Protein AF-0000000080278460 (afdb_homodimer)

Sequence (644 aa):
MAVMGGLIMVIAIANSGSHHVADAGYTSGAYPTTSSSDYSTTTTTSSDTSTTTATSSRDSTGTRETSTGSSRETSASRAPSGPQAQHKLADNPLWLDPDVGLPNQPCNLSRWASNPSASSAFFESARPCLDSVWQQVMSYTKLPFRIPTVKYPSGKNWSSPCGDASGGAVAAFYCSQNETLYMPYEGLQADQYGNKPGVYLAVFAHEYAHHVQALSGVMEAYWDARYDAGVDSSEGLEMSRRNELSAQCLSGTFLGSTVGRGGSVDQAMYRDAWGSQDRGDHNGGPRDHGTDAHAISWWQHGAQKNRMAQCNTWAANSSDVSMAVMGGLIMVIAIANSGSHHVADAGYTSGAYPTTSSSDYSTTTTTSSDTSTTTATSSRDSTGTRETSTGSSRETSASRAPSGPQAQHKLADNPLWLDPDVGLPNQPCNLSRWASNPSASSAFFESARPCLDSVWQQVMSYTKLPFRIPTVKYPSGKNWSSPCGDASGGAVAAFYCSQNETLYMPYEGLQADQYGNKPGVYLAVFAHEYAHHVQALSGVMEAYWDARYDAGVDSSEGLEMSRRNELSAQCLSGTFLGSTVGRGGSVDQAMYRDAWGSQDRGDHNGGPRDHGTDAHAISWWQHGAQKNRMAQCNTWAANSSDVS

Radius of gyration: 34.29 Å; Cα contacts (8 Å, |Δi|>4): 1072; chains: 2; bounding box: 61×145×101 Å

Foldseek 3Di:
DWPPVPPPPPPPPDDDDDPDPPPPDPDDDDPDDDDDDDPDDDDYDDDDDDDDDDPPPPPPPPPPPPPDPPPPPPPPPPDPPAQAADQDALPQLLQPDQPDFFAFDAFAAQADALDQVSLVRRLVSRQVVVQVRLVVSCVVSRFDDDRAAEEADEDQWDADPVTIGHRLCAQWAADLVRRYIYHYSSNVPCVPLPRQVLQVLLVSQLSVLVSVCSRNSNVVSLVVQLVVCPCQDPRNLLSLLLSQLLSLLRSLLSLLSHEPSPYPRYPSSVVSNLVNQQPACVPHDDRRHAGSVLSSVSSPQSSVSRGSNSSSSVPDDSVSRD/DWPPVPPPPPDPPDDDDDDDPPPPAPDDDDDDDDDDDDDDDDDDDDDDDDDDDDPDPPPPPPPPPPPDPPPPPPPPPPDPPAQAADQDALPQLLQPDQPDFFAFDAFAAQADALDQVSLVRRLVSRQVVVQVRLVVSCVVSRFDDDRAAEEADEDQWDADPVTIGHRLCAQWAADLVRRYIYHYSSNVPCVPLPRQVLQVLLVSQLSVLVSSCSRNSNVVSLVVQLVVCPCQDPRNLLSLLLSQLLSLLRSLLSLLSHEPSPHPRYPSSVVSNLPNQQPAQVPHDDRRHAGSVLSNVSSPQSSVSRGSNSSSSVPDDSVSRD

pLDDT: mean 75.98, std 32.34, range [14.28, 98.94]

Organism: Amycolatopsis orientalis (NCBI:txid31958)

InterPro domains:
  IPR007343 Uncharacterised protein family, zinc metallopeptidase putative [PF04228] (127-314)
  IPR007343 Uncharacterised protein family, zinc metallopeptidase putative [PTHR30168] (126-317)

Nearest PDB structures (foldseek):
  4u1d-assembly3_A  TM=1.895E-01  e=3.431E+00  Saccharomyces cerevisiae S288C

Secondary structure (DSSP, 8-state):
-----S--------------------------------------------------------------------------SS------STT-HHHH-TT--PPP-----PPP-SSHHHHHHHHHHHHHHHHHHHHHHHHHTT----PPEEE---SS-EEETTEEE-TT--S-EEETTTTEEE--GGGTTHHHH-S-HHHHHHHHHHHHHHHHHHHHTHHHHHHHHHHHH-TTSHHHHHHHHHHHHHHHHHHHHHHHHHTTSSSS--HHHHHHHHTT---SSTTS----S--HHHHHHHHHHHHHH--GGGG-GGGS-GGG--/-----S--------------------------------------------------------------------------SS------STT-HHHH-TT--PPP-----PPP-SSHHHHHHHHHHHHHHHHHHHHHHHHHTT----PPEEE---SS-EEETTEEE-TT--S-EEETTTTEEE--GGGTTHHHH-S-HHHHHHHHHHHHHHHHHHHHTHHHHHHHHHHHH-TTSHHHHHHHHHHHHHHHHHHHHHHHHHTTSSSS--HHHHHHHHTT---SSTTS----S--HHHHHHHHHHHHHH--GGGG-GGGS-GGG--

Structure (mmCIF, N/CA/C/O backbone):
data_AF-0000000080278460-model_v1
#
loop_
_entity.id
_entity.type
_entity.pdbx_description
1 polymer Metallopeptidase
#
loop_
_atom_site.group_PDB
_atom_site.id
_atom_site.type_symbol
_atom_site.label_atom_id
_atom_site.label_alt_id
_atom_site.label_comp_id
_atom_site.label_asym_id
_atom_site.label_entity_id
_atom_site.label_seq_id
_atom_site.pdbx_PDB_ins_code
_atom_site.Cartn_x
_atom_site.Cartn_y
_atom_site.Cartn_z
_atom_site.occupancy
_atom_site.B_iso_or_equiv
_atom_site.auth_seq_id
_atom_site.auth_comp_id
_atom_site.auth_asym_id
_atom_site.auth_atom_id
_atom_site.pdbx_PDB_model_num
ATOM 1 N N . MET A 1 1 ? 10.242 -6.652 12.469 1 16.12 1 MET A N 1
ATOM 2 C CA . MET A 1 1 ? 9.734 -5.57 13.312 1 16.12 1 MET A CA 1
ATOM 3 C C . MET A 1 1 ? 9.391 -4.344 12.469 1 16.12 1 MET A C 1
ATOM 5 O O . MET A 1 1 ? 10.234 -3.834 11.734 1 16.12 1 MET A O 1
ATOM 9 N N . ALA A 1 2 ? 8.164 -4.234 11.938 1 20.53 2 ALA A N 1
ATOM 10 C CA . ALA A 1 2 ? 7.426 -3.412 10.984 1 20.53 2 ALA A CA 1
ATOM 11 C C . ALA A 1 2 ? 7.477 -1.938 11.375 1 20.53 2 ALA A C 1
ATOM 13 O O . ALA A 1 2 ? 7.051 -1.566 12.469 1 20.53 2 ALA A O 1
ATOM 14 N N . VAL A 1 3 ? 8.492 -1.252 10.906 1 22.47 3 VAL A N 1
ATOM 15 C CA . VAL A 1 3 ? 8.633 0.1 11.445 1 22.47 3 VAL A CA 1
ATOM 16 C C . VAL A 1 3 ? 7.445 0.954 11 1 22.47 3 VAL A C 1
ATOM 18 O O . VAL A 1 3 ? 7.277 1.22 9.805 1 22.47 3 VAL A O 1
ATOM 21 N N . MET A 1 4 ? 6.242 0.722 11.359 1 26.11 4 MET A N 1
ATOM 22 C CA . MET A 1 4 ? 5.031 1.535 11.375 1 26.11 4 MET A CA 1
ATOM 23 C C . MET A 1 4 ? 5.336 2.961 11.82 1 26.11 4 MET A C 1
ATOM 25 O O . MET A 1 4 ? 5.84 3.178 12.922 1 26.11 4 MET A O 1
ATOM 29 N N . GLY A 1 5 ? 5.762 3.752 10.867 1 29.42 5 GLY A N 1
ATOM 30 C CA . GLY A 1 5 ? 6.07 5.102 11.305 1 29.42 5 GLY A CA 1
ATOM 31 C C . GLY A 1 5 ? 4.891 5.809 11.945 1 29.42 5 GLY A C 1
ATOM 32 O O . GLY A 1 5 ? 4.344 6.754 11.375 1 29.42 5 GLY A O 1
ATOM 33 N N . GLY A 1 6 ? 3.934 5.016 12.344 1 29.61 6 GLY A N 1
ATOM 34 C CA . GLY A 1 6 ? 2.926 5.793 13.047 1 29.61 6 GLY A CA 1
ATOM 35 C C . GLY A 1 6 ? 3.49 6.602 14.195 1 29.61 6 GLY A C 1
ATOM 36 O O . GLY A 1 6 ? 4.551 6.273 14.734 1 29.61 6 GLY A O 1
ATOM 37 N N . LEU A 1 7 ? 3.191 7.852 14.18 1 28.3 7 LEU A N 1
ATOM 38 C CA . LEU A 1 7 ? 3.562 8.656 15.344 1 28.3 7 LEU A CA 1
ATOM 39 C C . LEU A 1 7 ? 3.209 7.941 16.641 1 28.3 7 LEU A C 1
ATOM 41 O O . LEU A 1 7 ? 2.035 7.672 16.906 1 28.3 7 LEU A O 1
ATOM 45 N N . ILE A 1 8 ? 4.023 6.898 17.094 1 25.98 8 ILE A N 1
ATOM 46 C CA . ILE A 1 8 ? 3.814 6.246 18.391 1 25.98 8 ILE A CA 1
ATOM 47 C C . ILE A 1 8 ? 4.109 7.23 19.516 1 25.98 8 ILE A C 1
ATOM 49 O O . ILE A 1 8 ? 5.234 7.727 19.641 1 25.98 8 ILE A O 1
ATOM 53 N N . MET A 1 9 ? 3.232 7.973 19.984 1 24.39 9 MET A N 1
ATOM 54 C CA . MET A 1 9 ? 3.436 8.773 21.188 1 24.39 9 MET A CA 1
ATOM 55 C C . MET A 1 9 ? 3.574 7.875 22.422 1 24.39 9 MET A C 1
ATOM 57 O O . MET A 1 9 ? 2.629 7.18 22.797 1 24.39 9 MET A O 1
ATOM 61 N N . VAL A 1 10 ? 4.66 7.207 22.625 1 23.88 10 VAL A N 1
ATOM 62 C CA . VAL A 1 10 ? 4.852 6.418 23.844 1 23.88 10 VAL A CA 1
ATOM 63 C C . VAL A 1 10 ? 4.902 7.344 25.062 1 23.88 10 VAL A C 1
ATOM 65 O O . VAL A 1 10 ? 5.684 8.297 25.094 1 23.88 10 VAL A O 1
ATOM 68 N N . ILE A 1 11 ? 3.908 7.449 25.844 1 23.38 11 ILE A N 1
ATOM 69 C CA . ILE A 1 11 ? 3.797 8.156 27.125 1 23.38 11 ILE A CA 1
ATOM 70 C C . ILE A 1 11 ? 4.742 7.531 28.141 1 23.38 11 ILE A C 1
ATOM 72 O O . ILE A 1 11 ? 4.617 6.348 28.469 1 23.38 11 ILE A O 1
ATOM 76 N N . ALA A 1 12 ? 6.055 7.984 28.266 1 21.94 12 ALA A N 1
ATOM 77 C CA . ALA A 1 12 ? 7.008 7.598 29.297 1 21.94 12 ALA A CA 1
ATOM 78 C C . ALA A 1 12 ? 6.461 7.91 30.688 1 21.94 12 ALA A C 1
ATOM 80 O O . ALA A 1 12 ? 6.07 9.047 30.969 1 21.94 12 ALA A O 1
ATOM 81 N N . ILE A 1 13 ? 5.953 6.984 31.312 1 21.41 13 ILE A N 1
ATOM 82 C CA . ILE A 1 13 ? 5.609 7.117 32.719 1 21.41 13 ILE A CA 1
ATOM 83 C C . ILE A 1 13 ? 6.879 7.305 33.562 1 21.41 13 ILE A C 1
ATOM 85 O O . ILE A 1 13 ? 7.762 6.445 33.562 1 21.41 13 ILE A O 1
ATOM 89 N N . ALA A 1 14 ? 7.289 8.586 33.938 1 23.38 14 ALA A N 1
ATOM 90 C CA . ALA A 1 14 ? 8.375 9.125 34.75 1 23.38 14 ALA A CA 1
ATOM 91 C C . ALA A 1 14 ? 8.32 8.562 36.156 1 23.38 14 ALA A C 1
ATOM 93 O O . ALA A 1 14 ? 7.363 8.812 36.906 1 23.38 14 ALA A O 1
ATOM 94 N N . ASN A 1 15 ? 8.781 7.352 36.344 1 19.69 15 ASN A N 1
ATOM 95 C CA . ASN A 1 15 ? 8.992 6.988 37.75 1 19.69 15 ASN A CA 1
ATOM 96 C C . ASN A 1 15 ? 9.945 7.953 38.438 1 19.69 15 ASN A C 1
ATOM 98 O O . ASN A 1 15 ? 10.906 8.422 37.844 1 19.69 15 ASN A O 1
ATOM 102 N N . SER A 1 16 ? 9.719 8.43 39.719 1 19.89 16 SER A N 1
ATOM 103 C CA . SER A 1 16 ? 10.047 9.508 40.656 1 19.89 16 SER A CA 1
ATOM 104 C C . SER A 1 16 ? 11.445 9.336 41.219 1 19.89 16 SER A C 1
ATOM 106 O O . SER A 1 16 ? 11.891 10.133 42.062 1 19.89 16 SER A O 1
ATOM 108 N N . GLY A 1 17 ? 12.195 8.281 40.906 1 18.86 17 GLY A N 1
ATOM 109 C CA . GLY A 1 17 ? 13.094 8.164 42.062 1 18.86 17 GLY A CA 1
ATOM 110 C C . GLY A 1 17 ? 14.062 9.328 42.156 1 18.86 17 GLY A C 1
ATOM 111 O O . GLY A 1 17 ? 14.289 10.055 41.188 1 18.86 17 GLY A O 1
ATOM 112 N N . SER A 1 18 ? 14.672 9.672 43.375 1 18.67 18 SER A N 1
ATOM 113 C CA . SER A 1 18 ? 15.219 10.766 44.188 1 18.67 18 SER A CA 1
ATOM 114 C C . SER A 1 18 ? 16.641 11.102 43.781 1 18.67 18 SER A C 1
ATOM 116 O O . SER A 1 18 ? 17.281 11.961 44.375 1 18.67 18 SER A O 1
ATOM 118 N N . HIS A 1 19 ? 17.141 10.531 42.656 1 17.61 19 HIS A N 1
ATOM 119 C CA . HIS A 1 19 ? 18.562 10.586 42.969 1 17.61 19 HIS A CA 1
ATOM 120 C C . HIS A 1 19 ? 19.062 12.023 43 1 17.61 19 HIS A C 1
ATOM 122 O O . HIS A 1 19 ? 18.5 12.898 42.344 1 17.61 19 HIS A O 1
ATOM 128 N N . HIS A 1 20 ? 19.922 12.352 43.969 1 17.11 20 HIS A N 1
ATOM 129 C CA . HIS A 1 20 ? 20.609 13.508 44.531 1 17.11 20 HIS A CA 1
ATOM 130 C C . HIS A 1 20 ? 21.516 14.164 43.531 1 17.11 20 HIS A C 1
ATOM 132 O O . HIS A 1 20 ? 22.312 13.484 42.844 1 17.11 20 HIS A O 1
ATOM 138 N N . VAL A 1 21 ? 20.922 15.172 42.938 1 16.53 21 VAL A N 1
ATOM 139 C CA . VAL A 1 21 ? 21.375 16.047 41.875 1 16.53 21 VAL A CA 1
ATOM 140 C C . VAL A 1 21 ? 22.688 16.719 42.281 1 16.53 21 VAL A C 1
ATOM 142 O O . VAL A 1 21 ? 22.719 17.469 43.281 1 16.53 21 VAL A O 1
ATOM 145 N N . ALA A 1 22 ? 23.766 15.883 42.25 1 15.84 22 ALA A N 1
ATOM 146 C CA . ALA A 1 22 ? 25.031 16.484 42.688 1 15.84 22 ALA A CA 1
ATOM 147 C C . ALA A 1 22 ? 25.297 17.781 41.938 1 15.84 22 ALA A C 1
ATOM 149 O O . ALA A 1 22 ? 25.047 17.859 40.719 1 15.84 22 ALA A O 1
ATOM 150 N N . ASP A 1 23 ? 25.391 18.969 42.531 1 14.88 23 ASP A N 1
ATOM 151 C CA . ASP A 1 23 ? 25.391 20.422 42.406 1 14.88 23 ASP A CA 1
ATOM 152 C C . ASP A 1 23 ? 26.609 20.891 41.625 1 14.88 23 ASP A C 1
ATOM 154 O O . ASP A 1 23 ? 26.797 22.094 41.406 1 14.88 23 ASP A O 1
ATOM 158 N N . ALA A 1 24 ? 27.188 19.938 40.781 1 15.69 24 ALA A N 1
ATOM 159 C CA . ALA A 1 24 ? 28.547 20.438 40.625 1 15.69 24 ALA A CA 1
ATOM 160 C C . ALA A 1 24 ? 28.562 21.844 40.062 1 15.69 24 ALA A C 1
ATOM 162 O O . ALA A 1 24 ? 27.75 22.172 39.188 1 15.69 24 ALA A O 1
ATOM 163 N N . GLY A 1 25 ? 29.281 22.844 40.594 1 15.11 25 GLY A N 1
ATOM 164 C CA . GLY A 1 25 ? 29.562 24.25 40.812 1 15.11 25 GLY A CA 1
ATOM 165 C C . GLY A 1 25 ? 30.141 24.938 39.594 1 15.11 25 GLY A C 1
ATOM 166 O O . GLY A 1 25 ? 30.641 26.062 39.688 1 15.11 25 GLY A O 1
ATOM 167 N N . TYR A 1 26 ? 29.625 24.531 38.344 1 15.33 26 TYR A N 1
ATOM 168 C CA . TYR A 1 26 ? 30.5 25.109 37.312 1 15.33 26 TYR A CA 1
ATOM 169 C C . TYR A 1 26 ? 30.562 26.625 37.438 1 15.33 26 TYR A C 1
ATOM 171 O O . TYR A 1 26 ? 29.531 27.281 37.656 1 15.33 26 TYR A O 1
ATOM 179 N N . THR A 1 27 ? 31.766 27.156 37.562 1 15.54 27 THR A N 1
ATOM 180 C CA . THR A 1 27 ? 32.406 28.406 37.938 1 15.54 27 THR A CA 1
ATOM 181 C C . THR A 1 27 ? 32.062 29.516 36.969 1 15.54 27 THR A C 1
ATOM 183 O O . THR A 1 27 ? 31.672 29.234 35.812 1 15.54 27 THR A O 1
ATOM 186 N N . SER A 1 28 ? 32 30.781 37.406 1 15.62 28 SER A N 1
ATOM 187 C CA . SER A 1 28 ? 31.5 32.156 37.344 1 15.62 28 SER A CA 1
ATOM 188 C C . SER A 1 28 ? 32.188 32.938 36.281 1 15.62 28 SER A C 1
ATOM 190 O O . SER A 1 28 ? 31.969 34.156 36.125 1 15.62 28 SER A O 1
ATOM 192 N N . GLY A 1 29 ? 32.75 32.25 35.156 1 14.81 29 GLY A N 1
ATOM 193 C CA . GLY A 1 29 ? 33.781 33.219 34.75 1 14.81 29 GLY A CA 1
ATOM 194 C C . GLY A 1 29 ? 33.188 34.531 34.312 1 14.81 29 GLY A C 1
ATOM 195 O O . GLY A 1 29 ? 32 34.656 34.031 1 14.81 29 GLY A O 1
ATOM 196 N N . ALA A 1 30 ? 34.125 35.5 33.969 1 15.23 30 ALA A N 1
ATOM 197 C CA . ALA A 1 30 ? 34.531 36.875 34.031 1 15.23 30 ALA A CA 1
ATOM 198 C C . ALA A 1 30 ? 34.031 37.656 32.812 1 15.23 30 ALA A C 1
ATOM 200 O O . ALA A 1 30 ? 34.531 37.406 31.688 1 15.23 30 ALA A O 1
ATOM 201 N N . TYR A 1 31 ? 32.719 37.812 32.531 1 15.89 31 TYR A N 1
ATOM 202 C CA . TYR A 1 31 ? 32.312 38.469 31.297 1 15.89 31 TYR A CA 1
ATOM 203 C C . TYR A 1 31 ? 32.75 39.938 31.297 1 15.89 31 TYR A C 1
ATOM 205 O O . TYR A 1 31 ? 32.156 40.75 31.984 1 15.89 31 TYR A O 1
ATOM 213 N N . PRO A 1 32 ? 34.062 40.156 31.25 1 15.32 32 PRO A N 1
ATOM 214 C CA . PRO A 1 32 ? 34.281 41.562 31.547 1 15.32 32 PRO A CA 1
ATOM 215 C C . PRO A 1 32 ? 33.562 42.5 30.578 1 15.32 32 PRO A C 1
ATOM 217 O O . PRO A 1 32 ? 32.812 43.406 31 1 15.32 32 PRO A O 1
ATOM 220 N N . THR A 1 33 ? 34.25 42.812 29.453 1 15.13 33 THR A N 1
ATOM 221 C CA . THR A 1 33 ? 34.812 44.125 29.328 1 15.13 33 THR A CA 1
ATOM 222 C C . THR A 1 33 ? 33.844 45.094 28.625 1 15.13 33 THR A C 1
ATOM 224 O O . THR A 1 33 ? 33.594 46.188 29.109 1 15.13 33 THR A O 1
ATOM 227 N N . THR A 1 34 ? 33.75 45.031 27.188 1 15.6 34 THR A N 1
ATOM 228 C CA . THR A 1 34 ? 34.281 46.25 26.562 1 15.6 34 THR A CA 1
ATOM 229 C C . THR A 1 34 ? 33.188 47.344 26.5 1 15.6 34 THR A C 1
ATOM 231 O O . THR A 1 34 ? 32 47.031 26.422 1 15.6 34 THR A O 1
ATOM 234 N N . SER A 1 35 ? 33.625 48.562 26.312 1 15.18 35 SER A N 1
ATOM 235 C CA . SER A 1 35 ? 33.5 50 26.625 1 15.18 35 SER A CA 1
ATOM 236 C C . SER A 1 35 ? 32.5 50.688 25.688 1 15.18 35 SER A C 1
ATOM 238 O O . SER A 1 35 ? 31.688 51.469 26.125 1 15.18 35 SER A O 1
ATOM 240 N N . SER A 1 36 ? 32.688 50.625 24.281 1 14.98 36 SER A N 1
ATOM 241 C CA . SER A 1 36 ? 33 51.969 23.766 1 14.98 36 SER A CA 1
ATOM 242 C C . SER A 1 36 ? 31.719 52.781 23.594 1 14.98 36 SER A C 1
ATOM 244 O O . SER A 1 36 ? 30.609 52.219 23.594 1 14.98 36 SER A O 1
ATOM 246 N N . SER A 1 37 ? 31.781 53.812 22.609 1 15.28 37 SER A N 1
ATOM 247 C CA . SER A 1 37 ? 31.75 55.281 22.609 1 15.28 37 SER A CA 1
ATOM 248 C C . SER A 1 37 ? 30.359 55.781 22.234 1 15.28 37 SER A C 1
ATOM 250 O O . SER A 1 37 ? 29.547 55.062 21.688 1 15.28 37 SER A O 1
ATOM 252 N N . ASP A 1 38 ? 30.297 57 21.719 1 15.34 38 ASP A N 1
ATOM 253 C CA . ASP A 1 38 ? 29.781 58.344 22 1 15.34 38 ASP A CA 1
ATOM 254 C C . ASP A 1 38 ? 28.641 58.719 21.062 1 15.34 38 ASP A C 1
ATOM 256 O O . ASP A 1 38 ? 28.188 59.844 21.047 1 15.34 38 ASP A O 1
ATOM 260 N N . TYR A 1 39 ? 28.141 57.844 20.203 1 16.5 39 TYR A N 1
ATOM 261 C CA . TYR A 1 39 ? 27.688 58.594 19.047 1 16.5 39 TYR A CA 1
ATOM 262 C C . TYR A 1 39 ? 26.625 59.625 19.438 1 16.5 39 TYR A C 1
ATOM 264 O O . TYR A 1 39 ? 25.625 59.281 20.078 1 16.5 39 TYR A O 1
ATOM 272 N N . SER A 1 40 ? 26.953 60.812 19.203 1 15.76 40 SER A N 1
ATOM 273 C CA . SER A 1 40 ? 26.5 62.188 19.5 1 15.76 40 SER A CA 1
ATOM 274 C C . SER A 1 40 ? 25.109 62.438 18.938 1 15.76 40 SER A C 1
ATOM 276 O O . SER A 1 40 ? 24.734 61.875 17.906 1 15.76 40 SER A O 1
ATOM 278 N N . THR A 1 41 ? 24.375 63.375 19.547 1 16.36 41 THR A N 1
ATOM 279 C CA . THR A 1 41 ? 23.031 63.844 19.891 1 16.36 41 THR A CA 1
ATOM 280 C C . THR A 1 41 ? 22.469 64.688 18.766 1 16.36 41 THR A C 1
ATOM 282 O O . THR A 1 41 ? 21.312 65.188 18.844 1 16.36 41 THR A O 1
ATOM 285 N N . THR A 1 42 ? 23.234 65.062 17.641 1 16.22 42 THR A N 1
ATOM 286 C CA . THR A 1 42 ? 22.953 66.5 17.453 1 16.22 42 THR A CA 1
ATOM 287 C C . THR A 1 42 ? 21.484 66.688 17.109 1 16.22 42 THR A C 1
ATOM 289 O O . THR A 1 42 ? 20.828 65.812 16.562 1 16.22 42 THR A O 1
ATOM 292 N N . THR A 1 43 ? 21.141 68.062 16.891 1 16.19 43 THR A N 1
ATOM 293 C CA . THR A 1 43 ? 20.219 69.125 17.297 1 16.19 43 THR A CA 1
ATOM 294 C C . THR A 1 43 ? 19.031 69.188 16.344 1 16.19 43 THR A C 1
ATOM 296 O O . THR A 1 43 ? 17.875 69.188 16.766 1 16.19 43 THR A O 1
ATOM 299 N N . THR A 1 44 ? 19.109 70.062 15.141 1 15.97 44 THR A N 1
ATOM 300 C CA . THR A 1 44 ? 18.422 71.312 15.164 1 15.97 44 THR A CA 1
ATOM 301 C C . THR A 1 44 ? 17.031 71.188 14.555 1 15.97 44 THR A C 1
ATOM 303 O O . THR A 1 44 ? 16.734 70.25 13.875 1 15.97 44 THR A O 1
ATOM 306 N N . THR A 1 45 ? 16.75 72.062 13.352 1 16.27 45 THR A N 1
ATOM 307 C CA . THR A 1 45 ? 15.961 73.25 13.289 1 16.27 45 THR A CA 1
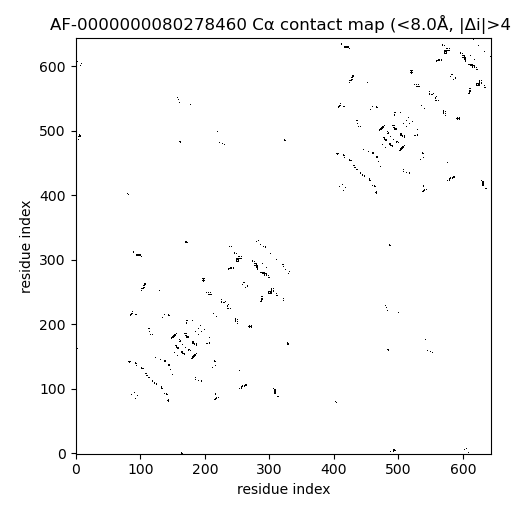ATOM 308 C C . THR A 1 45 ? 14.578 73 12.727 1 16.27 45 THR A C 1
ATOM 310 O O . THR A 1 45 ? 14.328 71.875 12.18 1 16.27 45 THR A O 1
ATOM 313 N N . SER A 1 46 ? 14.172 73.625 11.438 1 16.09 46 SER A N 1
ATOM 314 C CA . SER A 1 46 ? 13.25 74.75 11.289 1 16.09 46 SER A CA 1
ATOM 315 C C . SER A 1 46 ? 11.867 74.312 10.852 1 16.09 46 SER A C 1
ATOM 317 O O . SER A 1 46 ? 11.711 73.125 10.406 1 16.09 46 SER A O 1
ATOM 319 N N . SER A 1 47 ? 11.289 75 9.719 1 16.8 47 SER A N 1
ATOM 320 C CA . SER A 1 47 ? 10.172 75.938 9.633 1 16.8 47 SER A CA 1
ATOM 321 C C . SER A 1 47 ? 8.914 75.25 9.117 1 16.8 47 SER A C 1
ATOM 323 O O . SER A 1 47 ? 8.977 74.125 8.625 1 16.8 47 SER A O 1
ATOM 325 N N . ASP A 1 48 ? 8.156 76 8.133 1 16.28 48 ASP A N 1
ATOM 326 C CA . ASP A 1 48 ? 6.852 76.625 8.188 1 16.28 48 ASP A CA 1
ATOM 327 C C . ASP A 1 48 ? 5.785 75.812 7.484 1 16.28 48 ASP A C 1
ATOM 329 O O . ASP A 1 48 ? 4.699 75.562 8.031 1 16.28 48 ASP A O 1
ATOM 333 N N . THR A 1 49 ? 5.855 75.562 6.117 1 19.22 49 THR A N 1
ATOM 334 C CA . THR A 1 49 ? 4.824 76.25 5.32 1 19.22 49 THR A CA 1
ATOM 335 C C . THR A 1 49 ? 3.57 75.375 5.238 1 19.22 49 THR A C 1
ATOM 337 O O . THR A 1 49 ? 3.658 74.125 5.148 1 19.22 49 THR A O 1
ATOM 340 N N . SER A 1 50 ? 2.338 76 5.215 1 17.7 50 SER A N 1
ATOM 341 C CA . SER A 1 50 ? 0.921 75.875 5.535 1 17.7 50 SER A CA 1
ATOM 342 C C . SER A 1 50 ? 0.176 75.125 4.445 1 17.7 50 SER A C 1
ATOM 344 O O . SER A 1 50 ? -0.98 74.688 4.633 1 17.7 50 SER A O 1
ATOM 346 N N . THR A 1 51 ? 0.707 74.812 3.254 1 19.62 51 THR A N 1
ATOM 347 C CA . THR A 1 51 ? -0.32 75.125 2.266 1 19.62 51 THR A CA 1
ATOM 348 C C . THR A 1 51 ? -1.475 74.125 2.355 1 19.62 51 THR A C 1
ATOM 350 O O . THR A 1 51 ? -1.256 72.938 2.541 1 19.62 51 THR A O 1
ATOM 353 N N . THR A 1 52 ? -2.715 74.688 2.143 1 18.5 52 THR A N 1
ATOM 354 C CA . THR A 1 52 ? -4.137 74.438 2.412 1 18.5 52 THR A CA 1
ATOM 355 C C . THR A 1 52 ? -4.727 73.438 1.478 1 18.5 52 THR A C 1
ATOM 357 O O . THR A 1 52 ? -5.789 72.875 1.753 1 18.5 52 THR A O 1
ATOM 360 N N . THR A 1 53 ? -4.016 72.875 0.469 1 18.33 53 THR A N 1
ATOM 361 C CA . THR A 1 53 ? -4.941 72.812 -0.655 1 18.33 53 THR A CA 1
ATOM 362 C C . THR A 1 53 ? -6.039 71.812 -0.366 1 18.33 53 THR A C 1
ATOM 364 O O . THR A 1 53 ? -5.781 70.75 0.223 1 18.33 53 THR A O 1
ATOM 367 N N . ALA A 1 54 ? -7.273 72.125 -0.915 1 19.11 54 ALA A N 1
ATOM 368 C CA . ALA A 1 54 ? -8.711 71.875 -0.916 1 19.11 54 ALA A CA 1
ATOM 369 C C . ALA A 1 54 ? -9.016 70.5 -1.522 1 19.11 54 ALA A C 1
ATOM 371 O O . ALA A 1 54 ? -8.578 70.188 -2.637 1 19.11 54 ALA A O 1
ATOM 372 N N . THR A 1 55 ? -9.109 69.375 -0.796 1 19.12 55 THR A N 1
ATOM 373 C CA . THR A 1 55 ? -9.344 68 -1.177 1 19.12 55 THR A CA 1
ATOM 374 C C . THR A 1 55 ? -10.75 67.875 -1.76 1 19.12 55 THR A C 1
ATOM 376 O O . THR A 1 55 ? -11.742 68.125 -1.078 1 19.12 55 THR A O 1
ATOM 379 N N . SER A 1 56 ? -10.906 68.312 -3.027 1 19.95 56 SER A N 1
ATOM 380 C CA . SER A 1 56 ? -12.211 68.125 -3.666 1 19.95 56 SER A CA 1
ATOM 381 C C . SER A 1 56 ? -12.664 66.625 -3.609 1 19.95 56 SER A C 1
ATOM 383 O O . SER A 1 56 ? -11.883 65.75 -3.893 1 19.95 56 SER A O 1
ATOM 385 N N . SER A 1 57 ? -13.758 66.375 -2.904 1 19.89 57 SER A N 1
ATOM 386 C CA . SER A 1 57 ? -14.43 65.125 -2.469 1 19.89 57 SER A CA 1
ATOM 387 C C . SER A 1 57 ? -15.109 64.438 -3.641 1 19.89 57 SER A C 1
ATOM 389 O O . SER A 1 57 ? -15.992 63.594 -3.441 1 19.89 57 SER A O 1
ATOM 391 N N . ARG A 1 58 ? -14.594 64.5 -4.891 1 21 58 ARG A N 1
ATOM 392 C CA . ARG A 1 58 ? -15.57 64.062 -5.879 1 21 58 ARG A CA 1
ATOM 393 C C . ARG A 1 58 ? -16.016 62.625 -5.594 1 21 58 ARG A C 1
ATOM 395 O O . ARG A 1 58 ? -15.195 61.75 -5.398 1 21 58 ARG A O 1
ATOM 402 N N . ASP A 1 59 ? -17.266 62.438 -5.129 1 20.47 59 ASP A N 1
ATOM 403 C CA . ASP A 1 59 ? -18.047 61.281 -4.695 1 20.47 59 ASP A CA 1
ATOM 404 C C . ASP A 1 59 ? -18.359 60.344 -5.871 1 20.47 59 ASP A C 1
ATOM 406 O O . ASP A 1 59 ? -19.078 59.375 -5.715 1 20.47 59 ASP A O 1
ATOM 410 N N . SER A 1 60 ? -17.609 60.25 -6.996 1 20.53 60 SER A N 1
ATOM 411 C CA . SER A 1 60 ? -18.266 59.594 -8.109 1 20.53 60 SER A CA 1
ATOM 412 C C . SER A 1 60 ? -18.625 58.156 -7.746 1 20.53 60 SER A C 1
ATOM 414 O O . SER A 1 60 ? -17.781 57.375 -7.266 1 20.53 60 SER A O 1
ATOM 416 N N . THR A 1 61 ? -19.922 57.906 -7.457 1 21.81 61 THR A N 1
ATOM 417 C CA . THR A 1 61 ? -20.625 56.656 -7.105 1 21.81 61 THR A CA 1
ATOM 418 C C . THR A 1 61 ? -20.547 55.656 -8.242 1 21.81 61 THR A C 1
ATOM 420 O O . THR A 1 61 ? -21.141 55.875 -9.305 1 21.81 61 THR A O 1
ATOM 423 N N . GLY A 1 62 ? -19.422 55.281 -8.82 1 20.33 62 GLY A N 1
ATOM 424 C CA . GLY A 1 62 ? -19.453 54.375 -9.945 1 20.33 62 GLY A CA 1
ATOM 425 C C . GLY A 1 62 ? -20.172 53.062 -9.648 1 20.33 62 GLY A C 1
ATOM 426 O O . GLY A 1 62 ? -19.969 52.469 -8.586 1 20.33 62 GLY A O 1
ATOM 427 N N . THR A 1 63 ? -21.406 52.938 -10.172 1 22.92 63 THR A N 1
ATOM 428 C CA . THR A 1 63 ? -22.297 51.781 -10.172 1 22.92 63 THR A CA 1
ATOM 429 C C . THR A 1 63 ? -21.578 50.562 -10.695 1 22.92 63 THR A C 1
ATOM 431 O O . THR A 1 63 ? -21.141 50.531 -11.844 1 22.92 63 THR A O 1
ATOM 434 N N . ARG A 1 64 ? -20.875 49.875 -9.859 1 21.86 64 ARG A N 1
ATOM 435 C CA . ARG A 1 64 ? -20.234 48.656 -10.289 1 21.86 64 ARG A CA 1
ATOM 436 C C . ARG A 1 64 ? -21.25 47.625 -10.789 1 21.86 64 ARG A C 1
ATOM 438 O O . ARG A 1 64 ? -22.172 47.25 -10.062 1 21.86 64 ARG A O 1
ATOM 445 N N . GLU A 1 65 ? -21.5 47.719 -12.078 1 22.72 65 GLU A N 1
ATOM 446 C CA . GLU A 1 65 ? -22.219 46.656 -12.789 1 22.72 65 GLU A CA 1
ATOM 447 C C . GLU A 1 65 ? -21.75 45.281 -12.359 1 22.72 65 GLU A C 1
ATOM 449 O O . GLU A 1 65 ? -20.547 45 -12.359 1 22.72 65 GLU A O 1
ATOM 454 N N . THR A 1 66 ? -22.5 44.656 -11.469 1 20.81 66 THR A N 1
ATOM 455 C CA . THR A 1 66 ? -22.375 43.281 -11.016 1 20.81 66 THR A CA 1
ATOM 456 C C . THR A 1 66 ? -22.312 42.344 -12.203 1 20.81 66 THR A C 1
ATOM 458 O O . THR A 1 66 ? -23.25 42.281 -13.008 1 20.81 66 THR A O 1
ATOM 461 N N . SER A 1 67 ? -21.109 42.25 -12.836 1 22.5 67 SER A N 1
ATOM 462 C CA . SER A 1 67 ? -20.938 41.219 -13.875 1 22.5 67 SER A CA 1
ATOM 463 C C . SER A 1 67 ? -21.562 39.906 -13.453 1 22.5 67 SER A C 1
ATOM 465 O O . SER A 1 67 ? -21.438 39.469 -12.305 1 22.5 67 SER A O 1
ATOM 467 N N . THR A 1 68 ? -22.625 39.531 -14.133 1 24.52 68 THR A N 1
ATOM 468 C CA . THR A 1 68 ? -23.359 38.281 -14.156 1 24.52 68 THR A CA 1
ATOM 469 C C . THR A 1 68 ? -22.422 37.062 -14.156 1 24.52 68 THR A C 1
ATOM 471 O O . THR A 1 68 ? -21.469 37.031 -14.945 1 24.52 68 THR A O 1
ATOM 474 N N . GLY A 1 69 ? -22.266 36.438 -12.977 1 20.39 69 GLY A N 1
ATOM 475 C CA . GLY A 1 69 ? -21.484 35.25 -12.727 1 20.39 69 GLY A CA 1
ATOM 476 C C . GLY A 1 69 ? -21.703 34.156 -13.766 1 20.39 69 GLY A C 1
ATOM 477 O O . GLY A 1 69 ? -22.828 33.844 -14.117 1 20.39 69 GLY A O 1
ATOM 478 N N . SER A 1 70 ? -20.828 34.125 -14.836 1 25.47 70 SER A N 1
ATOM 479 C CA . SER A 1 70 ? -20.766 33.031 -15.789 1 25.47 70 SER A CA 1
ATOM 480 C C . SER A 1 70 ? -20.984 31.688 -15.094 1 25.47 70 SER A C 1
ATOM 482 O O . SER A 1 70 ? -20.453 31.453 -14.008 1 25.47 70 SER A O 1
ATOM 484 N N . SER A 1 71 ? -22.125 31.094 -15.406 1 26.56 71 SER A N 1
ATOM 485 C CA . SER A 1 71 ? -22.438 29.719 -15.047 1 26.56 71 SER A CA 1
ATOM 486 C C . SER A 1 71 ? -21.234 28.812 -15.242 1 26.56 71 SER A C 1
ATOM 488 O O . SER A 1 71 ? -20.797 28.578 -16.375 1 26.56 71 SER A O 1
ATOM 490 N N . ARG A 1 72 ? -20.281 28.969 -14.375 1 25.86 72 ARG A N 1
ATOM 491 C CA . ARG A 1 72 ? -19.156 28.031 -14.383 1 25.86 72 ARG A CA 1
ATOM 492 C C . ARG A 1 72 ? -19.641 26.609 -14.586 1 25.86 72 ARG A C 1
ATOM 494 O O . ARG A 1 72 ? -20.312 26.047 -13.727 1 25.86 72 ARG A O 1
ATOM 501 N N . GLU A 1 73 ? -19.953 26.25 -15.898 1 27.7 73 GLU A N 1
ATOM 502 C CA . GLU A 1 73 ? -20.125 24.844 -16.281 1 27.7 73 GLU A CA 1
ATOM 503 C C . GLU A 1 73 ? -19.172 23.938 -15.508 1 27.7 73 GLU A C 1
ATOM 505 O O . GLU A 1 73 ? -17.953 24.156 -15.539 1 27.7 73 GLU A O 1
ATOM 510 N N . THR A 1 74 ? -19.547 23.531 -14.391 1 26.95 74 THR A N 1
ATOM 511 C CA . THR A 1 74 ? -18.875 22.453 -13.695 1 26.95 74 THR A CA 1
ATOM 512 C C . THR A 1 74 ? -18.375 21.391 -14.68 1 26.95 74 THR A C 1
ATOM 514 O O . THR A 1 74 ? -19.172 20.766 -15.383 1 26.95 74 THR A O 1
ATOM 517 N N . SER A 1 75 ? -17.312 21.734 -15.43 1 26.77 75 SER A N 1
ATOM 518 C CA . SER A 1 75 ? -16.672 20.719 -16.266 1 26.77 75 SER A CA 1
ATOM 519 C C . SER A 1 75 ? -16.766 19.344 -15.609 1 26.77 75 SER A C 1
ATOM 521 O O . SER A 1 75 ? -16.312 19.156 -14.484 1 26.77 75 SER A O 1
ATOM 523 N N . ALA A 1 76 ? -17.812 18.594 -15.953 1 31.86 76 ALA A N 1
ATOM 524 C CA . ALA A 1 76 ? -17.922 17.156 -15.672 1 31.86 76 ALA A CA 1
ATOM 525 C C . ALA A 1 76 ? -16.547 16.484 -15.727 1 31.86 76 ALA A C 1
ATOM 527 O O . ALA A 1 76 ? -15.781 16.703 -16.672 1 31.86 76 ALA A O 1
ATOM 528 N N . SER A 1 77 ? -15.82 16.359 -14.719 1 32.75 77 SER A N 1
ATOM 529 C CA . SER A 1 77 ? -14.641 15.5 -14.641 1 32.75 77 SER A CA 1
ATOM 530 C C . SER A 1 77 ? -14.727 14.344 -15.625 1 32.75 77 SER A C 1
ATOM 532 O O . SER A 1 77 ? -15.594 13.477 -15.5 1 32.75 77 SER A O 1
ATOM 534 N N . ARG A 1 78 ? -14.555 14.539 -16.938 1 34.88 78 ARG A N 1
ATOM 535 C CA . ARG A 1 78 ? -14.555 13.461 -17.922 1 34.88 78 ARG A CA 1
ATOM 536 C C . ARG A 1 78 ? -13.883 12.211 -17.359 1 34.88 78 ARG A C 1
ATOM 538 O O . ARG A 1 78 ? -12.797 12.289 -16.797 1 34.88 78 ARG A O 1
ATOM 545 N N . ALA A 1 79 ? -14.625 11.102 -17.125 1 42.31 79 ALA A N 1
ATOM 546 C CA . ALA A 1 79 ? -14.188 9.773 -16.703 1 42.31 79 ALA A CA 1
ATOM 547 C C . ALA A 1 79 ? -12.93 9.344 -17.469 1 42.31 79 ALA A C 1
ATOM 549 O O . ALA A 1 79 ? -12.828 9.57 -18.672 1 42.31 79 ALA A O 1
ATOM 550 N N . PRO A 1 80 ? -11.75 9.055 -16.906 1 47 80 PRO A N 1
ATOM 551 C CA . PRO A 1 80 ? -10.547 8.602 -17.594 1 47 80 PRO A CA 1
ATOM 552 C C . PRO A 1 80 ? -10.852 7.609 -18.719 1 47 80 PRO A C 1
ATOM 554 O O . PRO A 1 80 ? -11.805 6.828 -18.609 1 47 80 PRO A O 1
ATOM 557 N N . SER A 1 81 ? -10.461 7.844 -20.031 1 59.44 81 SER A N 1
ATOM 558 C CA . SER A 1 81 ? -10.672 7.172 -21.312 1 59.44 81 SER A CA 1
ATOM 559 C C . SER A 1 81 ? -9.852 5.887 -21.406 1 59.44 81 SER A C 1
ATOM 561 O O . SER A 1 81 ? -8.625 5.934 -21.516 1 59.44 81 SER A O 1
ATOM 563 N N . GLY A 1 82 ? -9.969 4.785 -20.578 1 72.75 82 GLY A N 1
ATOM 564 C CA . GLY A 1 82 ? -9.438 3.436 -20.672 1 72.75 82 GLY A CA 1
ATOM 565 C C . GLY A 1 82 ? -10.062 2.473 -19.688 1 72.75 82 GLY A C 1
ATOM 566 O O . GLY A 1 82 ? -10.984 2.836 -18.953 1 72.75 82 GLY A O 1
ATOM 567 N N . PRO A 1 83 ? -9.781 1.223 -20.031 1 86.12 83 PRO A N 1
ATOM 568 C CA . PRO A 1 83 ? -10.297 0.238 -19.078 1 86.12 83 PRO A CA 1
ATOM 569 C C . PRO A 1 83 ? -10.016 0.619 -17.625 1 86.12 83 PRO A C 1
ATOM 571 O O . PRO A 1 83 ? -8.961 1.17 -17.328 1 86.12 83 PRO A O 1
ATOM 574 N N . GLN A 1 84 ? -11.055 0.429 -16.875 1 88.56 84 GLN A N 1
ATOM 575 C CA . GLN A 1 84 ? -10.953 0.792 -15.469 1 88.56 84 GLN A CA 1
ATOM 576 C C . GLN A 1 84 ? -11.102 -0.434 -14.57 1 88.56 84 GLN A C 1
ATOM 578 O O . GLN A 1 84 ? -11.828 -1.372 -14.914 1 88.56 84 GLN A O 1
ATOM 583 N N . ALA A 1 85 ? -10.328 -0.389 -13.453 1 93.06 85 ALA A N 1
ATOM 584 C CA . ALA A 1 85 ? -10.555 -1.399 -12.422 1 93.06 85 ALA A CA 1
ATOM 585 C C . ALA A 1 85 ? -12.016 -1.438 -12 1 93.06 85 ALA A C 1
ATOM 587 O O . ALA A 1 85 ? -12.688 -0.406 -11.977 1 93.06 85 ALA A O 1
ATOM 588 N N . GLN A 1 86 ? -12.477 -2.631 -11.742 1 96.44 86 GLN A N 1
ATOM 589 C CA . GLN A 1 86 ? -13.852 -2.797 -11.281 1 96.44 86 GLN A CA 1
ATOM 590 C C . GLN A 1 86 ? -13.898 -3.209 -9.812 1 96.44 86 GLN A C 1
ATOM 592 O O . GLN A 1 86 ? -13.438 -4.293 -9.453 1 96.44 86 GLN A O 1
ATOM 597 N N . HIS A 1 87 ? -14.406 -2.336 -8.969 1 95.62 87 HIS A N 1
ATOM 598 C CA . HIS A 1 87 ? -14.508 -2.564 -7.531 1 95.62 87 HIS A CA 1
ATOM 599 C C . HIS A 1 87 ? -15.57 -3.611 -7.215 1 95.62 87 HIS A C 1
ATOM 601 O O . HIS A 1 87 ? -16.625 -3.287 -6.664 1 95.62 87 HIS A O 1
ATOM 607 N N . LYS A 1 88 ? -15.289 -4.852 -7.629 1 98.06 88 LYS A N 1
ATOM 608 C CA . LYS A 1 88 ? -16.188 -5.992 -7.48 1 98.06 88 LYS A CA 1
ATOM 609 C C . LYS A 1 88 ? -15.422 -7.25 -7.082 1 98.06 88 LYS A C 1
ATOM 611 O O . LYS A 1 88 ? -14.242 -7.387 -7.391 1 98.06 88 LYS A O 1
ATOM 616 N N . LEU A 1 89 ? -16.156 -8.102 -6.348 1 98.31 89 LEU A N 1
ATOM 617 C CA . LEU A 1 89 ? -15.57 -9.383 -5.965 1 98.31 89 LEU A CA 1
ATOM 618 C C . LEU A 1 89 ? -16.047 -10.492 -6.895 1 98.31 89 LEU A C 1
ATOM 620 O O . LEU A 1 89 ? -15.672 -10.523 -8.07 1 98.31 89 LEU A O 1
ATOM 624 N N . ALA A 1 90 ? -17.062 -11.234 -6.582 1 98.75 90 ALA A N 1
ATOM 625 C CA . ALA A 1 90 ? -17.516 -12.375 -7.371 1 98.75 90 ALA A CA 1
ATOM 626 C C . ALA A 1 90 ? -17.953 -11.945 -8.766 1 98.75 90 ALA A C 1
ATOM 628 O O . ALA A 1 90 ? -17.844 -12.711 -9.727 1 98.75 90 ALA A O 1
ATOM 629 N N . ASP A 1 91 ? -18.406 -10.703 -8.898 1 98.56 91 ASP A N 1
ATOM 630 C CA . ASP A 1 91 ? -18.953 -10.234 -10.164 1 98.56 91 ASP A CA 1
ATOM 631 C C . ASP A 1 91 ? -17.922 -9.438 -10.953 1 98.56 91 ASP A C 1
ATOM 633 O O . ASP A 1 91 ? -18.281 -8.734 -11.906 1 98.56 91 ASP A O 1
ATOM 637 N N . ASN A 1 92 ? -16.703 -9.539 -10.516 1 98.75 92 ASN A N 1
ATOM 638 C CA . ASN A 1 92 ? -15.648 -8.883 -11.297 1 98.75 92 ASN A CA 1
ATOM 639 C C . ASN A 1 92 ? -15.539 -9.484 -12.695 1 98.75 92 ASN A C 1
ATOM 641 O O . ASN A 1 92 ? -15.602 -10.703 -12.859 1 98.75 92 ASN A O 1
ATOM 645 N N . PRO A 1 93 ? -15.305 -8.664 -13.727 1 98.56 93 PRO A N 1
ATOM 646 C CA . PRO A 1 93 ? -15.203 -9.156 -15.102 1 98.56 93 PRO A CA 1
ATOM 647 C C . PRO A 1 93 ? -14.102 -10.203 -15.273 1 98.56 93 PRO A C 1
ATOM 649 O O . PRO A 1 93 ? -14.148 -11.008 -16.203 1 98.56 93 PRO A O 1
ATOM 652 N N . LEU A 1 94 ? -13.195 -10.258 -14.398 1 98.44 94 LEU A N 1
ATOM 653 C CA . LEU A 1 94 ? -12.094 -11.211 -14.469 1 98.44 94 LEU A CA 1
ATOM 654 C C . LEU A 1 94 ? -12.617 -12.648 -14.461 1 98.44 94 LEU A C 1
ATOM 656 O O . LEU A 1 94 ? -12 -13.531 -15.055 1 98.44 94 LEU A O 1
ATOM 660 N N . TRP A 1 95 ? -13.789 -12.781 -13.828 1 98.12 95 TRP A N 1
ATOM 661 C CA . TRP A 1 95 ? -14.234 -14.148 -13.547 1 98.12 95 TRP A CA 1
ATOM 662 C C . TRP A 1 95 ? -15.398 -14.531 -14.453 1 98.12 95 TRP A C 1
ATOM 664 O O . TRP A 1 95 ? -15.781 -15.703 -14.508 1 98.12 95 TRP A O 1
ATOM 674 N N . LEU A 1 96 ? -16.016 -13.68 -15.18 1 97.75 96 LEU A N 1
ATOM 675 C CA . LEU A 1 96 ? -17.391 -13.844 -15.625 1 97.75 96 LEU A CA 1
ATOM 676 C C . LEU A 1 96 ? -17.469 -14.688 -16.891 1 97.75 96 LEU A C 1
ATOM 678 O O . LEU A 1 96 ? -18.453 -15.375 -17.141 1 97.75 96 LEU A O 1
ATOM 682 N N . ASP A 1 97 ? -16.484 -14.617 -17.734 1 97.56 97 ASP A N 1
ATOM 683 C CA . ASP A 1 97 ? -16.484 -15.445 -18.938 1 97.56 97 ASP A CA 1
ATOM 684 C C . ASP A 1 97 ? -15.891 -16.812 -18.656 1 97.56 97 ASP A C 1
ATOM 686 O O . ASP A 1 97 ? -14.68 -16.938 -18.422 1 97.56 97 ASP A O 1
ATOM 690 N N . PRO A 1 98 ? -16.688 -17.906 -18.703 1 96.81 98 PRO A N 1
ATOM 691 C CA . PRO A 1 98 ? -16.219 -19.234 -18.328 1 96.81 98 PRO A CA 1
ATOM 692 C C . PRO A 1 98 ? -15.203 -19.797 -19.328 1 96.81 98 PRO A C 1
ATOM 694 O O . PRO A 1 98 ? -14.555 -20.812 -19.047 1 96.81 98 PRO A O 1
ATOM 697 N N . ASP A 1 99 ? -15.023 -19.141 -20.422 1 96.75 99 ASP A N 1
ATOM 698 C CA . ASP A 1 99 ? -14.164 -19.688 -21.469 1 96.75 99 ASP A CA 1
ATOM 699 C C . ASP A 1 99 ? -12.781 -19.016 -21.438 1 96.75 99 ASP A C 1
ATOM 701 O O . ASP A 1 99 ? -11.867 -19.469 -22.141 1 96.75 99 ASP A O 1
ATOM 705 N N . VAL A 1 100 ? -12.695 -18 -20.594 1 97.62 100 VAL A N 1
ATOM 706 C CA . VAL A 1 100 ? -11.445 -17.25 -20.609 1 97.62 100 VAL A CA 1
ATOM 707 C C . VAL A 1 100 ? -10.406 -17.969 -19.734 1 97.62 100 VAL A C 1
ATOM 709 O O . VAL A 1 100 ? -10.672 -18.281 -18.578 1 97.62 100 VAL A O 1
ATOM 712 N N . GLY A 1 101 ? -9.273 -18.328 -20.328 1 98.06 101 GLY A N 1
ATOM 713 C CA . GLY A 1 101 ? -8.078 -18.828 -19.672 1 98.06 101 GLY A CA 1
ATOM 714 C C . GLY A 1 101 ? -6.805 -18.172 -20.172 1 98.06 101 GLY A C 1
ATOM 715 O O . GLY A 1 101 ? -6.852 -17.281 -21.016 1 98.06 101 GLY A O 1
ATOM 716 N N . LEU A 1 102 ? -5.695 -18.547 -19.547 1 98.5 102 LEU A N 1
ATOM 717 C CA . LEU A 1 102 ? -4.422 -18.062 -20.062 1 98.5 102 LEU A CA 1
ATOM 718 C C . LEU A 1 102 ? -4.039 -18.797 -21.344 1 98.5 102 LEU A C 1
ATOM 720 O O . LEU A 1 102 ? -4.23 -20 -21.453 1 98.5 102 LEU A O 1
ATOM 724 N N . PRO A 1 103 ? -3.611 -18.047 -22.359 1 97.38 103 PRO A N 1
ATOM 725 C CA . PRO A 1 103 ? -3.152 -18.719 -23.578 1 97.38 103 PRO A CA 1
ATOM 726 C C . PRO A 1 103 ? -1.95 -19.625 -23.344 1 97.38 103 PRO A C 1
ATOM 728 O O . PRO A 1 103 ? -1.095 -19.312 -22.5 1 97.38 103 PRO A O 1
ATOM 731 N N . ASN A 1 104 ? -1.964 -20.719 -24.094 1 95.44 104 ASN A N 1
ATOM 732 C CA . ASN A 1 104 ? -0.783 -21.578 -24.078 1 95.44 104 ASN A CA 1
ATOM 733 C C . ASN A 1 104 ? 0.393 -20.938 -24.797 1 95.44 104 ASN A C 1
ATOM 735 O O . ASN A 1 104 ? 0.26 -20.5 -25.938 1 95.44 104 ASN A O 1
ATOM 739 N N . GLN A 1 105 ? 1.449 -20.781 -24.062 1 94.38 105 GLN A N 1
ATOM 740 C CA . GLN A 1 105 ? 2.639 -20.234 -24.719 1 94.38 105 GLN A CA 1
ATOM 741 C C . GLN A 1 105 ? 3.912 -20.75 -24.047 1 94.38 105 GLN A C 1
ATOM 743 O O . GLN A 1 105 ? 3.92 -21.016 -22.844 1 94.38 105 GLN A O 1
ATOM 748 N N . PRO A 1 106 ? 4.891 -20.953 -24.891 1 96.62 106 PRO A N 1
ATOM 749 C CA . PRO A 1 106 ? 6.176 -21.328 -24.281 1 96.62 106 PRO A CA 1
ATOM 750 C C . PRO A 1 106 ? 6.816 -20.172 -23.516 1 96.62 106 PRO A C 1
ATOM 752 O O . PRO A 1 106 ? 6.707 -19.016 -23.922 1 96.62 106 PRO A O 1
ATOM 755 N N . CYS A 1 107 ? 7.426 -20.438 -22.406 1 97.62 107 CYS A N 1
ATOM 756 C CA . CYS A 1 107 ? 8.227 -19.484 -21.656 1 97.62 107 CYS A CA 1
ATOM 757 C C . CYS A 1 107 ? 9.688 -19.922 -21.609 1 97.62 107 CYS A C 1
ATOM 759 O O . CYS A 1 107 ? 9.992 -21.062 -21.25 1 97.62 107 CYS A O 1
ATOM 761 N N . ASN A 1 108 ? 10.547 -19.109 -22.031 1 97.56 108 ASN A N 1
ATOM 762 C CA . ASN A 1 108 ? 11.977 -19.359 -21.953 1 97.56 108 ASN A CA 1
ATOM 763 C C . ASN A 1 108 ? 12.602 -18.672 -20.75 1 97.56 108 ASN A C 1
ATOM 765 O O . ASN A 1 108 ? 12.711 -17.438 -20.719 1 97.56 108 ASN A O 1
ATOM 769 N N . LEU A 1 109 ? 13.039 -19.5 -19.828 1 98.25 109 LEU A N 1
ATOM 770 C CA . LEU A 1 109 ? 13.523 -18.969 -18.547 1 98.25 109 LEU A CA 1
ATOM 771 C C . LEU A 1 109 ? 15.023 -19.188 -18.406 1 98.25 109 LEU A C 1
ATOM 773 O O . LEU A 1 109 ? 15.562 -20.188 -18.875 1 98.25 109 LEU A O 1
ATOM 777 N N . SER A 1 110 ? 15.664 -18.219 -17.75 1 98.06 110 SER A N 1
ATOM 778 C CA . SER A 1 110 ? 17.047 -18.453 -17.328 1 98.06 110 SER A CA 1
ATOM 779 C C . SER A 1 110 ? 17.125 -19.625 -16.344 1 98.06 110 SER A C 1
ATOM 781 O O . SER A 1 110 ? 16.188 -19.875 -15.586 1 98.06 110 SER A O 1
ATOM 783 N N . ARG A 1 111 ? 18.25 -20.266 -16.422 1 96.5 111 ARG A N 1
ATOM 784 C CA . ARG A 1 111 ? 18.422 -21.422 -15.555 1 96.5 111 ARG A CA 1
ATOM 785 C C . ARG A 1 111 ? 18.469 -21.016 -14.086 1 96.5 111 ARG A C 1
ATOM 787 O O . ARG A 1 111 ? 19.078 -20 -13.742 1 96.5 111 ARG A O 1
ATOM 794 N N . TRP A 1 112 ? 17.828 -21.828 -13.273 1 96.44 112 TRP A N 1
ATOM 795 C CA . TRP A 1 112 ? 17.844 -21.594 -11.836 1 96.44 112 TRP A CA 1
ATOM 796 C C . TRP A 1 112 ? 19.141 -22.109 -11.219 1 96.44 112 TRP A C 1
ATOM 798 O O . TRP A 1 112 ? 19.641 -23.156 -11.602 1 96.44 112 TRP A O 1
ATOM 808 N N . ALA A 1 113 ? 19.688 -21.328 -10.336 1 94.94 113 ALA A N 1
ATOM 809 C CA . ALA A 1 113 ? 20.656 -21.75 -9.328 1 94.94 113 ALA A CA 1
ATOM 810 C C . ALA A 1 113 ? 20.359 -21.094 -7.98 1 94.94 113 ALA A C 1
ATOM 812 O O . ALA A 1 113 ? 19.797 -20 -7.93 1 94.94 113 ALA A O 1
ATOM 813 N N . SER A 1 114 ? 20.688 -21.828 -6.938 1 93.25 114 SER A N 1
ATOM 814 C CA . SER A 1 114 ? 20.312 -21.344 -5.609 1 93.25 114 SER A CA 1
ATOM 815 C C . SER A 1 114 ? 21.266 -20.266 -5.117 1 93.25 114 SER A C 1
ATOM 817 O O . SER A 1 114 ? 21.938 -20.438 -4.094 1 93.25 114 SER A O 1
ATOM 819 N N . ASN A 1 115 ? 21.297 -19.188 -5.785 1 94.88 115 ASN A N 1
ATOM 820 C CA . ASN A 1 115 ? 22 -17.969 -5.387 1 94.88 115 ASN A CA 1
ATOM 821 C C . ASN A 1 115 ? 21.281 -16.719 -5.867 1 94.88 115 ASN A C 1
ATOM 823 O O . ASN A 1 115 ? 20.438 -16.781 -6.766 1 94.88 115 ASN A O 1
ATOM 827 N N . PRO A 1 116 ? 21.594 -15.609 -5.277 1 94.75 116 PRO A N 1
ATOM 828 C CA . PRO A 1 116 ? 20.812 -14.391 -5.535 1 94.75 116 PRO A CA 1
ATOM 829 C C . PRO A 1 116 ? 20.828 -13.984 -7.008 1 94.75 116 PRO A C 1
ATOM 831 O O . PRO A 1 116 ? 19.797 -13.648 -7.57 1 94.75 116 PRO A O 1
ATOM 834 N N . SER A 1 117 ? 21.938 -14.031 -7.695 1 96.69 117 SER A N 1
ATOM 835 C CA . SER A 1 117 ? 22.062 -13.578 -9.078 1 96.69 117 SER A CA 1
ATOM 836 C C . SER A 1 117 ? 21.25 -14.461 -10.023 1 96.69 117 SER A C 1
ATOM 838 O O . SER A 1 117 ? 20.531 -13.953 -10.891 1 96.69 117 SER A O 1
ATOM 840 N N . ALA A 1 118 ? 21.359 -15.711 -9.867 1 97.25 118 ALA A N 1
ATOM 841 C CA . ALA A 1 118 ? 20.625 -16.641 -10.734 1 97.25 118 ALA A CA 1
ATOM 842 C C . ALA A 1 118 ? 19.125 -16.578 -10.477 1 97.25 118 ALA A C 1
ATOM 844 O O . ALA A 1 118 ? 18.328 -16.703 -11.406 1 97.25 118 ALA A O 1
ATOM 845 N N . SER A 1 119 ? 18.812 -16.438 -9.219 1 96.81 119 SER A N 1
ATOM 846 C CA . SER A 1 119 ? 17.391 -16.328 -8.875 1 96.81 119 SER A CA 1
ATOM 847 C C . SER A 1 119 ? 16.75 -15.109 -9.531 1 96.81 119 SER A C 1
ATOM 849 O O . SER A 1 119 ? 15.664 -15.211 -10.102 1 96.81 119 SER A O 1
ATOM 851 N N . SER A 1 120 ? 17.406 -13.992 -9.461 1 97.75 120 SER A N 1
ATOM 852 C CA . SER A 1 120 ? 16.859 -12.789 -10.078 1 97.75 120 SER A CA 1
ATOM 853 C C . SER A 1 120 ? 16.766 -12.945 -11.594 1 97.75 120 SER A C 1
ATOM 855 O O . SER A 1 120 ? 15.789 -12.5 -12.203 1 97.75 120 SER A O 1
ATOM 857 N N . ALA A 1 121 ? 17.75 -13.539 -12.227 1 98.31 121 ALA A N 1
ATOM 858 C CA . ALA A 1 121 ? 17.719 -13.773 -13.672 1 98.31 121 ALA A CA 1
ATOM 859 C C . ALA A 1 121 ? 16.562 -14.68 -14.055 1 98.31 121 ALA A C 1
ATOM 861 O O . ALA A 1 121 ? 15.922 -14.484 -15.094 1 98.31 121 ALA A O 1
ATOM 862 N N . PHE A 1 122 ? 16.359 -15.688 -13.234 1 98.44 122 PHE A N 1
ATOM 863 C CA . PHE A 1 122 ? 15.258 -16.625 -13.438 1 98.44 122 PHE A CA 1
ATOM 864 C C . PHE A 1 122 ? 13.922 -15.891 -13.445 1 98.44 122 PHE A C 1
ATOM 866 O O . PHE A 1 122 ? 13.133 -16.031 -14.383 1 98.44 122 PHE A O 1
ATOM 873 N N . PHE A 1 123 ? 13.695 -15.016 -12.484 1 98.56 123 PHE A N 1
ATOM 874 C CA . PHE A 1 123 ? 12.43 -14.297 -12.375 1 98.56 123 PHE A CA 1
ATOM 875 C C . PHE A 1 123 ? 12.32 -13.227 -13.461 1 98.56 123 PHE A C 1
ATOM 877 O O . PHE A 1 123 ? 11.242 -13.016 -14.031 1 98.56 123 PHE A O 1
ATOM 884 N N . GLU A 1 124 ? 13.398 -12.586 -13.781 1 98.38 124 GLU A N 1
ATOM 885 C CA . GLU A 1 124 ? 13.398 -11.57 -14.828 1 98.38 124 GLU A CA 1
ATOM 886 C C . GLU A 1 124 ? 13.031 -12.164 -16.188 1 98.38 124 GLU A C 1
ATOM 888 O O . GLU A 1 124 ? 12.383 -11.508 -17 1 98.38 124 GLU A O 1
ATOM 893 N N . SER A 1 125 ? 13.453 -13.352 -16.344 1 98.44 125 SER A N 1
ATOM 894 C CA . SER A 1 125 ? 13.141 -14.008 -17.609 1 98.44 125 SER A CA 1
ATOM 895 C C . SER A 1 125 ? 11.711 -14.539 -17.609 1 98.44 125 SER A C 1
ATOM 897 O O . SER A 1 125 ? 11.109 -14.703 -18.672 1 98.44 125 SER A O 1
ATOM 899 N N . ALA A 1 126 ? 11.18 -14.828 -16.438 1 98.62 126 ALA A N 1
ATOM 900 C CA . ALA A 1 126 ? 9.812 -15.352 -16.344 1 98.62 126 ALA A CA 1
ATOM 901 C C . ALA A 1 126 ? 8.789 -14.242 -16.5 1 98.62 126 ALA A C 1
ATOM 903 O O . ALA A 1 126 ? 7.691 -14.469 -17.031 1 98.62 126 ALA A O 1
ATOM 904 N N . ARG A 1 127 ? 9.086 -13.039 -16.094 1 98.62 127 ARG A N 1
ATOM 905 C CA . ARG A 1 127 ? 8.141 -11.93 -15.992 1 98.62 127 ARG A CA 1
ATOM 906 C C . ARG A 1 127 ? 7.531 -11.602 -17.344 1 98.62 127 ARG A C 1
ATOM 908 O O . ARG A 1 127 ? 6.312 -11.477 -17.469 1 98.62 127 ARG A O 1
ATOM 915 N N . PRO A 1 128 ? 8.305 -11.516 -18.453 1 98.19 128 PRO A N 1
ATOM 916 C CA . PRO A 1 128 ? 7.703 -11.188 -19.75 1 98.19 128 PRO A CA 1
ATOM 917 C C . PRO A 1 128 ? 6.676 -12.227 -20.203 1 98.19 128 PRO A C 1
ATOM 919 O O . PRO A 1 128 ? 5.703 -11.883 -20.875 1 98.19 128 PRO A O 1
ATOM 922 N N . CYS A 1 129 ? 6.898 -13.453 -19.828 1 98.12 129 CYS A N 1
ATOM 923 C CA . CYS A 1 129 ? 5.926 -14.492 -20.156 1 98.12 129 CYS A CA 1
ATOM 924 C C . CYS A 1 129 ? 4.605 -14.25 -19.422 1 98.12 129 CYS A C 1
ATOM 926 O O . CYS A 1 129 ? 3.535 -14.336 -20.031 1 98.12 129 CYS A O 1
ATOM 928 N N . LEU A 1 130 ? 4.699 -13.93 -18.125 1 98.75 130 LEU A N 1
ATOM 929 C CA . LEU A 1 130 ? 3.508 -13.594 -17.359 1 98.75 130 LEU A CA 1
ATOM 930 C C . LEU A 1 130 ? 2.854 -12.32 -17.875 1 98.75 130 LEU A C 1
ATOM 932 O O . LEU A 1 130 ? 1.629 -12.25 -18 1 98.75 130 LEU A O 1
ATOM 936 N N . ASP A 1 131 ? 3.684 -11.359 -18.25 1 98.62 131 ASP A N 1
ATOM 937 C CA . ASP A 1 131 ? 3.148 -10.141 -18.844 1 98.62 131 ASP A CA 1
ATOM 938 C C . ASP A 1 131 ? 2.295 -10.453 -20.062 1 98.62 131 ASP A C 1
ATOM 940 O O . ASP A 1 131 ? 1.188 -9.93 -20.203 1 98.62 131 ASP A O 1
ATOM 944 N N . SER A 1 132 ? 2.787 -11.219 -20.844 1 97.88 132 SER A N 1
ATOM 945 C CA . SER A 1 132 ? 2.164 -11.508 -22.141 1 97.88 132 SER A CA 1
ATOM 946 C C . SER A 1 132 ? 0.806 -12.18 -21.953 1 97.88 132 SER A C 1
ATOM 948 O O . SER A 1 132 ? -0.189 -11.742 -22.531 1 97.88 132 SER A O 1
ATOM 950 N N . VAL A 1 133 ? 0.746 -13.164 -21.156 1 98.19 133 VAL A N 1
ATOM 951 C CA . VAL A 1 133 ? -0.489 -13.93 -21.047 1 98.19 133 VAL A CA 1
ATOM 952 C C . VAL A 1 133 ? -1.538 -13.125 -20.281 1 98.19 133 VAL A C 1
ATOM 954 O O . VAL A 1 133 ? -2.719 -13.141 -20.641 1 98.19 133 VAL A O 1
ATOM 957 N N . TRP A 1 134 ? -1.15 -12.43 -19.266 1 98.62 134 TRP A N 1
ATOM 958 C CA . TRP A 1 134 ? -2.111 -11.664 -18.469 1 98.62 134 TRP A CA 1
ATOM 959 C C . TRP A 1 134 ? -2.578 -10.422 -19.219 1 98.62 134 TRP A C 1
ATOM 961 O O . TRP A 1 134 ? -3.73 -10.008 -19.094 1 98.62 134 TRP A O 1
ATOM 971 N N . GLN A 1 135 ? -1.654 -9.797 -20.016 1 97.81 135 GLN A N 1
ATOM 972 C CA . GLN A 1 135 ? -2.088 -8.672 -20.844 1 97.81 135 GLN A CA 1
ATOM 973 C C . GLN A 1 135 ? -3.238 -9.078 -21.766 1 97.81 135 GLN A C 1
ATOM 975 O O . GLN A 1 135 ? -4.188 -8.32 -21.953 1 97.81 135 GLN A O 1
ATOM 980 N N . GLN A 1 136 ? -3.178 -10.195 -22.297 1 97.31 136 GLN A N 1
ATOM 981 C CA . GLN A 1 136 ? -4.211 -10.672 -23.203 1 97.31 136 GLN A CA 1
ATOM 982 C C . GLN A 1 136 ? -5.531 -10.891 -22.469 1 97.31 136 GLN A C 1
ATOM 984 O O . GLN A 1 136 ? -6.59 -10.477 -22.953 1 97.31 136 GLN A O 1
ATOM 989 N N . VAL A 1 137 ? -5.453 -11.523 -21.344 1 98.31 137 VAL A N 1
ATOM 990 C CA . VAL A 1 137 ? -6.656 -11.812 -20.578 1 98.31 137 VAL A CA 1
ATOM 991 C C . VAL A 1 137 ? -7.289 -10.508 -20.094 1 98.31 137 VAL A C 1
ATOM 993 O O . VAL A 1 137 ? -8.508 -10.328 -20.188 1 98.31 137 VAL A O 1
ATOM 996 N N . MET A 1 138 ? -6.473 -9.602 -19.547 1 98.25 138 MET A N 1
ATOM 997 C CA . MET A 1 138 ? -6.98 -8.336 -19.031 1 98.25 138 MET A CA 1
ATOM 998 C C . MET A 1 138 ? -7.578 -7.488 -20.156 1 98.25 138 MET A C 1
ATOM 1000 O O . MET A 1 138 ? -8.625 -6.859 -19.969 1 98.25 138 MET A O 1
ATOM 1004 N N . SER A 1 139 ? -6.98 -7.516 -21.312 1 96.31 139 SER A N 1
ATOM 1005 C CA . SER A 1 139 ? -7.527 -6.812 -22.469 1 96.31 139 SER A CA 1
ATOM 1006 C C . SER A 1 139 ? -8.875 -7.398 -22.891 1 96.31 139 SER A C 1
ATOM 1008 O O . SER A 1 139 ? -9.836 -6.656 -23.109 1 96.31 139 SER A O 1
ATOM 1010 N N . TYR A 1 140 ? -8.898 -8.633 -22.922 1 96.38 140 TYR A N 1
ATOM 1011 C CA . TYR A 1 140 ? -10.117 -9.312 -23.344 1 96.38 140 TYR A CA 1
ATOM 1012 C C . TYR A 1 140 ? -11.266 -9 -22.406 1 96.38 140 TYR A C 1
ATOM 1014 O O . TYR A 1 140 ? -12.406 -8.836 -22.844 1 96.38 140 TYR A O 1
ATOM 1022 N N . THR A 1 141 ? -10.945 -8.945 -21.141 1 97.38 141 THR A N 1
ATOM 1023 C CA . THR A 1 141 ? -11.969 -8.719 -20.125 1 97.38 141 THR A CA 1
ATOM 1024 C C . THR A 1 141 ? -12.164 -7.223 -19.891 1 97.38 141 THR A C 1
ATOM 1026 O O . THR A 1 141 ? -12.875 -6.828 -18.953 1 97.38 141 THR A O 1
ATOM 1029 N N . LYS A 1 142 ? -11.492 -6.367 -20.625 1 96.25 142 LYS A N 1
ATOM 1030 C CA . LYS A 1 142 ? -11.602 -4.91 -20.594 1 96.25 142 LYS A CA 1
ATOM 1031 C C . LYS A 1 142 ? -11.188 -4.355 -19.234 1 96.25 142 LYS A C 1
ATOM 1033 O O . LYS A 1 142 ? -11.859 -3.48 -18.688 1 96.25 142 LYS A O 1
ATOM 1038 N N . LEU A 1 143 ? -10.18 -4.941 -18.734 1 97.12 143 LEU A N 1
ATOM 1039 C CA . LEU A 1 143 ? -9.547 -4.48 -17.5 1 97.12 143 LEU A CA 1
ATOM 1040 C C . LEU A 1 143 ? -8.18 -3.875 -17.781 1 97.12 143 LEU A C 1
ATOM 1042 O O . LEU A 1 143 ? -7.547 -4.199 -18.797 1 97.12 143 LEU A O 1
ATOM 1046 N N . PRO A 1 144 ? -7.777 -2.975 -16.969 1 95.19 144 PRO A N 1
ATOM 1047 C CA . PRO A 1 144 ? -6.48 -2.34 -17.219 1 95.19 144 PRO A CA 1
ATOM 1048 C C . PRO A 1 144 ? -5.305 -3.285 -17 1 95.19 144 PRO A C 1
ATOM 1050 O O . PRO A 1 144 ? -5.418 -4.242 -16.219 1 95.19 144 PRO A O 1
ATOM 1053 N N . PHE A 1 145 ? -4.262 -2.969 -17.688 1 95.56 145 PHE A N 1
ATOM 1054 C CA . PHE A 1 145 ? -3.049 -3.756 -17.5 1 95.56 145 PHE A CA 1
ATOM 1055 C C . PHE A 1 145 ? -1.812 -2.865 -17.547 1 95.56 145 PHE A C 1
ATOM 1057 O O . PHE A 1 145 ? -1.736 -1.939 -18.359 1 95.56 145 PHE A O 1
ATOM 1064 N N . ARG A 1 146 ? -0.953 -3.111 -16.594 1 94.75 146 ARG A N 1
ATOM 1065 C CA . ARG A 1 146 ? 0.385 -2.533 -16.531 1 94.75 146 ARG A CA 1
ATOM 1066 C C . ARG A 1 146 ? 1.407 -3.566 -16.062 1 94.75 146 ARG A C 1
ATOM 1068 O O . ARG A 1 146 ? 1.081 -4.469 -15.289 1 94.75 146 ARG A O 1
ATOM 1075 N N . ILE A 1 147 ? 2.623 -3.408 -16.594 1 97.12 147 ILE A N 1
ATOM 1076 C CA . ILE A 1 147 ? 3.701 -4.312 -16.203 1 97.12 147 ILE A CA 1
ATOM 1077 C C . ILE A 1 147 ? 4.18 -3.975 -14.797 1 97.12 147 ILE A C 1
ATOM 1079 O O . ILE A 1 147 ? 4.426 -2.809 -14.484 1 97.12 147 ILE A O 1
ATOM 1083 N N . PRO A 1 148 ? 4.199 -4.98 -13.898 1 97.5 148 PRO A N 1
ATOM 1084 C CA . PRO A 1 148 ? 4.727 -4.703 -12.555 1 97.5 148 PRO A CA 1
ATOM 1085 C C . PRO A 1 148 ? 6.242 -4.543 -12.539 1 97.5 148 PRO A C 1
ATOM 1087 O O . PRO A 1 148 ? 6.926 -5 -13.461 1 97.5 148 PRO A O 1
ATOM 1090 N N . THR A 1 149 ? 6.715 -3.875 -11.477 1 95.62 149 THR A N 1
ATOM 1091 C CA . THR A 1 149 ? 8.133 -3.914 -11.156 1 95.62 149 THR A CA 1
ATOM 1092 C C . THR A 1 149 ? 8.477 -5.176 -10.367 1 95.62 149 THR A C 1
ATOM 1094 O O . THR A 1 149 ? 7.625 -5.727 -9.664 1 95.62 149 THR A O 1
ATOM 1097 N N . VAL A 1 150 ? 9.68 -5.707 -10.57 1 97.56 150 VAL A N 1
ATOM 1098 C CA . VAL A 1 150 ? 10.18 -6.793 -9.727 1 97.56 150 VAL A CA 1
ATOM 1099 C C . VAL A 1 150 ? 11.445 -6.344 -9 1 97.56 150 VAL A C 1
ATOM 1101 O O . VAL A 1 150 ? 12.344 -5.766 -9.602 1 97.56 150 VAL A O 1
ATOM 1104 N N . LYS A 1 151 ? 11.43 -6.531 -7.695 1 95.62 151 LYS A N 1
ATOM 1105 C CA . LYS A 1 151 ? 12.602 -6.195 -6.887 1 95.62 151 LYS A CA 1
ATOM 1106 C C . LYS A 1 151 ? 13.117 -7.414 -6.125 1 95.62 151 LYS A C 1
ATOM 1108 O O . LYS A 1 151 ? 12.344 -8.328 -5.816 1 95.62 151 LYS A O 1
ATOM 1113 N N . TYR A 1 152 ? 14.391 -7.406 -5.828 1 94.88 152 TYR A N 1
ATOM 1114 C CA . TYR A 1 152 ? 15.094 -8.523 -5.203 1 94.88 152 TYR A CA 1
ATOM 1115 C C . TYR A 1 152 ? 15.844 -8.07 -3.961 1 94.88 152 TYR A C 1
ATOM 1117 O O . TYR A 1 152 ? 17.078 -8.07 -3.941 1 94.88 152 TYR A O 1
ATOM 1125 N N . PRO A 1 153 ? 15.039 -7.812 -2.936 1 90 153 PRO A N 1
ATOM 1126 C CA . PRO A 1 153 ? 15.727 -7.348 -1.724 1 90 153 PRO A CA 1
ATOM 1127 C C . PRO A 1 153 ? 16.766 -8.336 -1.222 1 90 153 PRO A C 1
ATOM 1129 O O . PRO A 1 153 ? 16.562 -9.555 -1.295 1 90 153 PRO A O 1
ATOM 1132 N N . SER A 1 154 ? 17.844 -7.766 -0.746 1 87 154 SER A N 1
ATOM 1133 C CA . SER A 1 154 ? 18.891 -8.594 -0.149 1 87 154 SER A CA 1
ATOM 1134 C C . SER A 1 154 ? 18.766 -8.633 1.37 1 87 154 SER A C 1
ATOM 1136 O O . SER A 1 154 ? 18.234 -7.703 1.979 1 87 154 SER A O 1
ATOM 1138 N N . GLY A 1 155 ? 19.188 -9.727 1.9 1 82.75 155 GLY A N 1
ATOM 1139 C CA . GLY A 1 155 ? 19.188 -9.852 3.35 1 82.75 155 GLY A CA 1
ATOM 1140 C C . GLY A 1 155 ? 17.875 -10.336 3.916 1 82.75 155 GLY A C 1
ATOM 1141 O O . GLY A 1 155 ? 16.953 -10.656 3.164 1 82.75 155 GLY A O 1
ATOM 1142 N N . LYS A 1 156 ? 17.828 -10.422 5.277 1 82.81 156 LYS A N 1
ATOM 1143 C CA . LYS A 1 156 ? 16.672 -10.977 5.965 1 82.81 156 LYS A CA 1
ATOM 1144 C C . LYS A 1 156 ? 15.695 -9.883 6.379 1 82.81 156 LYS A C 1
ATOM 1146 O O . LYS A 1 156 ? 14.547 -10.164 6.73 1 82.81 156 LYS A O 1
ATOM 1151 N N . ASN A 1 157 ? 16.188 -8.68 6.324 1 80 157 ASN A N 1
ATOM 1152 C CA . ASN A 1 157 ? 15.359 -7.527 6.68 1 80 157 ASN A CA 1
ATOM 1153 C C . ASN A 1 157 ? 15.273 -6.527 5.531 1 80 157 ASN A C 1
ATOM 1155 O O . ASN A 1 157 ? 16.297 -6.137 4.961 1 80 157 ASN A O 1
ATOM 1159 N N . TRP A 1 158 ? 14.086 -6.215 5.102 1 81.5 158 TRP A N 1
ATOM 1160 C CA . TRP A 1 158 ? 13.852 -5.238 4.039 1 81.5 158 TRP A CA 1
ATOM 1161 C C . TRP A 1 158 ? 12.477 -4.594 4.18 1 81.5 158 TRP A C 1
ATOM 1163 O O . TRP A 1 158 ? 11.656 -5.047 4.977 1 81.5 158 TRP A O 1
ATOM 1173 N N . SER A 1 159 ? 12.344 -3.504 3.49 1 82.06 159 SER A N 1
ATOM 1174 C CA . SER A 1 159 ? 11.109 -2.736 3.611 1 82.06 159 SER A CA 1
ATOM 1175 C C . SER A 1 159 ? 10.516 -2.424 2.242 1 82.06 159 SER A C 1
ATOM 1177 O O . SER A 1 159 ? 11.227 -2.436 1.234 1 82.06 159 SER A O 1
ATOM 1179 N N . SER A 1 160 ? 9.25 -2.283 2.252 1 84.44 160 SER A N 1
ATOM 1180 C CA . SER A 1 160 ? 8.453 -1.859 1.104 1 84.44 160 SER A CA 1
ATOM 1181 C C . SER A 1 160 ? 7.387 -0.85 1.513 1 84.44 160 SER A C 1
ATOM 1183 O O . SER A 1 160 ? 7.125 -0.662 2.703 1 84.44 160 SER A O 1
ATOM 1185 N N . PRO A 1 161 ? 6.781 -0.209 0.489 1 81.88 161 PRO A N 1
ATOM 1186 C CA . PRO A 1 161 ? 5.676 0.692 0.83 1 81.88 161 PRO A CA 1
ATOM 1187 C C . PRO A 1 161 ? 4.543 -0.016 1.57 1 81.88 161 PRO A C 1
ATOM 1189 O O . PRO A 1 161 ? 3.697 0.64 2.182 1 81.88 161 PRO A O 1
ATOM 1192 N N . CYS A 1 162 ? 4.5 -1.311 1.536 1 82.06 162 CYS A N 1
ATOM 1193 C CA . CYS A 1 162 ? 3.414 -2.064 2.154 1 82.06 162 CYS A CA 1
ATOM 1194 C C . CYS A 1 162 ? 3.844 -2.637 3.5 1 82.06 162 CYS A C 1
ATOM 1196 O O . CYS A 1 162 ? 3.084 -3.365 4.141 1 82.06 162 CYS A O 1
ATOM 1198 N N . GLY A 1 163 ? 5.055 -2.309 3.879 1 78.94 163 GLY A N 1
ATOM 1199 C CA . GLY A 1 163 ? 5.488 -2.764 5.188 1 78.94 163 GLY A CA 1
ATOM 1200 C C . GLY A 1 163 ? 6.871 -3.393 5.172 1 78.94 163 GLY A C 1
ATOM 1201 O O . GLY A 1 163 ? 7.512 -3.465 4.125 1 78.94 163 GLY A O 1
ATOM 1202 N N . ASP A 1 164 ? 7.191 -3.867 6.379 1 74.69 164 ASP A N 1
ATOM 1203 C CA . ASP A 1 164 ? 8.531 -4.41 6.574 1 74.69 164 ASP A CA 1
ATOM 1204 C C . ASP A 1 164 ? 8.508 -5.934 6.656 1 74.69 164 ASP A C 1
ATOM 1206 O O . ASP A 1 164 ? 7.527 -6.516 7.129 1 74.69 164 ASP A O 1
ATOM 1210 N N . ALA A 1 165 ? 9.562 -6.434 6.074 1 79.19 165 ALA A N 1
ATOM 1211 C CA . ALA A 1 165 ? 9.836 -7.859 6.238 1 79.19 165 ALA A CA 1
ATOM 1212 C C . ALA A 1 165 ? 11.039 -8.086 7.148 1 79.19 165 ALA A C 1
ATOM 1214 O O . ALA A 1 165 ? 12.07 -7.418 7 1 79.19 165 ALA A O 1
ATOM 1215 N N . SER A 1 166 ? 10.75 -8.984 8.156 1 76.81 166 SER A N 1
ATOM 1216 C CA . SER A 1 166 ? 11.836 -9.227 9.109 1 76.81 166 SER A CA 1
ATOM 1217 C C . SER A 1 166 ? 12.172 -10.711 9.188 1 76.81 166 SER A C 1
ATOM 1219 O O . SER A 1 166 ? 11.289 -11.562 9.047 1 76.81 166 SER A O 1
ATOM 1221 N N . GLY A 1 167 ? 13.484 -10.93 9.43 1 73.25 167 GLY A N 1
ATOM 1222 C CA . GLY A 1 167 ? 13.938 -12.266 9.773 1 73.25 167 GLY A CA 1
ATOM 1223 C C . GLY A 1 167 ? 13.93 -13.219 8.594 1 73.25 167 GLY A C 1
ATOM 1224 O O . GLY A 1 167 ? 14.031 -14.438 8.773 1 73.25 167 GLY A O 1
ATOM 1225 N N . GLY A 1 168 ? 13.695 -12.68 7.43 1 72.31 168 GLY A N 1
ATOM 1226 C CA . GLY A 1 168 ? 13.664 -13.531 6.254 1 72.31 168 GLY A CA 1
ATOM 1227 C C . GLY A 1 168 ? 12.422 -14.398 6.18 1 72.31 168 GLY A C 1
ATOM 1228 O O . GLY A 1 168 ? 12.43 -15.438 5.508 1 72.31 168 GLY A O 1
ATOM 1229 N N . ALA A 1 169 ? 11.438 -14.031 6.746 1 72.81 169 ALA A N 1
ATOM 1230 C CA . ALA A 1 169 ? 10.266 -14.883 6.902 1 72.81 169 ALA A CA 1
ATOM 1231 C C . ALA A 1 169 ? 9.289 -14.711 5.738 1 72.81 169 ALA A C 1
ATOM 1233 O O . ALA A 1 169 ? 8.383 -15.523 5.551 1 72.81 169 ALA A O 1
ATOM 1234 N N . VAL A 1 170 ? 9.562 -13.758 4.973 1 77.62 170 VAL A N 1
ATOM 1235 C CA . VAL A 1 170 ? 8.664 -13.492 3.852 1 77.62 170 VAL A CA 1
ATOM 1236 C C . VAL A 1 170 ? 9.242 -14.102 2.576 1 77.62 170 VAL A C 1
ATOM 1238 O O . VAL A 1 170 ? 10.305 -13.688 2.102 1 77.62 170 VAL A O 1
ATOM 1241 N N . ALA A 1 171 ? 8.578 -15.125 2.074 1 82.88 171 ALA A N 1
ATOM 1242 C CA . ALA A 1 171 ? 9.047 -15.781 0.856 1 82.88 171 ALA A CA 1
ATOM 1243 C C . ALA A 1 171 ? 9.008 -14.828 -0.334 1 82.88 171 ALA A C 1
ATOM 1245 O O . ALA A 1 171 ? 9.992 -14.703 -1.069 1 82.88 171 ALA A O 1
ATOM 1246 N N . ALA A 1 172 ? 7.945 -14.242 -0.528 1 92.44 172 ALA A N 1
ATOM 1247 C CA . ALA A 1 172 ? 7.68 -13.25 -1.565 1 92.44 172 ALA A CA 1
ATOM 1248 C C . ALA A 1 172 ? 6.461 -12.406 -1.214 1 92.44 172 ALA A C 1
ATOM 1250 O O . ALA A 1 172 ? 5.699 -12.742 -0.304 1 92.44 172 ALA A O 1
ATOM 1251 N N . PHE A 1 173 ? 6.445 -11.289 -1.962 1 90.69 173 PHE A N 1
ATOM 1252 C CA . PHE A 1 173 ? 5.418 -10.336 -1.558 1 90.69 173 PHE A CA 1
ATOM 1253 C C . PHE A 1 173 ? 5.066 -9.398 -2.709 1 90.69 173 PHE A C 1
ATOM 1255 O O . PHE A 1 173 ? 5.953 -8.891 -3.393 1 90.69 173 PHE A O 1
ATOM 1262 N N . TYR A 1 174 ? 3.762 -9.312 -2.965 1 94.94 174 TYR A N 1
ATOM 1263 C CA . TYR A 1 174 ? 3.318 -8.266 -3.875 1 94.94 174 TYR A CA 1
ATOM 1264 C C . TYR A 1 174 ? 2.844 -7.039 -3.104 1 94.94 174 TYR A C 1
ATOM 1266 O O . TYR A 1 174 ? 2.033 -7.152 -2.182 1 94.94 174 TYR A O 1
ATOM 1274 N N . CYS A 1 175 ? 3.416 -5.93 -3.471 1 91.56 175 CYS A N 1
ATOM 1275 C CA . CYS A 1 175 ? 2.965 -4.664 -2.904 1 91.56 175 CYS A CA 1
ATOM 1276 C C . CYS A 1 175 ? 2.213 -3.838 -3.941 1 91.56 175 CYS A C 1
ATOM 1278 O O . CYS A 1 175 ? 2.809 -3.344 -4.902 1 91.56 175 CYS A O 1
ATOM 1280 N N . SER A 1 176 ? 0.964 -3.559 -3.746 1 91.12 176 SER A N 1
ATOM 1281 C CA . SER A 1 176 ? 0.123 -2.867 -4.719 1 91.12 176 SER A CA 1
ATOM 1282 C C . SER A 1 176 ? 0.396 -1.366 -4.715 1 91.12 176 SER A C 1
ATOM 1284 O O . SER A 1 176 ? 0.045 -0.666 -5.668 1 91.12 176 SER A O 1
ATOM 1286 N N . GLN A 1 177 ? 1.027 -0.866 -3.596 1 84.5 177 GLN A N 1
ATOM 1287 C CA . GLN A 1 177 ? 1.271 0.569 -3.496 1 84.5 177 GLN A CA 1
ATOM 1288 C C . GLN A 1 177 ? 2.209 1.045 -4.602 1 84.5 177 GLN A C 1
ATOM 1290 O O . GLN A 1 177 ? 2.07 2.164 -5.102 1 84.5 177 GLN A O 1
ATOM 1295 N N . ASN A 1 178 ? 3.145 0.242 -4.91 1 86.69 178 ASN A N 1
ATOM 1296 C CA . ASN A 1 178 ? 4.066 0.587 -5.988 1 86.69 178 ASN A CA 1
ATOM 1297 C C . ASN A 1 178 ? 4.074 -0.477 -7.082 1 86.69 178 ASN A C 1
ATOM 1299 O O . ASN A 1 178 ? 5.02 -0.559 -7.867 1 86.69 178 ASN A O 1
ATOM 1303 N N . GLU A 1 179 ? 3.043 -1.354 -7.016 1 92.19 179 GLU A N 1
ATOM 1304 C CA . GLU A 1 179 ? 2.855 -2.406 -8.008 1 92.19 179 GLU A CA 1
ATOM 1305 C C . GLU A 1 179 ? 4.148 -3.184 -8.242 1 92.19 179 GLU A C 1
ATOM 1307 O O . GLU A 1 179 ? 4.598 -3.33 -9.383 1 92.19 179 GLU A O 1
ATOM 1312 N N . THR A 1 180 ? 4.641 -3.746 -7.172 1 95.31 180 THR A N 1
ATOM 1313 C CA . THR A 1 180 ? 5.953 -4.383 -7.215 1 95.31 180 THR A CA 1
ATOM 1314 C C . THR A 1 180 ? 5.895 -5.781 -6.609 1 95.31 180 THR A C 1
ATOM 1316 O O . THR A 1 180 ? 5.289 -5.984 -5.559 1 95.31 180 THR A O 1
ATOM 1319 N N . LEU A 1 181 ? 6.461 -6.734 -7.336 1 97.62 181 LEU A N 1
ATOM 1320 C CA . LEU A 1 181 ? 6.754 -8.047 -6.773 1 97.62 181 LEU A CA 1
ATOM 1321 C C . LEU A 1 181 ? 8.109 -8.055 -6.074 1 97.62 181 LEU A C 1
ATOM 1323 O O . LEU A 1 181 ? 9.133 -7.789 -6.699 1 97.62 181 LEU A O 1
ATOM 1327 N N . TYR A 1 182 ? 8.094 -8.32 -4.805 1 94.31 182 TYR A N 1
ATOM 1328 C CA . TYR A 1 182 ? 9.328 -8.469 -4.043 1 94.31 182 TYR A CA 1
ATOM 1329 C C . TYR A 1 182 ? 9.703 -9.938 -3.891 1 94.31 182 TYR A C 1
ATOM 1331 O O . TYR A 1 182 ? 8.945 -10.727 -3.32 1 94.31 182 TYR A O 1
ATOM 1339 N N . MET A 1 183 ? 10.867 -10.266 -4.406 1 96.25 183 MET A N 1
ATOM 1340 C CA . MET A 1 183 ? 11.375 -11.633 -4.402 1 96.25 183 MET A CA 1
ATOM 1341 C C . MET A 1 183 ? 12.711 -11.719 -3.672 1 96.25 183 MET A C 1
ATOM 1343 O O . MET A 1 183 ? 13.758 -11.898 -4.297 1 96.25 183 MET A O 1
ATOM 1347 N N . PRO A 1 184 ? 12.68 -11.727 -2.346 1 93.75 184 PRO A N 1
ATOM 1348 C CA . PRO A 1 184 ? 13.93 -11.836 -1.588 1 93.75 184 PRO A CA 1
ATOM 1349 C C . PRO A 1 184 ? 14.5 -13.25 -1.597 1 93.75 184 PRO A C 1
ATOM 1351 O O . PRO A 1 184 ? 13.844 -14.188 -1.132 1 93.75 184 PRO A O 1
ATOM 1354 N N . TYR A 1 185 ? 15.727 -13.383 -2.043 1 93.38 185 TYR A N 1
ATOM 1355 C CA . TYR A 1 185 ? 16.328 -14.703 -2.141 1 93.38 185 TYR A CA 1
ATOM 1356 C C . TYR A 1 185 ? 16.344 -15.398 -0.785 1 93.38 185 TYR A C 1
ATOM 1358 O O . TYR A 1 185 ? 16.047 -16.594 -0.689 1 93.38 185 TYR A O 1
ATOM 1366 N N . GLU A 1 186 ? 16.672 -14.656 0.263 1 90.62 186 GLU A N 1
ATOM 1367 C CA . GLU A 1 186 ? 16.781 -15.234 1.598 1 90.62 186 GLU A CA 1
ATOM 1368 C C . GLU A 1 186 ? 15.445 -15.773 2.09 1 90.62 186 GLU A C 1
ATOM 1370 O O . GLU A 1 186 ? 15.406 -16.625 2.975 1 90.62 186 GLU A O 1
ATOM 1375 N N . GLY A 1 187 ? 14.422 -15.289 1.501 1 90.44 187 GLY A N 1
ATOM 1376 C CA . GLY A 1 187 ? 13.094 -15.719 1.91 1 90.44 187 GLY A CA 1
ATOM 1377 C C . GLY A 1 187 ? 12.578 -16.906 1.114 1 90.44 187 GLY A C 1
ATOM 1378 O O . GLY A 1 187 ? 11.625 -17.562 1.526 1 90.44 187 GLY A O 1
ATOM 1379 N N . LEU A 1 188 ? 13.141 -17.219 0.01 1 92.06 188 LEU A N 1
ATOM 1380 C CA . LEU A 1 188 ? 12.625 -18.219 -0.921 1 92.06 188 LEU A CA 1
ATOM 1381 C C . LEU A 1 188 ? 12.891 -19.625 -0.406 1 92.06 188 LEU A C 1
ATOM 1383 O O . LEU A 1 188 ? 12.477 -20.609 -1.031 1 92.06 188 LEU A O 1
ATOM 1387 N N . GLN A 1 189 ? 13.484 -19.766 0.665 1 88.19 189 GLN A N 1
ATOM 1388 C CA . GLN A 1 189 ? 13.75 -21.062 1.283 1 88.19 189 GLN A CA 1
ATOM 1389 C C . GLN A 1 189 ? 14.516 -21.984 0.329 1 88.19 189 GLN A C 1
ATOM 1391 O O . GLN A 1 189 ? 14.156 -23.141 0.166 1 88.19 189 GLN A O 1
ATOM 1396 N N . ALA A 1 190 ? 15.445 -21.484 -0.281 1 90.62 190 ALA A N 1
ATOM 1397 C CA . ALA A 1 190 ? 16.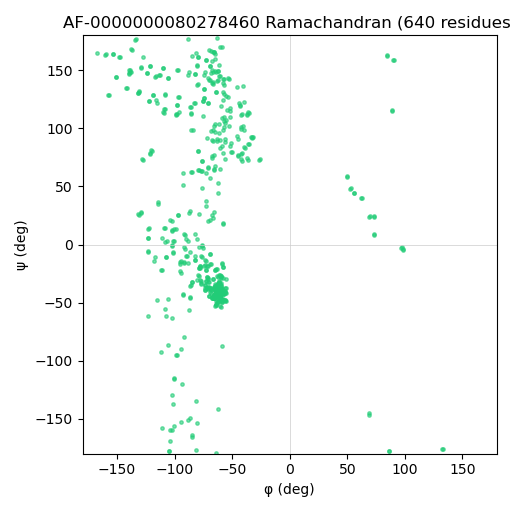25 -22.25 -1.224 1 90.62 190 ALA A CA 1
ATOM 1398 C C . ALA A 1 190 ? 17.031 -23.359 -0.509 1 90.62 190 ALA A C 1
ATOM 1400 O O . ALA A 1 190 ? 17.359 -24.375 -1.114 1 90.62 190 ALA A O 1
ATOM 1401 N N . ASP A 1 191 ? 17.203 -23.156 0.726 1 89 191 ASP A N 1
ATOM 1402 C CA . ASP A 1 191 ? 17.859 -24.203 1.508 1 89 191 ASP A CA 1
ATOM 1403 C C . ASP A 1 191 ? 16.938 -25.406 1.696 1 89 191 ASP A C 1
ATOM 1405 O O . ASP A 1 191 ? 17.406 -26.531 1.854 1 89 191 ASP A O 1
ATOM 1409 N N . GLN A 1 192 ? 15.727 -25.156 1.677 1 88.5 192 GLN A N 1
ATOM 1410 C CA . GLN A 1 192 ? 14.75 -26.219 1.875 1 88.5 192 GLN A CA 1
ATOM 1411 C C . GLN A 1 192 ? 14.414 -26.906 0.558 1 88.5 192 GLN A C 1
ATOM 1413 O O . GLN A 1 192 ? 14.359 -28.141 0.493 1 88.5 192 GLN A O 1
ATOM 1418 N N . TYR A 1 193 ? 14.188 -26.172 -0.455 1 92.06 193 TYR A N 1
ATOM 1419 C CA . TYR A 1 193 ? 13.672 -26.75 -1.696 1 92.06 193 TYR A CA 1
ATOM 1420 C C . TYR A 1 193 ? 14.812 -27.062 -2.658 1 92.06 193 TYR A C 1
ATOM 1422 O O . TYR A 1 193 ? 14.656 -27.891 -3.562 1 92.06 193 TYR A O 1
ATOM 1430 N N . GLY A 1 194 ? 15.898 -26.406 -2.492 1 91.81 194 GLY A N 1
ATOM 1431 C CA . GLY A 1 194 ? 17.031 -26.688 -3.355 1 91.81 194 GLY A CA 1
ATOM 1432 C C . GLY A 1 194 ? 16.812 -26.25 -4.793 1 91.81 194 GLY A C 1
ATOM 1433 O O . GLY A 1 194 ? 16.234 -25.188 -5.047 1 91.81 194 GLY A O 1
ATOM 1434 N N . ASN A 1 195 ? 17.375 -27 -5.75 1 93.19 195 ASN A N 1
ATOM 1435 C CA . ASN A 1 195 ? 17.344 -26.641 -7.16 1 93.19 195 ASN A CA 1
ATOM 1436 C C . ASN A 1 195 ? 16.047 -27.109 -7.824 1 93.19 195 ASN A C 1
ATOM 1438 O O . ASN A 1 195 ? 16.078 -27.891 -8.766 1 93.19 195 ASN A O 1
ATOM 1442 N N . LYS A 1 196 ? 14.961 -26.625 -7.391 1 96.75 196 LYS A N 1
ATOM 1443 C CA . LYS A 1 196 ? 13.633 -26.922 -7.91 1 96.75 196 LYS A CA 1
ATOM 1444 C C . LYS A 1 196 ? 12.945 -25.656 -8.414 1 96.75 196 LYS A C 1
ATOM 1446 O O . LYS A 1 196 ? 12.023 -25.141 -7.77 1 96.75 196 LYS A O 1
ATOM 1451 N N . PRO A 1 197 ? 13.289 -25.25 -9.641 1 97.62 197 PRO A N 1
ATOM 1452 C CA . PRO A 1 197 ? 12.812 -23.953 -10.156 1 97.62 197 PRO A CA 1
ATOM 1453 C C . PRO A 1 197 ? 11.289 -23.875 -10.211 1 97.62 197 PRO A C 1
ATOM 1455 O O . PRO A 1 197 ? 10.727 -22.781 -10.125 1 97.62 197 PRO A O 1
ATOM 1458 N N . GLY A 1 198 ? 10.625 -25.047 -10.352 1 98.19 198 GLY A N 1
ATOM 1459 C CA . GLY A 1 198 ? 9.172 -25.062 -10.398 1 98.19 198 GLY A CA 1
ATOM 1460 C C . GLY A 1 198 ? 8.531 -24.484 -9.148 1 98.19 198 GLY A C 1
ATOM 1461 O O . GLY A 1 198 ? 7.492 -23.828 -9.219 1 98.19 198 GLY A O 1
ATOM 1462 N N . VAL A 1 199 ? 9.164 -24.734 -7.98 1 97.88 199 VAL A N 1
ATOM 1463 C CA . VAL A 1 199 ? 8.672 -24.234 -6.699 1 97.88 199 VAL A CA 1
ATOM 1464 C C . VAL A 1 199 ? 8.688 -22.703 -6.695 1 97.88 199 VAL A C 1
ATOM 1466 O O . VAL A 1 199 ? 7.695 -22.078 -6.324 1 97.88 199 VAL A O 1
ATOM 1469 N N . TYR A 1 200 ? 9.758 -22.172 -7.184 1 97.88 200 TYR A N 1
ATOM 1470 C CA . TYR A 1 200 ? 9.961 -20.719 -7.137 1 97.88 200 TYR A CA 1
ATOM 1471 C C . TYR A 1 200 ? 9.133 -20.016 -8.211 1 97.88 200 TYR A C 1
ATOM 1473 O O . TYR A 1 200 ? 8.656 -18.906 -8 1 97.88 200 TYR A O 1
ATOM 1481 N N . LEU A 1 201 ? 8.961 -20.672 -9.336 1 98.5 201 LEU A N 1
ATOM 1482 C CA . LEU A 1 201 ? 8.109 -20.125 -10.391 1 98.5 201 LEU A CA 1
ATOM 1483 C C . LEU A 1 201 ? 6.664 -20.016 -9.922 1 98.5 201 LEU A C 1
ATOM 1485 O O . LEU A 1 201 ? 5.977 -19.047 -10.25 1 98.5 201 LEU A O 1
ATOM 1489 N N . ALA A 1 202 ? 6.242 -21.016 -9.188 1 98.62 202 ALA A N 1
ATOM 1490 C CA . ALA A 1 202 ? 4.879 -21 -8.664 1 98.62 202 ALA A CA 1
ATOM 1491 C C . ALA A 1 202 ? 4.672 -19.844 -7.691 1 98.62 202 ALA A C 1
ATOM 1493 O O . ALA A 1 202 ? 3.625 -19.188 -7.699 1 98.62 202 ALA A O 1
ATOM 1494 N N . VAL A 1 203 ? 5.652 -19.594 -6.855 1 98.06 203 VAL A N 1
ATOM 1495 C CA . VAL A 1 203 ? 5.594 -18.469 -5.93 1 98.06 203 VAL A CA 1
ATOM 1496 C C . VAL A 1 203 ? 5.535 -17.156 -6.711 1 98.06 203 VAL A C 1
ATOM 1498 O O . VAL A 1 203 ? 4.758 -16.25 -6.375 1 98.06 203 VAL A O 1
ATOM 1501 N N . PHE A 1 204 ? 6.367 -17.047 -7.73 1 98.56 204 PHE A N 1
ATOM 1502 C CA . PHE A 1 204 ? 6.41 -15.852 -8.57 1 98.56 204 PHE A CA 1
ATOM 1503 C C . PHE A 1 204 ? 5.062 -15.617 -9.242 1 98.56 204 PHE A C 1
ATOM 1505 O O . PHE A 1 204 ? 4.559 -14.492 -9.266 1 98.56 204 PHE A O 1
ATOM 1512 N N . ALA A 1 205 ? 4.477 -16.656 -9.75 1 98.88 205 ALA A N 1
ATOM 1513 C CA . ALA A 1 205 ? 3.174 -16.578 -10.406 1 98.88 205 ALA A CA 1
ATOM 1514 C C . ALA A 1 205 ? 2.082 -16.188 -9.414 1 98.88 205 ALA A C 1
ATOM 1516 O O . ALA A 1 205 ? 1.14 -15.477 -9.758 1 98.88 205 ALA A O 1
ATOM 1517 N N . HIS A 1 206 ? 2.176 -16.672 -8.203 1 98.75 206 HIS A N 1
ATOM 1518 C CA . HIS A 1 206 ? 1.253 -16.312 -7.133 1 98.75 206 HIS A CA 1
ATOM 1519 C C . HIS A 1 206 ? 1.295 -14.805 -6.852 1 98.75 206 HIS A C 1
ATOM 1521 O O . HIS A 1 206 ? 0.25 -14.156 -6.777 1 98.75 206 HIS A O 1
ATOM 1527 N N . GLU A 1 207 ? 2.529 -14.281 -6.719 1 98.25 207 GLU A N 1
ATOM 1528 C CA . GLU A 1 207 ? 2.664 -12.844 -6.484 1 98.25 207 GLU A CA 1
ATOM 1529 C C . GLU A 1 207 ? 2.162 -12.039 -7.68 1 98.25 207 GLU A C 1
ATOM 1531 O O . GLU A 1 207 ? 1.587 -10.961 -7.512 1 98.25 207 GLU A O 1
ATOM 1536 N N . TYR A 1 208 ? 2.365 -12.523 -8.875 1 98.81 208 TYR A N 1
ATOM 1537 C CA . TYR A 1 208 ? 1.847 -11.859 -10.07 1 98.81 208 TYR A CA 1
ATOM 1538 C C . TYR A 1 208 ? 0.323 -11.859 -10.07 1 98.81 208 TYR A C 1
ATOM 1540 O O . TYR A 1 208 ? -0.3 -10.891 -10.516 1 98.81 208 TYR A O 1
ATOM 1548 N N . ALA A 1 209 ? -0.248 -12.953 -9.602 1 98.81 209 ALA A N 1
ATOM 1549 C CA . ALA A 1 209 ? -1.704 -13.023 -9.5 1 98.81 209 ALA A CA 1
ATOM 1550 C C . ALA A 1 209 ? -2.248 -11.922 -8.594 1 98.81 209 ALA A C 1
ATOM 1552 O O . ALA A 1 209 ? -3.32 -11.375 -8.852 1 98.81 209 ALA A O 1
ATOM 1553 N N . HIS A 1 210 ? -1.553 -11.648 -7.523 1 98.38 210 HIS A N 1
ATOM 1554 C CA . HIS A 1 210 ? -1.948 -10.516 -6.691 1 98.38 210 HIS A CA 1
ATOM 1555 C C . HIS A 1 210 ? -1.929 -9.211 -7.48 1 98.38 210 HIS A C 1
ATOM 1557 O O . HIS A 1 210 ? -2.768 -8.336 -7.262 1 98.38 210 HIS A O 1
ATOM 1563 N N . HIS A 1 211 ? -0.972 -9.039 -8.367 1 98.38 211 HIS A N 1
ATOM 1564 C CA . HIS A 1 211 ? -0.933 -7.879 -9.258 1 98.38 211 HIS A CA 1
ATOM 1565 C C . HIS A 1 211 ? -2.178 -7.816 -10.133 1 98.38 211 HIS A C 1
ATOM 1567 O O . HIS A 1 211 ? -2.771 -6.746 -10.305 1 98.38 211 HIS A O 1
ATOM 1573 N N . VAL A 1 212 ? -2.57 -8.93 -10.617 1 98.69 212 VAL A N 1
ATOM 1574 C CA . VAL A 1 212 ? -3.775 -9.023 -11.43 1 98.69 212 VAL A CA 1
ATOM 1575 C C . VAL A 1 212 ? -5 -8.656 -10.594 1 98.69 212 VAL A C 1
ATOM 1577 O O . VAL A 1 212 ? -5.879 -7.922 -11.055 1 98.69 212 VAL A O 1
ATOM 1580 N N . GLN A 1 213 ? -5.008 -9.148 -9.359 1 98.38 213 GLN A N 1
ATOM 1581 C CA . GLN A 1 213 ? -6.102 -8.805 -8.453 1 98.38 213 GLN A CA 1
ATOM 1582 C C . GLN A 1 213 ? -6.152 -7.305 -8.195 1 98.38 213 GLN A C 1
ATOM 1584 O O . GLN A 1 213 ? -7.234 -6.727 -8.094 1 98.38 213 GLN A O 1
ATOM 1589 N N . ALA A 1 214 ? -5.004 -6.734 -8.109 1 96.38 214 ALA A N 1
ATOM 1590 C CA . ALA A 1 214 ? -4.941 -5.297 -7.867 1 96.38 214 ALA A CA 1
ATOM 1591 C C . ALA A 1 214 ? -5.469 -4.516 -9.07 1 96.38 214 ALA A C 1
ATOM 1593 O O . ALA A 1 214 ? -6.32 -3.641 -8.922 1 96.38 214 ALA A O 1
ATOM 1594 N N . LEU A 1 215 ? -5.062 -4.855 -10.266 1 96.56 215 LEU A N 1
ATOM 1595 C CA . LEU A 1 215 ? -5.406 -4.117 -11.477 1 96.56 215 LEU A CA 1
ATOM 1596 C C . LEU A 1 215 ? -6.879 -4.312 -11.836 1 96.56 215 LEU A C 1
ATOM 1598 O O . LEU A 1 215 ? -7.516 -3.406 -12.383 1 96.56 215 LEU A O 1
ATOM 1602 N N . SER A 1 216 ? -7.434 -5.418 -11.477 1 98.06 216 SER A N 1
ATOM 1603 C CA . SER A 1 216 ? -8.82 -5.719 -11.82 1 98.06 216 SER A CA 1
ATOM 1604 C C . SER A 1 216 ? -9.789 -5.004 -10.891 1 98.06 216 SER A C 1
ATOM 1606 O O . SER A 1 216 ? -10.977 -4.891 -11.188 1 98.06 216 SER A O 1
ATOM 1608 N N . GLY A 1 217 ? -9.281 -4.617 -9.75 1 96.75 217 GLY A N 1
ATOM 1609 C CA . GLY A 1 217 ? -10.133 -4 -8.75 1 96.75 217 GLY A CA 1
ATOM 1610 C C . GLY A 1 217 ? -10.602 -4.969 -7.676 1 96.75 217 GLY A C 1
ATOM 1611 O O . GLY A 1 217 ? -11.18 -4.562 -6.672 1 96.75 217 GLY A O 1
ATOM 1612 N N . VAL A 1 218 ? -10.273 -6.219 -7.812 1 98.25 218 VAL A N 1
ATOM 1613 C CA . VAL A 1 218 ? -10.648 -7.25 -6.848 1 98.25 218 VAL A CA 1
ATOM 1614 C C . VAL A 1 218 ? -9.969 -6.969 -5.504 1 98.25 218 VAL A C 1
ATOM 1616 O O . VAL A 1 218 ? -10.602 -7.086 -4.453 1 98.25 218 VAL A O 1
ATOM 1619 N N . MET A 1 219 ? -8.75 -6.625 -5.555 1 96.56 219 MET A N 1
ATOM 1620 C CA . MET A 1 219 ? -7.984 -6.406 -4.324 1 96.56 219 MET A CA 1
ATOM 1621 C C . MET A 1 219 ? -8.578 -5.266 -3.51 1 96.56 219 MET A C 1
ATOM 1623 O O . MET A 1 219 ? -8.727 -5.375 -2.293 1 96.56 219 MET A O 1
ATOM 1627 N N . GLU A 1 220 ? -8.922 -4.168 -4.172 1 93.56 220 GLU A N 1
ATOM 1628 C CA . GLU A 1 220 ? -9.523 -3.045 -3.461 1 93.56 220 GLU A CA 1
ATOM 1629 C C . GLU A 1 220 ? -10.867 -3.434 -2.852 1 93.56 220 GLU A C 1
ATOM 1631 O O . GLU A 1 220 ? -11.156 -3.098 -1.7 1 93.56 220 GLU A O 1
ATOM 1636 N N . ALA A 1 221 ? -11.656 -4.137 -3.619 1 96.38 221 ALA A N 1
ATOM 1637 C CA . ALA A 1 221 ? -12.953 -4.605 -3.129 1 96.38 221 ALA A CA 1
ATOM 1638 C C . ALA A 1 221 ? -12.781 -5.527 -1.926 1 96.38 221 ALA A C 1
ATOM 1640 O O . ALA A 1 221 ? -13.531 -5.438 -0.955 1 96.38 221 ALA A O 1
ATOM 1641 N N . TYR A 1 222 ? -11.805 -6.375 -1.982 1 96.94 222 TYR A N 1
ATOM 1642 C CA . TYR A 1 222 ? -11.469 -7.297 -0.906 1 96.94 222 TYR A CA 1
ATOM 1643 C C . TYR A 1 222 ? -11.109 -6.543 0.369 1 96.94 222 TYR A C 1
ATOM 1645 O O . TYR A 1 222 ? -11.633 -6.848 1.444 1 96.94 222 TYR A O 1
ATOM 1653 N N . TRP A 1 223 ? -10.242 -5.684 0.278 1 92.94 223 TRP A N 1
ATOM 1654 C CA . TRP A 1 223 ? -9.789 -4.957 1.46 1 92.94 223 TRP A CA 1
ATOM 1655 C C . TRP A 1 223 ? -10.938 -4.188 2.102 1 92.94 223 TRP A C 1
ATOM 1657 O O . TRP A 1 223 ? -11.031 -4.109 3.328 1 92.94 223 TRP A O 1
ATOM 1667 N N . ASP A 1 224 ? -11.828 -3.596 1.261 1 92.56 224 ASP A N 1
ATOM 1668 C CA . ASP A 1 224 ? -12.984 -2.896 1.798 1 92.56 224 ASP A CA 1
ATOM 1669 C C . ASP A 1 224 ? -13.914 -3.859 2.537 1 92.56 224 ASP A C 1
ATOM 1671 O O . ASP A 1 224 ? -14.367 -3.564 3.645 1 92.56 224 ASP A O 1
ATOM 1675 N N . ALA A 1 225 ? -14.109 -4.973 1.921 1 94.75 225 ALA A N 1
ATOM 1676 C CA . ALA A 1 225 ? -14.977 -5.973 2.539 1 94.75 225 ALA A CA 1
ATOM 1677 C C . ALA A 1 225 ? -14.383 -6.469 3.855 1 94.75 225 ALA A C 1
ATOM 1679 O O . ALA A 1 225 ? -15.109 -6.637 4.84 1 94.75 225 ALA A O 1
ATOM 1680 N N . ARG A 1 226 ? -13.133 -6.711 3.873 1 92.81 226 ARG A N 1
ATOM 1681 C CA . ARG A 1 226 ? -12.453 -7.191 5.07 1 92.81 226 ARG A CA 1
ATOM 1682 C C . ARG A 1 226 ? -12.516 -6.152 6.188 1 92.81 226 ARG A C 1
ATOM 1684 O O . ARG A 1 226 ? -12.758 -6.492 7.348 1 92.81 226 ARG A O 1
ATOM 1691 N N . TYR A 1 227 ? -12.305 -4.957 5.828 1 88 227 TYR A N 1
ATOM 1692 C CA . TYR A 1 227 ? -12.375 -3.865 6.793 1 88 227 TYR A CA 1
ATOM 1693 C C . TYR A 1 227 ? -13.766 -3.773 7.406 1 88 227 TYR A C 1
ATOM 1695 O O . TYR A 1 227 ? -13.906 -3.688 8.625 1 88 227 TYR A O 1
ATOM 1703 N N . ASP A 1 228 ? -14.789 -3.832 6.555 1 90.25 228 ASP A N 1
ATOM 1704 C CA . ASP A 1 228 ? -16.172 -3.723 7.004 1 90.25 228 ASP A CA 1
ATOM 1705 C C . ASP A 1 228 ? -16.547 -4.863 7.949 1 90.25 228 ASP A C 1
ATOM 1707 O O . ASP A 1 228 ? -17.297 -4.668 8.906 1 90.25 228 ASP A O 1
ATOM 1711 N N . ALA A 1 229 ? -15.984 -6.004 7.734 1 91.56 229 ALA A N 1
ATOM 1712 C CA . ALA A 1 229 ? -16.297 -7.191 8.523 1 91.56 229 ALA A CA 1
ATOM 1713 C C . ALA A 1 229 ? -15.516 -7.195 9.836 1 91.56 229 ALA A C 1
ATOM 1715 O O . ALA A 1 229 ? -15.844 -7.945 10.758 1 91.56 229 ALA A O 1
ATOM 1716 N N . GLY A 1 230 ? -14.578 -6.391 9.945 1 86 230 GLY A N 1
ATOM 1717 C CA . GLY A 1 230 ? -13.562 -6.539 10.977 1 86 230 GLY A CA 1
ATOM 1718 C C . GLY A 1 230 ? -12.391 -7.406 10.547 1 86 230 GLY A C 1
ATOM 1719 O O . GLY A 1 230 ? -12.539 -8.617 10.383 1 86 230 GLY A O 1
ATOM 1720 N N . VAL A 1 231 ? -11.273 -6.984 10.438 1 82.81 231 VAL A N 1
ATOM 1721 C CA . VAL A 1 231 ? -10.125 -7.59 9.773 1 82.81 231 VAL A CA 1
ATOM 1722 C C . VAL A 1 231 ? -9.805 -8.93 10.422 1 82.81 231 VAL A C 1
ATOM 1724 O O . VAL A 1 231 ? -9.438 -9.891 9.734 1 82.81 231 VAL A O 1
ATOM 1727 N N . ASP A 1 232 ? -10.016 -9.047 11.719 1 84.19 232 ASP A N 1
ATOM 1728 C CA . ASP A 1 232 ? -9.625 -10.281 12.398 1 84.19 232 ASP A CA 1
ATOM 1729 C C . ASP A 1 232 ? -10.844 -11.117 12.766 1 84.19 232 ASP A C 1
ATOM 1731 O O . ASP A 1 232 ? -10.719 -12.148 13.43 1 84.19 232 ASP A O 1
ATOM 1735 N N . SER A 1 233 ? -11.977 -10.602 12.359 1 90.31 233 SER A N 1
ATOM 1736 C CA . SER A 1 233 ? -13.164 -11.43 12.547 1 90.31 233 SER A CA 1
ATOM 1737 C C . SER A 1 233 ? -13.109 -12.672 11.672 1 90.31 233 SER A C 1
ATOM 1739 O O . SER A 1 233 ? -12.273 -12.773 10.773 1 90.31 233 SER A O 1
ATOM 1741 N N . SER A 1 234 ? -13.969 -13.625 11.961 1 93.69 234 SER A N 1
ATOM 1742 C CA . SER A 1 234 ? -14.062 -14.82 11.133 1 93.69 234 SER A CA 1
ATOM 1743 C C . SER A 1 234 ? -14.352 -14.469 9.68 1 93.69 234 SER A C 1
ATOM 1745 O O . SER A 1 234 ? -13.773 -15.047 8.758 1 93.69 234 SER A O 1
ATOM 1747 N N . GLU A 1 235 ? -15.242 -13.477 9.523 1 95.38 235 GLU A N 1
ATOM 1748 C CA . GLU A 1 235 ? -15.594 -13.047 8.18 1 95.38 235 GLU A CA 1
ATOM 1749 C C . GLU A 1 235 ? -14.43 -12.328 7.508 1 95.38 235 GLU A C 1
ATOM 1751 O O . GLU A 1 235 ? -14.18 -12.516 6.312 1 95.38 235 GLU A O 1
ATOM 1756 N N . GLY A 1 236 ? -13.75 -11.492 8.281 1 93.44 236 GLY A N 1
ATOM 1757 C CA . GLY A 1 236 ? -12.578 -10.812 7.746 1 93.44 236 GLY A CA 1
ATOM 1758 C C . GLY A 1 236 ? -11.477 -11.773 7.336 1 93.44 236 GLY A C 1
ATOM 1759 O O . GLY A 1 236 ? -10.859 -11.609 6.277 1 93.44 236 GLY A O 1
ATOM 1760 N N . LEU A 1 237 ? -11.273 -12.773 8.133 1 93.69 237 LEU A N 1
ATOM 1761 C CA . LEU A 1 237 ? -10.258 -13.773 7.828 1 93.69 237 LEU A CA 1
ATOM 1762 C C . LEU A 1 237 ? -10.672 -14.633 6.637 1 93.69 237 LEU A C 1
ATOM 1764 O O . LEU A 1 237 ? -9.828 -15.07 5.855 1 93.69 237 LEU A O 1
ATOM 1768 N N . GLU A 1 238 ? -11.938 -14.852 6.48 1 97.06 238 GLU A N 1
ATOM 1769 C CA . GLU A 1 238 ? -12.406 -15.578 5.305 1 97.06 238 GLU A CA 1
ATOM 1770 C C . GLU A 1 238 ? -12.125 -14.789 4.027 1 97.06 238 GLU A C 1
ATOM 1772 O O . GLU A 1 238 ? -11.766 -15.367 3 1 97.06 238 GLU A O 1
ATOM 1777 N N . MET A 1 239 ? -12.305 -13.469 4.105 1 96.75 239 MET A N 1
ATOM 1778 C CA . MET A 1 239 ? -11.984 -12.633 2.947 1 96.75 239 MET A CA 1
ATOM 1779 C C . MET A 1 239 ? -10.523 -12.789 2.551 1 96.75 239 MET A C 1
ATOM 1781 O O . MET A 1 239 ? -10.195 -12.875 1.364 1 96.75 239 MET A O 1
ATOM 1785 N N . SER A 1 240 ? -9.734 -12.867 3.545 1 95.38 240 SER A N 1
ATOM 1786 C CA . SER A 1 240 ? -8.312 -13.047 3.279 1 95.38 240 SER A CA 1
ATOM 1787 C C . SER A 1 240 ? -8.039 -14.406 2.629 1 95.38 240 SER A C 1
ATOM 1789 O O . SER A 1 240 ? -7.273 -14.492 1.667 1 95.38 240 SER A O 1
ATOM 1791 N N . ARG A 1 241 ? -8.641 -15.438 3.113 1 97.75 241 ARG A N 1
ATOM 1792 C CA . ARG A 1 241 ? -8.445 -16.766 2.541 1 97.75 241 ARG A CA 1
ATOM 1793 C C . ARG A 1 241 ? -8.922 -16.812 1.095 1 97.75 241 ARG A C 1
ATOM 1795 O O . ARG A 1 241 ? -8.273 -17.406 0.238 1 97.75 241 ARG A O 1
ATOM 1802 N N . ARG A 1 242 ? -10.039 -16.156 0.811 1 98.62 242 ARG A N 1
ATOM 1803 C CA . ARG A 1 242 ? -10.539 -16.141 -0.56 1 98.62 242 ARG A CA 1
ATOM 1804 C C . ARG A 1 242 ? -9.547 -15.445 -1.49 1 98.62 242 ARG A C 1
ATOM 1806 O O . ARG A 1 242 ? -9.305 -15.914 -2.605 1 98.62 242 ARG A O 1
ATOM 1813 N N . ASN A 1 243 ? -8.992 -14.352 -1.005 1 98.12 243 ASN A N 1
ATOM 1814 C CA . ASN A 1 243 ? -8 -13.633 -1.794 1 98.12 243 ASN A CA 1
ATOM 1815 C C . ASN A 1 243 ? -6.766 -14.492 -2.059 1 98.12 243 ASN A C 1
ATOM 1817 O O . ASN A 1 243 ? -6.293 -14.578 -3.193 1 98.12 243 ASN A O 1
ATOM 1821 N N . GLU A 1 244 ? -6.324 -15.148 -1.035 1 98.06 244 GLU A N 1
ATOM 1822 C CA . GLU A 1 244 ? -5.109 -15.953 -1.124 1 98.06 244 GLU A CA 1
ATOM 1823 C C . GLU A 1 244 ? -5.332 -17.188 -1.993 1 98.06 244 GLU A C 1
ATOM 1825 O O . GLU A 1 244 ? -4.484 -17.531 -2.82 1 98.06 244 GLU A O 1
ATOM 1830 N N . LEU A 1 245 ? -6.395 -17.828 -1.813 1 98.75 245 LEU A N 1
ATOM 1831 C CA . LEU A 1 245 ? -6.648 -19.078 -2.535 1 98.75 245 LEU A CA 1
ATOM 1832 C C . LEU A 1 245 ? -6.961 -18.797 -4 1 98.75 245 LEU A C 1
ATOM 1834 O O . LEU A 1 245 ? -6.625 -19.594 -4.875 1 98.75 245 LEU A O 1
ATOM 1838 N N . SER A 1 246 ? -7.578 -17.641 -4.242 1 98.81 246 SER A N 1
ATOM 1839 C CA . SER A 1 246 ? -7.734 -17.234 -5.637 1 98.81 246 SER A CA 1
ATOM 1840 C C . SER A 1 246 ? -6.379 -17.016 -6.301 1 98.81 246 SER A C 1
ATOM 1842 O O . SER A 1 246 ? -6.176 -17.422 -7.453 1 98.81 246 SER A O 1
ATOM 1844 N N . ALA A 1 247 ? -5.488 -16.406 -5.613 1 98.75 247 ALA A N 1
ATOM 1845 C CA . ALA A 1 247 ? -4.137 -16.219 -6.137 1 98.75 247 ALA A CA 1
ATOM 1846 C C . ALA A 1 247 ? -3.436 -17.562 -6.34 1 98.75 247 ALA A C 1
ATOM 1848 O O . ALA A 1 247 ? -2.699 -17.75 -7.316 1 98.75 247 ALA A O 1
ATOM 1849 N N . GLN A 1 248 ? -3.688 -18.453 -5.43 1 98.62 248 GLN A N 1
ATOM 1850 C CA . GLN A 1 248 ? -3.168 -19.812 -5.566 1 98.62 248 GLN A CA 1
ATOM 1851 C C . GLN A 1 248 ? -3.668 -20.469 -6.852 1 98.62 248 GLN A C 1
ATOM 1853 O O . GLN A 1 248 ? -2.887 -21.047 -7.598 1 98.62 248 GLN A O 1
ATOM 1858 N N . CYS A 1 249 ? -4.922 -20.391 -7.062 1 98.88 249 CYS A N 1
ATOM 1859 C CA . CYS A 1 249 ? -5.547 -20.953 -8.25 1 98.88 249 CYS A CA 1
ATOM 1860 C C . CYS A 1 249 ? -4.969 -20.344 -9.523 1 98.88 249 CYS A C 1
ATOM 1862 O O . CYS A 1 249 ? -4.645 -21.062 -10.469 1 98.88 249 CYS A O 1
ATOM 1864 N N . LEU A 1 250 ? -4.746 -19.062 -9.531 1 98.88 250 LEU A N 1
ATOM 1865 C CA . LEU A 1 250 ? -4.23 -18.344 -10.703 1 98.88 250 LEU A CA 1
ATOM 1866 C C . LEU A 1 250 ? -2.766 -18.703 -10.945 1 98.88 250 LEU A C 1
ATOM 1868 O O . LEU A 1 250 ? -2.318 -18.75 -12.094 1 98.88 250 LEU A O 1
ATOM 1872 N N . SER A 1 251 ? -2.035 -18.891 -9.891 1 98.81 251 SER A N 1
ATOM 1873 C CA . SER A 1 251 ? -0.677 -19.406 -10.023 1 98.81 251 SER A CA 1
ATOM 1874 C C . SER A 1 251 ? -0.665 -20.734 -10.766 1 98.81 251 SER A C 1
ATOM 1876 O O . SER A 1 251 ? 0.113 -20.922 -11.703 1 98.81 251 SER A O 1
ATOM 1878 N N . GLY A 1 252 ? -1.531 -21.641 -10.352 1 98.81 252 GLY A N 1
ATOM 1879 C CA . GLY A 1 252 ? -1.66 -22.922 -11.039 1 98.81 252 GLY A CA 1
ATOM 1880 C C . GLY A 1 252 ? -2.062 -22.781 -12.492 1 98.81 252 GLY A C 1
ATOM 1881 O O . GLY A 1 252 ? -1.538 -23.484 -13.359 1 98.81 252 GLY A O 1
ATOM 1882 N N . THR A 1 253 ? -2.982 -21.875 -12.742 1 98.81 253 THR A N 1
ATOM 1883 C CA . THR A 1 253 ? -3.434 -21.609 -14.102 1 98.81 253 THR A CA 1
ATOM 1884 C C . THR A 1 253 ? -2.258 -21.25 -15.008 1 98.81 253 THR A C 1
ATOM 1886 O O . THR A 1 253 ? -2.184 -21.719 -16.156 1 98.81 253 THR A O 1
ATOM 1889 N N . PHE A 1 254 ? -1.361 -20.469 -14.516 1 98.75 254 PHE A N 1
ATOM 1890 C CA . PHE A 1 254 ? -0.207 -20.062 -15.305 1 98.75 254 PHE A CA 1
ATOM 1891 C C . PHE A 1 254 ? 0.667 -21.266 -15.641 1 98.75 254 PHE A C 1
ATOM 1893 O O . PHE A 1 254 ? 0.994 -21.5 -16.812 1 98.75 254 PHE A O 1
ATOM 1900 N N . LEU A 1 255 ? 1.029 -22.016 -14.633 1 98.62 255 LEU A N 1
ATOM 1901 C CA . LEU A 1 255 ? 1.919 -23.156 -14.891 1 98.62 255 LEU A CA 1
ATOM 1902 C C . LEU A 1 255 ? 1.229 -24.203 -15.75 1 98.62 255 LEU A C 1
ATOM 1904 O O . LEU A 1 255 ? 1.859 -24.797 -16.625 1 98.62 255 LEU A O 1
ATOM 1908 N N . GLY A 1 256 ? -0.043 -24.391 -15.539 1 98.25 256 GLY A N 1
ATOM 1909 C CA . GLY A 1 256 ? -0.791 -25.312 -16.391 1 98.25 256 GLY A CA 1
ATOM 1910 C C . GLY A 1 256 ? -0.807 -24.891 -17.844 1 98.25 256 GLY A C 1
ATOM 1911 O O . GLY A 1 256 ? -0.772 -25.734 -18.75 1 98.25 256 GLY A O 1
ATOM 1912 N N . SER A 1 257 ? -0.83 -23.625 -18.062 1 97.88 257 SER A N 1
ATOM 1913 C CA . SER A 1 257 ? -0.916 -23.094 -19.422 1 97.88 257 SER A CA 1
ATOM 1914 C C . SER A 1 257 ? 0.436 -23.156 -20.125 1 97.88 257 SER A C 1
ATOM 1916 O O . SER A 1 257 ? 0.503 -23.125 -21.359 1 97.88 257 SER A O 1
ATOM 1918 N N . THR A 1 258 ? 1.472 -23.266 -19.375 1 97.69 258 THR A N 1
ATOM 1919 C CA . THR A 1 258 ? 2.787 -23.078 -19.984 1 97.69 258 THR A CA 1
ATOM 1920 C C . THR A 1 258 ? 3.557 -24.391 -20.016 1 97.69 258 THR A C 1
ATOM 1922 O O . THR A 1 258 ? 4.469 -24.562 -20.828 1 97.69 258 THR A O 1
ATOM 1925 N N . VAL A 1 259 ? 3.229 -25.328 -19.203 1 97.94 259 VAL A N 1
ATOM 1926 C CA . VAL A 1 259 ? 3.973 -26.578 -19.078 1 97.94 259 VAL A CA 1
ATOM 1927 C C . VAL A 1 259 ? 3.896 -27.359 -20.406 1 97.94 259 VAL A C 1
ATOM 1929 O O . VAL A 1 259 ? 2.82 -27.484 -20.984 1 97.94 259 VAL A O 1
ATOM 1932 N N . GLY A 1 260 ? 5.078 -27.812 -20.859 1 95.62 260 GLY A N 1
ATOM 1933 C CA . GLY A 1 260 ? 5.16 -28.688 -22.016 1 95.62 260 GLY A CA 1
ATOM 1934 C C . GLY A 1 260 ? 4.805 -28.016 -23.312 1 95.62 260 GLY A C 1
ATOM 1935 O O . GLY A 1 260 ? 4.414 -28.672 -24.281 1 95.62 260 GLY A O 1
ATOM 1936 N N . ARG A 1 261 ? 4.945 -26.688 -23.359 1 95.25 261 ARG A N 1
ATOM 1937 C CA . ARG A 1 261 ? 4.562 -25.938 -24.562 1 95.25 261 ARG A CA 1
ATOM 1938 C C . ARG A 1 261 ? 5.789 -25.547 -25.375 1 95.25 261 ARG A C 1
ATOM 1940 O O . ARG A 1 261 ? 5.723 -24.641 -26.219 1 95.25 261 ARG A O 1
ATOM 1947 N N . GLY A 1 262 ? 6.934 -26.234 -25.172 1 94.25 262 GLY A N 1
ATOM 1948 C CA . GLY A 1 262 ? 8.133 -26 -25.969 1 94.25 262 GLY A CA 1
ATOM 1949 C C . GLY A 1 262 ? 9.125 -25.062 -25.297 1 94.25 262 GLY A C 1
ATOM 1950 O O . GLY A 1 262 ? 10.211 -24.828 -25.828 1 94.25 262 GLY A O 1
ATOM 1951 N N . GLY A 1 263 ? 8.922 -24.5 -24.172 1 95.75 263 GLY A N 1
ATOM 1952 C CA . GLY A 1 263 ? 9.836 -23.641 -23.453 1 95.75 263 GLY A CA 1
ATOM 1953 C C . GLY A 1 263 ? 10.508 -24.328 -22.281 1 95.75 263 GLY A C 1
ATOM 1954 O O . GLY A 1 263 ? 10.68 -25.562 -22.297 1 95.75 263 GLY A O 1
ATOM 1955 N N . SER A 1 264 ? 11.023 -23.516 -21.328 1 97.56 264 SER A N 1
ATOM 1956 C CA . SER A 1 264 ? 11.812 -24 -20.203 1 97.56 264 SER A CA 1
ATOM 1957 C C . SER A 1 264 ? 10.938 -24.703 -19.172 1 97.56 264 SER A C 1
ATOM 1959 O O . SER A 1 264 ? 11.438 -25.453 -18.328 1 97.56 264 SER A O 1
ATOM 1961 N N . VAL A 1 265 ? 9.633 -24.469 -19.234 1 98.12 265 VAL A N 1
ATOM 1962 C CA . VAL A 1 265 ? 8.75 -25.062 -18.234 1 98.12 265 VAL A CA 1
ATOM 1963 C C . VAL A 1 265 ? 8.359 -26.469 -18.672 1 98.12 265 VAL A C 1
ATOM 1965 O O . VAL A 1 265 ? 7.375 -26.656 -19.391 1 98.12 265 VAL A O 1
ATOM 1968 N N . ASP A 1 266 ? 9.055 -27.438 -18.109 1 97.44 266 ASP A N 1
ATOM 1969 C CA . ASP A 1 266 ? 8.82 -28.828 -18.484 1 97.44 266 ASP A CA 1
ATOM 1970 C C . ASP A 1 266 ? 8.047 -29.562 -17.391 1 97.44 266 ASP A C 1
ATOM 1972 O O . ASP A 1 266 ? 7.605 -28.953 -16.422 1 97.44 266 ASP A O 1
ATOM 1976 N N . GLN A 1 267 ? 7.84 -30.812 -17.609 1 97.56 267 GLN A N 1
ATOM 1977 C CA . GLN A 1 267 ? 7.016 -31.594 -16.703 1 97.56 267 GLN A CA 1
ATOM 1978 C C . GLN A 1 267 ? 7.684 -31.734 -15.336 1 97.56 267 GLN A C 1
ATOM 1980 O O . GLN A 1 267 ? 7 -31.828 -14.312 1 97.56 267 GLN A O 1
ATOM 1985 N N . ALA A 1 268 ? 9.047 -31.719 -15.305 1 96.94 268 ALA A N 1
ATOM 1986 C CA . ALA A 1 268 ? 9.75 -31.812 -14.031 1 96.94 268 ALA A CA 1
ATOM 1987 C C . ALA A 1 268 ? 9.484 -30.578 -13.172 1 96.94 268 ALA A C 1
ATOM 1989 O O . ALA A 1 268 ? 9.18 -30.688 -11.984 1 96.94 268 ALA A O 1
ATOM 1990 N N . MET A 1 269 ? 9.57 -29.406 -13.797 1 97.44 269 MET A N 1
ATOM 1991 C CA . MET A 1 269 ? 9.266 -28.141 -13.109 1 97.44 269 MET A CA 1
ATOM 1992 C C . MET A 1 269 ? 7.824 -28.125 -12.625 1 97.44 269 MET A C 1
ATOM 1994 O O . MET A 1 269 ? 7.547 -27.688 -11.508 1 97.44 269 MET A O 1
ATOM 1998 N N . TYR A 1 270 ? 6.992 -28.594 -13.461 1 98.12 270 TYR A N 1
ATOM 1999 C CA . TYR A 1 270 ? 5.57 -28.625 -13.141 1 98.12 270 TYR A CA 1
ATOM 2000 C C . TYR A 1 270 ? 5.297 -29.547 -11.961 1 98.12 270 TYR A C 1
ATOM 2002 O O . TYR A 1 270 ? 4.527 -29.188 -11.055 1 98.12 270 TYR A O 1
ATOM 2010 N N . ARG A 1 271 ? 5.898 -30.688 -11.938 1 97.94 271 ARG A N 1
ATOM 2011 C CA . ARG A 1 271 ? 5.723 -31.641 -10.852 1 97.94 271 ARG A CA 1
ATOM 2012 C C . ARG A 1 271 ? 6.246 -31.078 -9.531 1 97.94 271 ARG A C 1
ATOM 2014 O O . ARG A 1 271 ? 5.637 -31.281 -8.484 1 97.94 271 ARG A O 1
ATOM 2021 N N . ASP A 1 272 ? 7.406 -30.438 -9.625 1 97.69 272 ASP A N 1
ATOM 2022 C CA . ASP A 1 272 ? 7.957 -29.812 -8.422 1 97.69 272 ASP A CA 1
ATOM 2023 C C . ASP A 1 272 ? 7.012 -28.75 -7.875 1 97.69 272 ASP A C 1
ATOM 2025 O O . ASP A 1 272 ? 6.809 -28.656 -6.66 1 97.69 272 ASP A O 1
ATOM 2029 N N . ALA A 1 273 ? 6.48 -27.938 -8.742 1 98.31 273 ALA A N 1
ATOM 2030 C CA . ALA A 1 273 ? 5.496 -26.938 -8.328 1 98.31 273 ALA A CA 1
ATOM 2031 C C . ALA A 1 273 ? 4.262 -27.609 -7.727 1 98.31 273 ALA A C 1
ATOM 2033 O O . ALA A 1 273 ? 3.816 -27.234 -6.641 1 98.31 273 ALA A O 1
ATOM 2034 N N . TRP A 1 274 ? 3.781 -28.578 -8.391 1 97.81 274 TRP A N 1
ATOM 2035 C CA . TRP A 1 274 ? 2.59 -29.312 -7.988 1 97.81 274 TRP A CA 1
ATOM 2036 C C . TRP A 1 274 ? 2.752 -29.875 -6.582 1 97.81 274 TRP A C 1
ATOM 2038 O O . TRP A 1 274 ? 1.812 -29.859 -5.781 1 97.81 274 TRP A O 1
ATOM 2048 N N . GLY A 1 275 ? 3.867 -30.297 -6.258 1 96.81 275 GLY A N 1
ATOM 2049 C CA . GLY A 1 275 ? 4.121 -31 -5.004 1 96.81 275 GLY A CA 1
ATOM 2050 C C . GLY A 1 275 ? 4.531 -30.062 -3.877 1 96.81 275 GLY A C 1
ATOM 2051 O O . GLY A 1 275 ? 4.82 -30.516 -2.768 1 96.81 275 GLY A O 1
ATOM 2052 N N . SER A 1 276 ? 4.457 -28.703 -4.074 1 96.25 276 SER A N 1
ATOM 2053 C CA . SER A 1 276 ? 5 -27.812 -3.066 1 96.25 276 SER A CA 1
ATOM 2054 C C . SER A 1 276 ? 3.984 -26.734 -2.678 1 96.25 276 SER A C 1
ATOM 2056 O O . SER A 1 276 ? 4.363 -25.641 -2.27 1 96.25 276 SER A O 1
ATOM 2058 N N . GLN A 1 277 ? 2.678 -26.984 -2.783 1 97 277 GLN A N 1
ATOM 2059 C CA . GLN A 1 277 ? 1.678 -25.922 -2.654 1 97 277 GLN A CA 1
ATOM 2060 C C . GLN A 1 277 ? 1.021 -25.953 -1.277 1 97 277 GLN A C 1
ATOM 2062 O O . GLN A 1 277 ? -0.001 -25.297 -1.058 1 97 277 GLN A O 1
ATOM 2067 N N . ASP A 1 278 ? 1.584 -26.719 -0.376 1 93.25 278 ASP A N 1
ATOM 2068 C CA . ASP A 1 278 ? 1.08 -26.75 0.993 1 93.25 278 ASP A CA 1
ATOM 2069 C C . ASP A 1 278 ? 1.506 -25.5 1.767 1 93.25 278 ASP A C 1
ATOM 2071 O O . ASP A 1 278 ? 2.164 -25.609 2.803 1 93.25 278 ASP A O 1
ATOM 2075 N N . ARG A 1 279 ? 1.071 -24.375 1.35 1 87 279 ARG A N 1
ATOM 2076 C CA . ARG A 1 279 ? 1.501 -23.094 1.885 1 87 279 ARG A CA 1
ATOM 2077 C C . ARG A 1 279 ? 0.35 -22.375 2.59 1 87 279 ARG A C 1
ATOM 2079 O O . ARG A 1 279 ? 0.182 -21.172 2.447 1 87 279 ARG A O 1
ATOM 2086 N N . GLY A 1 280 ? -0.447 -23.094 3.217 1 91.06 280 GLY A N 1
ATOM 2087 C CA . GLY A 1 280 ? -1.564 -22.547 3.971 1 91.06 280 GLY A CA 1
ATOM 2088 C C . GLY A 1 280 ? -1.2 -22.188 5.395 1 91.06 280 GLY A C 1
ATOM 2089 O O . GLY A 1 280 ? -0.089 -21.719 5.656 1 91.06 280 GLY A O 1
ATOM 2090 N N . ASP A 1 281 ? -2.125 -22.234 6.387 1 89.56 281 ASP A N 1
ATOM 2091 C CA . ASP A 1 281 ? -2.041 -21.719 7.75 1 89.56 281 ASP A CA 1
ATOM 2092 C C . ASP A 1 281 ? -1.396 -22.734 8.688 1 89.56 281 ASP A C 1
ATOM 2094 O O . ASP A 1 281 ? -1.597 -22.688 9.898 1 89.56 281 ASP A O 1
ATOM 2098 N N . HIS A 1 282 ? -0.539 -23.609 8.336 1 82.31 282 HIS A N 1
ATOM 2099 C CA . HIS A 1 282 ? -0.048 -24.703 9.172 1 82.31 282 HIS A CA 1
ATOM 2100 C C . HIS A 1 282 ? 0.904 -24.172 10.242 1 82.31 282 HIS A C 1
ATOM 2102 O O . HIS A 1 282 ? 1.22 -24.891 11.195 1 82.31 282 HIS A O 1
ATOM 2108 N N . ASN A 1 283 ? 1.39 -23.016 10.203 1 72 283 ASN A N 1
ATOM 2109 C CA . ASN A 1 283 ? 2.328 -22.5 11.203 1 72 283 ASN A CA 1
ATOM 2110 C C . ASN A 1 283 ? 1.619 -21.672 12.273 1 72 283 ASN A C 1
ATOM 2112 O O . ASN A 1 283 ? 2.254 -20.891 12.977 1 72 283 ASN A O 1
ATOM 2116 N N . GLY A 1 284 ? 0.484 -21.906 12.453 1 75.81 284 GLY A N 1
ATOM 2117 C CA . GLY A 1 284 ? -0.254 -21.109 13.414 1 75.81 284 GLY A CA 1
ATOM 2118 C C . GLY A 1 284 ? -0.895 -19.875 12.789 1 75.81 284 GLY A C 1
ATOM 2119 O O . GLY A 1 284 ? -0.591 -19.516 11.648 1 75.81 284 GLY A O 1
ATOM 2120 N N . GLY A 1 285 ? -1.901 -19.328 13.414 1 70.75 285 GLY A N 1
ATOM 2121 C CA . GLY A 1 285 ? -2.723 -18.234 12.891 1 70.75 285 GLY A CA 1
ATOM 2122 C C . GLY A 1 285 ? -1.93 -16.984 12.57 1 70.75 285 GLY A C 1
ATOM 2123 O O . GLY A 1 285 ? -0.699 -17 12.641 1 70.75 285 GLY A O 1
ATOM 2124 N N . PRO A 1 286 ? -2.531 -16.156 11.984 1 78.38 286 PRO A N 1
ATOM 2125 C CA . PRO A 1 286 ? -3.979 -16.094 11.758 1 78.38 286 PRO A CA 1
ATOM 2126 C C . PRO A 1 286 ? -4.434 -16.984 10.609 1 78.38 286 PRO A C 1
ATOM 2128 O O . PRO A 1 286 ? -3.629 -17.328 9.734 1 78.38 286 PRO A O 1
ATOM 2131 N N . ARG A 1 287 ? -5.66 -17.422 10.633 1 89.81 287 ARG A N 1
ATOM 2132 C CA . ARG A 1 287 ? -6.258 -18.25 9.586 1 89.81 287 ARG A CA 1
ATOM 2133 C C . ARG A 1 287 ? -6.609 -17.406 8.359 1 89.81 287 ARG A C 1
ATOM 2135 O O . ARG A 1 287 ? -7.785 -17.219 8.047 1 89.81 287 ARG A O 1
ATOM 2142 N N . ASP A 1 288 ? -5.578 -17 7.652 1 90.94 288 ASP A N 1
ATOM 2143 C CA . ASP A 1 288 ? -5.82 -16.031 6.594 1 90.94 288 ASP A CA 1
ATOM 2144 C C . ASP A 1 288 ? -5.34 -16.547 5.242 1 90.94 288 ASP A C 1
ATOM 2146 O O . ASP A 1 288 ? -5.477 -15.859 4.227 1 90.94 288 ASP A O 1
ATOM 2150 N N . HIS A 1 289 ? -4.871 -17.844 5.145 1 93.62 289 HIS A N 1
ATOM 2151 C CA . HIS A 1 289 ? -4.391 -18.375 3.873 1 93.62 289 HIS A CA 1
ATOM 2152 C C . HIS A 1 289 ? -5.152 -19.625 3.48 1 93.62 289 HIS A C 1
ATOM 2154 O O . HIS A 1 289 ? -4.922 -20.188 2.406 1 93.62 289 HIS A O 1
ATOM 2160 N N . GLY A 1 290 ? -5.996 -20.109 4.328 1 94.75 290 GLY A N 1
ATOM 2161 C CA . GLY A 1 290 ? -6.59 -21.406 4.113 1 94.75 290 GLY A CA 1
ATOM 2162 C C . GLY A 1 290 ? -5.715 -22.547 4.605 1 94.75 290 GLY A C 1
ATOM 2163 O O . GLY A 1 290 ? -4.527 -22.359 4.879 1 94.75 290 GLY A O 1
ATOM 2164 N N . THR A 1 291 ? -6.32 -23.688 4.77 1 95.25 291 THR A N 1
ATOM 2165 C CA . THR A 1 291 ? -5.543 -24.859 5.141 1 95.25 291 THR A CA 1
ATOM 2166 C C . THR A 1 291 ? -4.57 -25.25 4.027 1 95.25 291 THR A C 1
ATOM 2168 O O . THR A 1 291 ? -4.746 -24.844 2.875 1 95.25 291 THR A O 1
ATOM 2171 N N . ASP A 1 292 ? -3.611 -26.078 4.387 1 95.56 292 ASP A N 1
ATOM 2172 C CA . ASP A 1 292 ? -2.705 -26.609 3.371 1 95.56 292 ASP A CA 1
ATOM 2173 C C . ASP A 1 292 ? -3.477 -27.344 2.279 1 95.56 292 ASP A C 1
ATOM 2175 O O . ASP A 1 292 ? -3.166 -27.219 1.094 1 95.56 292 ASP A O 1
ATOM 2179 N N . ALA A 1 293 ? -4.43 -28.109 2.686 1 96.94 293 ALA A N 1
ATOM 2180 C CA . ALA A 1 293 ? -5.23 -28.891 1.739 1 96.94 293 ALA A CA 1
ATOM 2181 C C . ALA A 1 293 ? -5.934 -27.969 0.739 1 96.94 293 ALA A C 1
ATOM 2183 O O . ALA A 1 293 ? -5.988 -28.281 -0.455 1 96.94 293 ALA A O 1
ATOM 2184 N N . HIS A 1 294 ? -6.457 -26.859 1.226 1 98.12 294 HIS A N 1
ATOM 2185 C CA . HIS A 1 294 ? -7.137 -25.922 0.335 1 98.12 294 HIS A CA 1
ATOM 2186 C C . HIS A 1 294 ? -6.148 -25.203 -0.574 1 98.12 294 HIS A C 1
ATOM 2188 O O . HIS A 1 294 ? -6.438 -24.969 -1.747 1 98.12 294 HIS A O 1
ATOM 2194 N N . ALA A 1 295 ? -5.02 -24.875 -0.017 1 98 295 ALA A N 1
ATOM 2195 C CA . ALA A 1 295 ? -3.982 -24.25 -0.842 1 98 295 ALA A CA 1
ATOM 2196 C C . ALA A 1 295 ? -3.574 -25.172 -1.988 1 98 295 ALA A C 1
ATOM 2198 O O . ALA A 1 295 ? -3.498 -24.75 -3.141 1 98 295 ALA A O 1
ATOM 2199 N N . ILE A 1 296 ? -3.334 -26.453 -1.669 1 98.31 296 ILE A N 1
ATOM 2200 C CA . ILE A 1 296 ? -2.971 -27.453 -2.664 1 98.31 296 ILE A CA 1
ATOM 2201 C C . ILE A 1 296 ? -4.102 -27.609 -3.68 1 98.31 296 ILE A C 1
ATOM 2203 O O . ILE A 1 296 ? -3.867 -27.562 -4.891 1 98.31 296 ILE A O 1
ATOM 2207 N N . SER A 1 297 ? -5.289 -27.719 -3.205 1 98.38 297 SER A N 1
ATOM 2208 C CA . SER A 1 297 ? -6.426 -28.031 -4.062 1 98.38 297 SER A CA 1
ATOM 2209 C C . SER A 1 297 ? -6.703 -26.891 -5.047 1 98.38 297 SER A C 1
ATOM 2211 O O . SER A 1 297 ? -6.973 -27.141 -6.227 1 98.38 297 SER A O 1
ATOM 2213 N N . TRP A 1 298 ? -6.66 -25.656 -4.582 1 98.81 298 TRP A N 1
ATOM 2214 C CA . TRP A 1 298 ? -6.953 -24.531 -5.465 1 98.81 298 TRP A CA 1
ATOM 2215 C C . TRP A 1 298 ? -5.855 -24.359 -6.508 1 98.81 298 TRP A C 1
ATOM 2217 O O . TRP A 1 298 ? -6.133 -24.016 -7.66 1 98.81 298 TRP A O 1
ATOM 2227 N N . TRP A 1 299 ? -4.617 -24.578 -6.109 1 98.88 299 TRP A N 1
ATOM 2228 C CA . TRP A 1 299 ? -3.545 -24.5 -7.094 1 98.88 299 TRP A CA 1
ATOM 2229 C C . TRP A 1 299 ? -3.73 -25.562 -8.18 1 98.88 299 TRP A C 1
ATOM 2231 O O . TRP A 1 299 ? -3.66 -25.25 -9.375 1 98.88 299 TRP A O 1
ATOM 2241 N N . GLN A 1 300 ? -3.957 -26.797 -7.77 1 98.81 300 GLN A N 1
ATOM 2242 C CA . GLN A 1 300 ? -4.105 -27.891 -8.711 1 98.81 300 GLN A CA 1
ATOM 2243 C C . GLN A 1 300 ? -5.336 -27.703 -9.594 1 98.81 300 GLN A C 1
ATOM 2245 O O . GLN A 1 300 ? -5.309 -28.031 -10.781 1 98.81 300 GLN A O 1
ATOM 2250 N N . HIS A 1 301 ? -6.363 -27.172 -8.945 1 98.69 301 HIS A N 1
ATOM 2251 C CA . HIS A 1 301 ? -7.574 -26.875 -9.695 1 98.69 301 HIS A CA 1
ATOM 2252 C C . HIS A 1 301 ? -7.293 -25.891 -10.82 1 98.69 301 HIS A C 1
ATOM 2254 O O . HIS A 1 301 ? -7.684 -26.109 -11.961 1 98.69 301 HIS A O 1
ATOM 2260 N N . GLY A 1 302 ? -6.594 -24.828 -10.555 1 98.81 302 GLY A N 1
ATOM 2261 C CA . GLY A 1 302 ? -6.207 -23.875 -11.57 1 98.81 302 GLY A CA 1
ATOM 2262 C C . GLY A 1 302 ? -5.312 -24.453 -12.641 1 98.81 302 GLY A C 1
ATOM 2263 O O . GLY A 1 302 ? -5.52 -24.219 -13.836 1 98.81 302 GLY A O 1
ATOM 2264 N N . ALA A 1 303 ? -4.383 -25.266 -12.227 1 98.75 303 ALA A N 1
ATOM 2265 C CA . ALA A 1 303 ? -3.422 -25.875 -13.148 1 98.75 303 ALA A CA 1
ATOM 2266 C C . ALA A 1 303 ? -4.117 -26.797 -14.141 1 98.75 303 ALA A C 1
ATOM 2268 O O . ALA A 1 303 ? -3.703 -26.906 -15.297 1 98.75 303 ALA A O 1
ATOM 2269 N N . GLN A 1 304 ? -5.145 -27.438 -13.68 1 98.31 304 GLN A N 1
ATOM 2270 C CA . GLN A 1 304 ? -5.832 -28.422 -14.5 1 98.31 304 GLN A CA 1
ATOM 2271 C C . GLN A 1 304 ? -6.879 -27.766 -15.398 1 98.31 304 GLN A C 1
ATOM 2273 O O . GLN A 1 304 ? -7.043 -28.141 -16.562 1 98.31 304 GLN A O 1
ATOM 2278 N N . LYS A 1 305 ? -7.555 -26.688 -14.891 1 98.31 305 LYS A N 1
ATOM 2279 C CA . LYS A 1 305 ? -8.719 -26.156 -15.586 1 98.31 305 LYS A CA 1
ATOM 2280 C C . LYS A 1 305 ? -8.32 -25.031 -16.531 1 98.31 305 LYS A C 1
ATOM 2282 O O . LYS A 1 305 ? -8.867 -24.906 -17.641 1 98.31 305 LYS A O 1
ATOM 2287 N N . ASN A 1 306 ? -7.41 -24.094 -16.078 1 98.25 306 ASN A N 1
ATOM 2288 C CA . ASN A 1 306 ? -6.961 -22.922 -16.828 1 98.25 306 ASN A CA 1
ATOM 2289 C C . ASN A 1 306 ? -8.141 -22.094 -17.312 1 98.25 306 ASN A C 1
ATOM 2291 O O . ASN A 1 306 ? -8.242 -21.781 -18.5 1 98.25 306 ASN A O 1
ATOM 2295 N N . ARG A 1 307 ? -9.031 -21.828 -16.453 1 98.44 307 ARG A N 1
ATOM 2296 C CA . ARG A 1 307 ? -10.172 -20.953 -16.672 1 98.44 307 ARG A CA 1
ATOM 2297 C C . ARG A 1 307 ? -10.32 -19.953 -15.523 1 98.44 307 ARG A C 1
ATOM 2299 O O . ARG A 1 307 ? -10.344 -20.344 -14.359 1 98.44 307 ARG A O 1
ATOM 2306 N N . MET A 1 308 ? -10.469 -18.688 -15.891 1 98.75 308 MET A N 1
ATOM 2307 C CA . MET A 1 308 ? -10.555 -17.641 -14.883 1 98.75 308 MET A CA 1
ATOM 2308 C C . MET A 1 308 ? -11.75 -17.875 -13.961 1 98.75 308 MET A C 1
ATOM 2310 O O . MET A 1 308 ? -11.633 -17.719 -12.742 1 98.75 308 MET A O 1
ATOM 2314 N N . ALA A 1 309 ? -12.836 -18.266 -14.516 1 98.69 309 ALA A N 1
ATOM 2315 C CA . ALA A 1 309 ? -14.055 -18.484 -13.742 1 98.69 309 ALA A CA 1
ATOM 2316 C C . ALA A 1 309 ? -13.852 -19.562 -12.672 1 98.69 309 ALA A C 1
ATOM 2318 O O . ALA A 1 309 ? -14.469 -19.5 -11.609 1 98.69 309 ALA A O 1
ATOM 2319 N N . GLN A 1 310 ? -12.945 -20.438 -12.922 1 98.56 310 GLN A N 1
ATOM 2320 C CA . GLN A 1 310 ? -12.664 -21.547 -12.016 1 98.56 310 GLN A CA 1
ATOM 2321 C C . GLN A 1 310 ? -11.859 -21.078 -10.805 1 98.56 310 GLN A C 1
ATOM 2323 O O . GLN A 1 310 ? -11.734 -21.812 -9.82 1 98.56 310 GLN A O 1
ATOM 2328 N N . CYS A 1 311 ? -11.367 -19.891 -10.852 1 98.81 311 CYS A N 1
ATOM 2329 C CA . CYS A 1 311 ? -10.547 -19.359 -9.766 1 98.81 311 CYS A CA 1
ATOM 2330 C C . CYS A 1 311 ? -11.297 -18.297 -8.984 1 98.81 311 CYS A C 1
ATOM 2332 O O . CYS A 1 311 ? -10.688 -17.516 -8.234 1 98.81 311 CYS A O 1
ATOM 2334 N N . ASN A 1 312 ? -12.656 -18.203 -9.188 1 98.88 312 ASN A N 1
ATOM 2335 C CA . ASN A 1 312 ? -13.508 -17.25 -8.484 1 98.88 312 ASN A CA 1
ATOM 2336 C C . ASN A 1 312 ? -13.844 -17.75 -7.078 1 98.88 312 ASN A C 1
ATOM 2338 O O . ASN A 1 312 ? -14.977 -18.156 -6.812 1 98.88 312 ASN A O 1
ATOM 2342 N N . THR A 1 313 ? -12.945 -17.562 -6.195 1 98.88 313 THR A N 1
ATOM 2343 C CA . THR A 1 313 ? -13.125 -18.016 -4.82 1 98.88 313 THR A CA 1
ATOM 2344 C C . THR A 1 313 ? -14.211 -17.203 -4.121 1 98.88 313 THR A C 1
ATOM 2346 O O . THR A 1 313 ? -14.734 -17.609 -3.088 1 98.88 313 THR A O 1
ATOM 2349 N N . TRP A 1 314 ? -14.578 -16.094 -4.625 1 98.69 314 TRP A N 1
ATOM 2350 C CA . TRP A 1 314 ? -15.562 -15.188 -4.035 1 98.69 314 TRP A CA 1
ATOM 2351 C C . TRP A 1 314 ? -16.969 -15.75 -4.168 1 98.69 314 TRP A C 1
ATOM 2353 O O . TRP A 1 314 ? -17.875 -15.352 -3.436 1 98.69 314 TRP A O 1
ATOM 2363 N N . ALA A 1 315 ? -17.109 -16.641 -5.121 1 98.31 315 ALA A N 1
ATOM 2364 C CA . ALA A 1 315 ? -18.391 -17.281 -5.344 1 98.31 315 ALA A CA 1
ATOM 2365 C C . ALA A 1 315 ? -18.406 -18.688 -4.766 1 98.31 315 ALA A C 1
ATOM 2367 O O . ALA A 1 315 ? -19.422 -19.391 -4.84 1 98.31 315 ALA A O 1
ATOM 2368 N N . ALA A 1 316 ? -17.297 -19.141 -4.191 1 98.56 316 ALA A N 1
ATOM 2369 C CA . ALA A 1 316 ? -17.203 -20.5 -3.664 1 98.56 316 ALA A CA 1
ATOM 2370 C C . ALA A 1 316 ? -17.859 -20.609 -2.289 1 98.56 316 ALA A C 1
ATOM 2372 O O . ALA A 1 316 ? -18.047 -19.594 -1.605 1 98.56 316 ALA A O 1
ATOM 2373 N N . ASN A 1 317 ? -18.172 -21.828 -1.905 1 98 317 ASN A N 1
ATOM 2374 C CA . ASN A 1 317 ? -18.656 -22.062 -0.552 1 98 317 ASN A CA 1
ATOM 2375 C C . ASN A 1 317 ? -17.578 -21.797 0.493 1 98 317 ASN A C 1
ATOM 2377 O O . ASN A 1 317 ? -16.391 -22 0.236 1 98 317 ASN A O 1
ATOM 2381 N N . SER A 1 318 ? -18.016 -21.344 1.692 1 97.62 318 SER A N 1
ATOM 2382 C CA . SER A 1 318 ? -17.094 -21.062 2.777 1 97.62 318 SER A CA 1
ATOM 2383 C C . SER A 1 318 ? -16.234 -22.297 3.1 1 97.62 318 SER A C 1
ATOM 2385 O O . SER A 1 318 ? -15.078 -22.172 3.492 1 97.62 318 SER A O 1
ATOM 2387 N N . SER A 1 319 ? -16.75 -23.5 2.893 1 97.06 319 SER A N 1
ATOM 2388 C CA . SER A 1 319 ? -16.047 -24.734 3.203 1 97.06 319 SER A CA 1
ATOM 2389 C C . SER A 1 319 ? -14.898 -24.984 2.227 1 97.06 319 SER A C 1
ATOM 2391 O O . SER A 1 319 ? -13.984 -25.75 2.52 1 97.06 319 SER A O 1
ATOM 2393 N N . ASP A 1 320 ? -14.977 -24.312 1.109 1 97.88 320 ASP A N 1
ATOM 2394 C CA . ASP A 1 320 ? -13.953 -24.516 0.089 1 97.88 320 ASP A CA 1
ATOM 2395 C C . ASP A 1 320 ? -12.805 -23.531 0.255 1 97.88 320 ASP A C 1
ATOM 2397 O O . ASP A 1 320 ? -11.805 -23.594 -0.467 1 97.88 320 ASP A O 1
ATOM 2401 N N . VAL A 1 321 ? -12.953 -22.609 1.235 1 97.62 321 VAL A N 1
ATOM 2402 C CA . VAL A 1 321 ? -11.914 -21.609 1.418 1 97.62 321 VAL A CA 1
ATOM 2403 C C . VAL A 1 321 ? -11.516 -21.531 2.891 1 97.62 321 VAL A C 1
ATOM 2405 O O . VAL A 1 321 ? -10.992 -20.516 3.35 1 97.62 321 VAL A O 1
ATOM 2408 N N . SER A 1 322 ? -11.719 -22.625 3.605 1 93.5 322 SER A N 1
ATOM 2409 C CA . SER A 1 322 ? -11.445 -22.641 5.039 1 93.5 322 SER A CA 1
ATOM 2410 C C . SER A 1 322 ? -10 -23.031 5.324 1 93.5 322 SER A C 1
ATOM 2412 O O . SER A 1 322 ? -9.344 -23.656 4.488 1 93.5 322 SER A O 1
ATOM 2414 N N . MET B 1 1 ? 0.745 -6.434 16.094 1 15.95 1 MET B N 1
ATOM 2415 C CA . MET B 1 1 ? 1.391 -7.602 15.492 1 15.95 1 MET B CA 1
ATOM 2416 C C . MET B 1 1 ? 0.858 -7.863 14.094 1 15.95 1 MET B C 1
ATOM 2418 O O . MET B 1 1 ? -0.35 -8.008 13.898 1 15.95 1 MET B O 1
ATOM 2422 N N . ALA B 1 2 ? 1.478 -7.242 13.062 1 20.91 2 ALA B N 1
ATOM 2423 C CA . ALA B 1 2 ? 1.262 -7.016 11.641 1 20.91 2 ALA B CA 1
ATOM 2424 C C . ALA B 1 2 ? 1.092 -8.336 10.891 1 20.91 2 ALA B C 1
ATOM 2426 O O . ALA B 1 2 ? 1.972 -9.203 10.938 1 20.91 2 ALA B O 1
ATOM 2427 N N . VAL B 1 3 ? -0.12 -8.781 10.781 1 21.72 3 VAL B N 1
ATOM 2428 C CA . VAL B 1 3 ? -0.275 -10.125 10.227 1 21.72 3 VAL B CA 1
ATOM 2429 C C . VAL B 1 3 ? 0.183 -10.141 8.773 1 21.72 3 VAL B C 1
ATOM 2431 O O . VAL B 1 3 ? -0.421 -9.492 7.918 1 21.72 3 VAL B O 1
ATOM 2434 N N . MET B 1 4 ? 1.411 -9.922 8.43 1 26.25 4 MET B N 1
ATOM 2435 C CA . MET B 1 4 ? 2.184 -10.227 7.227 1 26.25 4 MET B CA 1
ATOM 2436 C C . MET B 1 4 ? 1.826 -11.602 6.676 1 26.25 4 MET B C 1
ATOM 2438 O O . MET B 1 4 ? 1.98 -12.609 7.367 1 26.25 4 MET B O 1
ATOM 2442 N N . GLY B 1 5 ? 0.75 -11.633 5.91 1 29.62 5 GLY B N 1
ATOM 2443 C CA . GLY B 1 5 ? 0.419 -12.953 5.406 1 29.62 5 GLY B CA 1
ATOM 2444 C C . GLY B 1 5 ? 1.54 -13.586 4.598 1 29.62 5 GLY B C 1
ATOM 2445 O O . GLY B 1 5 ? 1.403 -13.789 3.391 1 29.62 5 GLY B O 1
ATOM 2446 N N . GLY B 1 6 ? 2.725 -13.039 4.77 1 29.05 6 GLY B N 1
ATOM 2447 C CA . GLY B 1 6 ? 3.746 -13.789 4.059 1 29.05 6 GLY B CA 1
ATOM 2448 C C . GLY B 1 6 ? 3.758 -15.266 4.414 1 29.05 6 GLY B C 1
ATOM 2449 O O . GLY B 1 6 ? 3.289 -15.656 5.488 1 29.05 6 GLY B O 1
ATOM 2450 N N . LEU B 1 7 ? 3.686 -16.062 3.406 1 28.08 7 LEU B N 1
ATOM 2451 C CA . LEU B 1 7 ? 3.859 -17.484 3.67 1 28.08 7 LEU B CA 1
ATOM 2452 C C . LEU B 1 7 ? 5.035 -17.719 4.609 1 28.08 7 LEU B C 1
ATOM 2454 O O . LEU B 1 7 ? 6.18 -17.422 4.27 1 28.08 7 LEU B O 1
ATOM 2458 N N . ILE B 1 8 ? 4.871 -17.453 5.973 1 26.2 8 ILE B N 1
ATOM 2459 C CA . ILE B 1 8 ? 5.918 -17.766 6.938 1 26.2 8 ILE B CA 1
ATOM 2460 C C . ILE B 1 8 ? 6.082 -19.281 7.043 1 26.2 8 ILE B C 1
ATOM 2462 O O . ILE B 1 8 ? 5.145 -20 7.41 1 26.2 8 ILE B O 1
ATOM 2466 N N . MET B 1 9 ? 6.875 -19.906 6.301 1 24.44 9 MET B N 1
ATOM 2467 C CA . MET B 1 9 ? 7.207 -21.312 6.527 1 24.44 9 MET B CA 1
ATOM 2468 C C . MET B 1 9 ? 8 -21.484 7.816 1 24.44 9 MET B C 1
ATOM 2470 O O . MET B 1 9 ? 9.125 -20.984 7.93 1 24.44 9 MET B O 1
ATOM 2474 N N . VAL B 1 10 ? 7.434 -21.422 8.969 1 23.98 10 VAL B N 1
ATOM 2475 C CA . VAL B 1 10 ? 8.164 -21.688 10.211 1 23.98 10 VAL B CA 1
ATOM 2476 C C . VAL B 1 10 ? 8.594 -23.141 10.25 1 23.98 10 VAL B C 1
ATOM 2478 O O . VAL B 1 10 ? 7.766 -24.047 10.133 1 23.98 10 VAL B O 1
ATOM 2481 N N . ILE B 1 11 ? 9.797 -23.5 9.984 1 23.52 11 ILE B N 1
ATOM 2482 C CA . ILE B 1 11 ? 10.438 -24.812 10.109 1 23.52 11 ILE B CA 1
ATOM 2483 C C . ILE B 1 11 ? 10.461 -25.25 11.57 1 23.52 11 ILE B C 1
ATOM 2485 O O . ILE B 1 11 ? 11.047 -24.562 12.414 1 23.52 11 ILE B O 1
ATOM 2489 N N . ALA B 1 12 ? 9.422 -26 12.117 1 21.5 12 ALA B N 1
ATOM 2490 C CA . ALA B 1 12 ? 9.406 -26.641 13.438 1 21.5 12 ALA B CA 1
ATOM 2491 C C . ALA B 1 12 ? 10.578 -27.609 13.586 1 21.5 12 ALA B C 1
ATOM 2493 O O . ALA B 1 12 ? 10.758 -28.5 12.758 1 21.5 12 ALA B O 1
ATOM 2494 N N . ILE B 1 13 ? 11.562 -27.219 14.227 1 21 13 ILE B N 1
ATOM 2495 C CA . ILE B 1 13 ? 12.648 -28.109 14.609 1 21 13 ILE B CA 1
ATOM 2496 C C . ILE B 1 13 ? 12.133 -29.141 15.617 1 21 13 ILE B C 1
ATOM 2498 O O . ILE B 1 13 ? 11.664 -28.781 16.688 1 21 13 ILE B O 1
ATOM 2502 N N . ALA B 1 14 ? 11.781 -30.406 15.188 1 22.98 14 ALA B N 1
ATOM 2503 C CA . ALA B 1 14 ? 11.352 -31.625 15.859 1 22.98 14 ALA B CA 1
ATOM 2504 C C . ALA B 1 14 ? 12.414 -32.125 16.828 1 22.98 14 ALA B C 1
ATOM 2506 O O . ALA B 1 14 ? 13.523 -32.469 16.438 1 22.98 14 ALA B O 1
ATOM 2507 N N . ASN B 1 15 ? 12.438 -31.562 18.047 1 19.47 15 ASN B N 1
ATOM 2508 C CA . ASN B 1 15 ? 13.227 -32.25 19.047 1 19.47 15 ASN B CA 1
ATOM 2509 C C . ASN B 1 15 ? 12.766 -33.688 19.25 1 19.47 15 ASN B C 1
ATOM 2511 O O . ASN B 1 15 ? 11.57 -33.969 19.172 1 19.47 15 ASN B O 1
ATOM 2515 N N . SER B 1 16 ? 13.664 -34.75 19.422 1 19.66 16 SER B N 1
ATOM 2516 C CA . SER B 1 16 ? 13.781 -36.188 19.297 1 19.66 16 SER B CA 1
ATOM 2517 C C . SER B 1 16 ? 13.172 -36.906 20.516 1 19.66 16 SER B C 1
ATOM 2519 O O . SER B 1 16 ? 13.258 -38.125 20.641 1 19.66 16 SER B O 1
ATOM 2521 N N . GLY B 1 17 ? 12.547 -36.25 21.484 1 18.55 17 GLY B N 1
ATOM 2522 C CA . GLY B 1 17 ? 12.602 -37.156 22.609 1 18.55 17 GLY B CA 1
ATOM 2523 C C . GLY B 1 17 ? 11.828 -38.438 22.375 1 18.55 17 GLY B C 1
ATOM 2524 O O . GLY B 1 17 ? 10.969 -38.5 21.484 1 18.55 17 GLY B O 1
ATOM 2525 N N . SER B 1 18 ? 12.055 -39.656 23.109 1 17.97 18 SER B N 1
ATOM 2526 C CA . SER B 1 18 ? 12.023 -41.125 23.047 1 17.97 18 SER B CA 1
ATOM 2527 C C . SER B 1 18 ? 10.602 -41.656 23.234 1 17.97 18 SER B C 1
ATOM 2529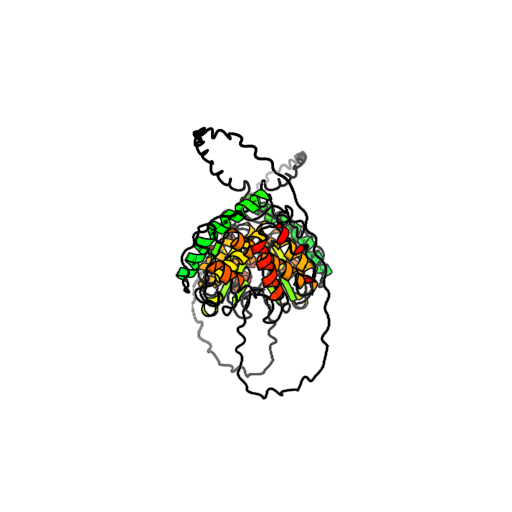 O O . SER B 1 18 ? 10.305 -42.781 22.844 1 17.97 18 SER B O 1
ATOM 2531 N N . HIS B 1 19 ? 9.734 -41.031 23.953 1 17.7 19 HIS B N 1
ATOM 2532 C CA . HIS B 1 19 ? 9.133 -42 24.844 1 17.7 19 HIS B CA 1
ATOM 2533 C C . HIS B 1 19 ? 8.273 -43 24.062 1 17.7 19 HIS B C 1
ATOM 2535 O O . HIS B 1 19 ? 7.836 -42.719 22.953 1 17.7 19 HIS B O 1
ATOM 2541 N N . HIS B 1 20 ? 7.855 -44.156 24.734 1 17.14 20 HIS B N 1
ATOM 2542 C CA . HIS B 1 20 ? 7.414 -45.562 24.625 1 17.14 20 HIS B CA 1
ATOM 2543 C C . HIS B 1 20 ? 5.973 -45.625 24.125 1 17.14 20 HIS B C 1
ATOM 2545 O O . HIS B 1 20 ? 5.121 -44.844 24.562 1 17.14 20 HIS B O 1
ATOM 2551 N N . VAL B 1 21 ? 5.914 -46.094 22.938 1 16.25 21 VAL B N 1
ATOM 2552 C CA . VAL B 1 21 ? 4.812 -46.281 22 1 16.25 21 VAL B CA 1
ATOM 2553 C C . VAL B 1 21 ? 3.773 -47.219 22.594 1 16.25 21 VAL B C 1
ATOM 2555 O O . VAL B 1 21 ? 4.066 -48.406 22.859 1 16.25 21 VAL B O 1
ATOM 2558 N N . ALA B 1 22 ? 3.119 -46.781 23.703 1 16.11 22 ALA B N 1
ATOM 2559 C CA . ALA B 1 22 ? 2.242 -47.781 24.312 1 16.11 22 ALA B CA 1
ATOM 2560 C C . ALA B 1 22 ? 1.301 -48.375 23.281 1 16.11 22 ALA B C 1
ATOM 2562 O O . ALA B 1 22 ? 0.722 -47.656 22.453 1 16.11 22 ALA B O 1
ATOM 2563 N N . ASP B 1 23 ? 1.354 -49.688 22.906 1 14.76 23 ASP B N 1
ATOM 2564 C CA . ASP B 1 23 ? 0.941 -50.688 21.938 1 14.76 23 ASP B CA 1
ATOM 2565 C C . ASP B 1 23 ? -0.574 -50.906 21.969 1 14.76 23 ASP B C 1
ATOM 2567 O O . ASP B 1 23 ? -1.108 -51.75 21.234 1 14.76 23 ASP B O 1
ATOM 2571 N N . ALA B 1 24 ? -1.298 -49.844 22.359 1 15.66 24 ALA B N 1
ATOM 2572 C CA . ALA B 1 24 ? -2.566 -50.406 22.812 1 15.66 24 ALA B CA 1
ATOM 2573 C C . ALA B 1 24 ? -3.229 -51.219 21.688 1 15.66 24 ALA B C 1
ATOM 2575 O O . ALA B 1 24 ? -3.191 -50.812 20.531 1 15.66 24 ALA B O 1
ATOM 2576 N N . GLY B 1 25 ? -3.658 -52.438 21.859 1 14.98 25 GLY B N 1
ATOM 2577 C CA . GLY B 1 25 ? -4.078 -53.719 21.312 1 14.98 25 GLY B CA 1
ATOM 2578 C C . GLY B 1 25 ? -5.406 -53.656 20.578 1 14.98 25 GLY B C 1
ATOM 2579 O O . GLY B 1 25 ? -6.457 -53.469 21.203 1 14.98 25 GLY B O 1
ATOM 2580 N N . TYR B 1 26 ? -5.508 -52.75 19.516 1 14.28 26 TYR B N 1
ATOM 2581 C CA . TYR B 1 26 ? -6.809 -52.75 18.844 1 14.28 26 TYR B CA 1
ATOM 2582 C C . TYR B 1 26 ? -7.164 -54.156 18.359 1 14.28 26 TYR B C 1
ATOM 2584 O O . TYR B 1 26 ? -6.41 -54.781 17.609 1 14.28 26 TYR B O 1
ATOM 2592 N N . THR B 1 27 ? -8.062 -54.844 18.938 1 14.98 27 THR B N 1
ATOM 2593 C CA . THR B 1 27 ? -8.562 -56.219 18.844 1 14.98 27 THR B CA 1
ATOM 2594 C C . THR B 1 27 ? -9.141 -56.469 17.453 1 14.98 27 THR B C 1
ATOM 2596 O O . THR B 1 27 ? -9.367 -55.562 16.688 1 14.98 27 THR B O 1
ATOM 2599 N N . SER B 1 28 ? -10.352 -57.281 17.234 1 14.74 28 SER B N 1
ATOM 2600 C CA . SER B 1 28 ? -10.68 -58.625 16.75 1 14.74 28 SER B CA 1
ATOM 2601 C C . SER B 1 28 ? -11.281 -58.594 15.352 1 14.74 28 SER B C 1
ATOM 2603 O O . SER B 1 28 ? -10.828 -59.281 14.445 1 14.74 28 SER B O 1
ATOM 2605 N N . GLY B 1 29 ? -12.695 -58.406 15.016 1 14.28 29 GLY B N 1
ATOM 2606 C CA . GLY B 1 29 ? -13.445 -59.562 14.57 1 14.28 29 GLY B CA 1
ATOM 2607 C C . GLY B 1 29 ? -13.484 -59.688 13.062 1 14.28 29 GLY B C 1
ATOM 2608 O O . GLY B 1 29 ? -13.094 -58.781 12.336 1 14.28 29 GLY B O 1
ATOM 2609 N N . ALA B 1 30 ? -14.68 -60.406 12.375 1 15.02 30 ALA B N 1
ATOM 2610 C CA . ALA B 1 30 ? -15.047 -61.625 11.695 1 15.02 30 ALA B CA 1
ATOM 2611 C C . ALA B 1 30 ? -15.484 -61.344 10.258 1 15.02 30 ALA B C 1
ATOM 2613 O O . ALA B 1 30 ? -15.531 -62.281 9.43 1 15.02 30 ALA B O 1
ATOM 2614 N N . TYR B 1 31 ? -15.828 -60.188 9.586 1 15.4 31 TYR B N 1
ATOM 2615 C CA . TYR B 1 31 ? -17 -60.438 8.773 1 15.4 31 TYR B CA 1
ATOM 2616 C C . TYR B 1 31 ? -16.641 -61.281 7.559 1 15.4 31 TYR B C 1
ATOM 2618 O O . TYR B 1 31 ? -15.586 -61.094 6.957 1 15.4 31 TYR B O 1
ATOM 2626 N N . PRO B 1 32 ? -17.578 -62.219 6.961 1 15.76 32 PRO B N 1
ATOM 2627 C CA . PRO B 1 32 ? -17.641 -63.5 6.23 1 15.76 32 PRO B CA 1
ATOM 2628 C C . PRO B 1 32 ? -17.453 -63.312 4.723 1 15.76 32 PRO B C 1
ATOM 2630 O O . PRO B 1 32 ? -17.484 -62.188 4.223 1 15.76 32 PRO B O 1
ATOM 2633 N N . THR B 1 33 ? -17.844 -64.438 3.867 1 15.89 33 THR B N 1
ATOM 2634 C CA . THR B 1 33 ? -17.453 -65.438 2.859 1 15.89 33 THR B CA 1
ATOM 2635 C C . THR B 1 33 ? -18.047 -65.062 1.5 1 15.89 33 THR B C 1
ATOM 2637 O O . THR B 1 33 ? -17.359 -65.125 0.479 1 15.89 33 THR B O 1
ATOM 2640 N N . THR B 1 34 ? -19.484 -64.938 1.184 1 15.24 34 THR B N 1
ATOM 2641 C CA . THR B 1 34 ? -20.078 -65.938 0.348 1 15.24 34 THR B CA 1
ATOM 2642 C C . THR B 1 34 ? -19.812 -65.688 -1.129 1 15.24 34 THR B C 1
ATOM 2644 O O . THR B 1 34 ? -19.516 -64.562 -1.506 1 15.24 34 THR B O 1
ATOM 2647 N N . SER B 1 35 ? -20.938 -65.812 -2.143 1 15.32 35 SER B N 1
ATOM 2648 C CA . SER B 1 35 ? -21.328 -66.875 -3.08 1 15.32 35 SER B CA 1
ATOM 2649 C C . SER B 1 35 ? -21.078 -66.438 -4.523 1 15.32 35 SER B C 1
ATOM 2651 O O . SER B 1 35 ? -20.891 -65.25 -4.801 1 15.32 35 SER B O 1
ATOM 2653 N N . SER B 1 36 ? -21.812 -67.062 -5.73 1 15.39 36 SER B N 1
ATOM 2654 C CA . SER B 1 36 ? -21.672 -68.062 -6.828 1 15.39 36 SER B CA 1
ATOM 2655 C C . SER B 1 36 ? -21.891 -67.375 -8.18 1 15.39 36 SER B C 1
ATOM 2657 O O . SER B 1 36 ? -21.109 -67.562 -9.109 1 15.39 36 SER B O 1
ATOM 2659 N N . SER B 1 37 ? -23.109 -66.688 -8.664 1 15.7 37 SER B N 1
ATOM 2660 C CA . SER B 1 37 ? -23.859 -67.375 -9.711 1 15.7 37 SER B CA 1
ATOM 2661 C C . SER B 1 37 ? -23.359 -67 -11.094 1 15.7 37 SER B C 1
ATOM 2663 O O . SER B 1 37 ? -22.719 -66 -11.273 1 15.7 37 SER B O 1
ATOM 2665 N N . ASP B 1 38 ? -23.922 -67.625 -12.414 1 16.08 38 ASP B N 1
ATOM 2666 C CA . ASP B 1 38 ? -23.75 -68.438 -13.617 1 16.08 38 ASP B CA 1
ATOM 2667 C C . ASP B 1 38 ? -23.953 -67.562 -14.883 1 16.08 38 ASP B C 1
ATOM 2669 O O . ASP B 1 38 ? -23.734 -68.062 -15.992 1 16.08 38 ASP B O 1
ATOM 2673 N N . TYR B 1 39 ? -24.406 -66.375 -15 1 16.52 39 TYR B N 1
ATOM 2674 C CA . TYR B 1 39 ? -25.375 -66.188 -16.078 1 16.52 39 TYR B CA 1
ATOM 2675 C C . TYR B 1 39 ? -24.719 -66.438 -17.438 1 16.52 39 TYR B C 1
ATOM 2677 O O . TYR B 1 39 ? -23.562 -66.062 -17.656 1 16.52 39 TYR B O 1
ATOM 2685 N N . SER B 1 40 ? -25.422 -66.938 -18.484 1 16.17 40 SER B N 1
ATOM 2686 C CA . SER B 1 40 ? -25.609 -67.75 -19.656 1 16.17 40 SER B CA 1
ATOM 2687 C C . SER B 1 40 ? -25.062 -67.125 -20.906 1 16.17 40 SER B C 1
ATOM 2689 O O . SER B 1 40 ? -24.922 -65.875 -20.969 1 16.17 40 SER B O 1
ATOM 2691 N N . THR B 1 41 ? -25.219 -67.75 -22.203 1 16.84 41 THR B N 1
ATOM 2692 C CA . THR B 1 41 ? -24.578 -68.438 -23.328 1 16.84 41 THR B CA 1
ATOM 2693 C C . THR B 1 41 ? -24.688 -67.562 -24.609 1 16.84 41 THR B C 1
ATOM 2695 O O . THR B 1 41 ? -23.719 -67.438 -25.359 1 16.84 41 THR B O 1
ATOM 2698 N N . THR B 1 42 ? -25.812 -66.938 -25.094 1 17.06 42 THR B N 1
ATOM 2699 C CA . THR B 1 42 ? -26.25 -67.438 -26.391 1 17.06 42 THR B CA 1
ATOM 2700 C C . THR B 1 42 ? -25.438 -66.812 -27.531 1 17.06 42 THR B C 1
ATOM 2702 O O . THR B 1 42 ? -25 -65.688 -27.422 1 17.06 42 THR B O 1
ATOM 2705 N N . THR B 1 43 ? -25.422 -67.375 -28.938 1 17.27 43 THR B N 1
ATOM 2706 C CA . THR B 1 43 ? -24.719 -67.875 -30.078 1 17.27 43 THR B CA 1
ATOM 2707 C C . THR B 1 43 ? -24.688 -66.875 -31.219 1 17.27 43 THR B C 1
ATOM 2709 O O . THR B 1 43 ? -23.641 -66.688 -31.859 1 17.27 43 THR B O 1
ATOM 2712 N N . THR B 1 44 ? -25.719 -66.125 -31.75 1 16.98 44 THR B N 1
ATOM 2713 C CA . THR B 1 44 ? -26.031 -66.5 -33.125 1 16.98 44 THR B CA 1
ATOM 2714 C C . THR B 1 44 ? -25.094 -65.75 -34.094 1 16.98 44 THR B C 1
ATOM 2716 O O . THR B 1 44 ? -24.516 -64.75 -33.781 1 16.98 44 THR B O 1
ATOM 2719 N N . THR B 1 45 ? -25.375 -65.688 -35.531 1 17.48 45 THR B N 1
ATOM 2720 C CA . THR B 1 45 ? -24.922 -66.188 -36.844 1 17.48 45 THR B CA 1
ATOM 2721 C C . THR B 1 45 ? -24.328 -65.062 -37.656 1 17.48 45 THR B C 1
ATOM 2723 O O . THR B 1 45 ? -23.203 -65.188 -38.188 1 17.48 45 THR B O 1
ATOM 2726 N N . SER B 1 46 ? -25.031 -64.188 -38.625 1 16.56 46 SER B N 1
ATOM 2727 C CA . SER B 1 46 ? -24.953 -64.438 -40.062 1 16.56 46 SER B CA 1
ATOM 2728 C C . SER B 1 46 ? -23.953 -63.531 -40.75 1 16.56 46 SER B C 1
ATOM 2730 O O . SER B 1 46 ? -23.359 -62.656 -40.094 1 16.56 46 SER B O 1
ATOM 2732 N N . SER B 1 47 ? -24.406 -62.531 -41.75 1 17.88 47 SER B N 1
ATOM 2733 C CA . SER B 1 47 ? -24.234 -62.594 -43.219 1 17.88 47 SER B CA 1
ATOM 2734 C C . SER B 1 47 ? -23.125 -61.656 -43.688 1 17.88 47 SER B C 1
ATOM 2736 O O . SER B 1 47 ? -22.766 -60.719 -42.969 1 17.88 47 SER B O 1
ATOM 2738 N N . ASP B 1 48 ? -22.906 -61.344 -45.156 1 17.34 48 ASP B N 1
ATOM 2739 C CA . ASP B 1 48 ? -21.922 -61.5 -46.219 1 17.34 48 ASP B CA 1
ATOM 2740 C C . ASP B 1 48 ? -21.297 -60.156 -46.562 1 17.34 48 ASP B C 1
ATOM 2742 O O . ASP B 1 48 ? -20.078 -60.062 -46.75 1 17.34 48 ASP B O 1
ATOM 2746 N N . THR B 1 49 ? -21.969 -58.969 -46.938 1 20.31 49 THR B N 1
ATOM 2747 C CA . THR B 1 49 ? -21.797 -58.531 -48.312 1 20.31 49 THR B CA 1
ATOM 2748 C C . THR B 1 49 ? -20.562 -57.656 -48.438 1 20.31 49 THR B C 1
ATOM 2750 O O . THR B 1 49 ? -20.266 -56.844 -47.562 1 20.31 49 THR B O 1
ATOM 2753 N N . SER B 1 50 ? -19.75 -57.594 -49.625 1 18.47 50 SER B N 1
ATOM 2754 C CA . SER B 1 50 ? -18.406 -57.469 -50.188 1 18.47 50 SER B CA 1
ATOM 2755 C C . SER B 1 50 ? -18.109 -56 -50.531 1 18.47 50 SER B C 1
ATOM 2757 O O . SER B 1 50 ? -16.938 -55.625 -50.688 1 18.47 50 SER B O 1
ATOM 2759 N N . THR B 1 51 ? -18.984 -55.031 -50.656 1 20.61 51 THR B N 1
ATOM 2760 C CA . THR B 1 51 ? -18.75 -54.281 -51.906 1 20.61 51 THR B CA 1
ATOM 2761 C C . THR B 1 51 ? -17.516 -53.375 -51.781 1 20.61 51 THR B C 1
ATOM 2763 O O . THR B 1 51 ? -17.297 -52.781 -50.719 1 20.61 51 THR B O 1
ATOM 2766 N N . THR B 1 52 ? -16.703 -53.156 -52.906 1 19.48 52 THR B N 1
ATOM 2767 C CA . THR B 1 52 ? -15.344 -52.906 -53.375 1 19.48 52 THR B CA 1
ATOM 2768 C C . THR B 1 52 ? -15.047 -51.406 -53.406 1 19.48 52 THR B C 1
ATOM 2770 O O . THR B 1 52 ? -13.891 -51 -53.312 1 19.48 52 THR B O 1
ATOM 2773 N N . THR B 1 53 ? -16 -50.438 -53.344 1 18.58 53 THR B N 1
ATOM 2774 C CA . THR B 1 53 ? -15.773 -49.438 -54.375 1 18.58 53 THR B CA 1
ATOM 2775 C C . THR B 1 53 ? -14.523 -48.594 -54.062 1 18.58 53 THR B C 1
ATOM 2777 O O . THR B 1 53 ? -14.156 -48.438 -52.906 1 18.58 53 THR B O 1
ATOM 2780 N N . ALA B 1 54 ? -14.031 -47.781 -55.125 1 19.53 54 ALA B N 1
ATOM 2781 C CA . ALA B 1 54 ? -12.883 -47.25 -55.875 1 19.53 54 ALA B CA 1
ATOM 2782 C C . ALA B 1 54 ? -12.453 -45.906 -55.312 1 19.53 54 ALA B C 1
ATOM 2784 O O . ALA B 1 54 ? -13.148 -44.906 -55.5 1 19.53 54 ALA B O 1
ATOM 2785 N N . THR B 1 55 ? -12.188 -45.594 -54.062 1 18.83 55 THR B N 1
ATOM 2786 C CA . THR B 1 55 ? -12.086 -44.219 -53.625 1 18.83 55 THR B CA 1
ATOM 2787 C C . THR B 1 55 ? -10.859 -43.531 -54.219 1 18.83 55 THR B C 1
ATOM 2789 O O . THR B 1 55 ? -9.734 -44 -54.062 1 18.83 55 THR B O 1
ATOM 2792 N N . SER B 1 56 ? -11.078 -42.75 -55.344 1 20.34 56 SER B N 1
ATOM 2793 C CA . SER B 1 56 ? -10.188 -41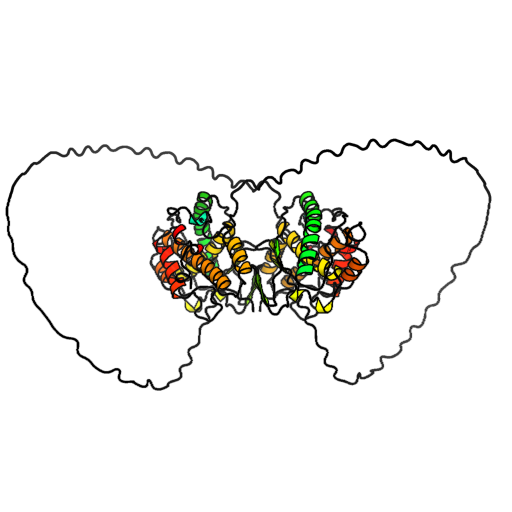.938 -56.188 1 20.34 56 SER B CA 1
ATOM 2794 C C . SER B 1 56 ? -9.469 -40.875 -55.344 1 20.34 56 SER B C 1
ATOM 2796 O O . SER B 1 56 ? -10.102 -40.125 -54.594 1 20.34 56 SER B O 1
ATOM 2798 N N . SER B 1 57 ? -8.18 -41 -55.125 1 19.69 57 SER B N 1
ATOM 2799 C CA . SER B 1 57 ? -7.254 -40.25 -54.281 1 19.69 57 SER B CA 1
ATOM 2800 C C . SER B 1 57 ? -6.879 -38.906 -54.906 1 19.69 57 SER B C 1
ATOM 2802 O O . SER B 1 57 ? -6.141 -38.844 -55.875 1 19.69 57 SER B O 1
ATOM 2804 N N . ARG B 1 58 ? -7.879 -38.125 -55.375 1 19.44 58 ARG B N 1
ATOM 2805 C CA . ARG B 1 58 ? -7.43 -36.906 -56.031 1 19.44 58 ARG B CA 1
ATOM 2806 C C . ARG B 1 58 ? -6.473 -36.125 -55.156 1 19.44 58 ARG B C 1
ATOM 2808 O O . ARG B 1 58 ? -6.762 -35.875 -53.969 1 19.44 58 ARG B O 1
ATOM 2815 N N . ASP B 1 59 ? -5.164 -36.031 -55.469 1 19.98 59 ASP B N 1
ATOM 2816 C CA . ASP B 1 59 ? -3.957 -35.469 -54.875 1 19.98 59 ASP B CA 1
ATOM 2817 C C . ASP B 1 59 ? -3.98 -33.938 -54.875 1 19.98 59 ASP B C 1
ATOM 2819 O O . ASP B 1 59 ? -3.016 -33.312 -54.469 1 19.98 59 ASP B O 1
ATOM 2823 N N . SER B 1 60 ? -5.121 -33.219 -54.969 1 20.19 60 SER B N 1
ATOM 2824 C CA . SER B 1 60 ? -4.941 -31.812 -55.344 1 20.19 60 SER B CA 1
ATOM 2825 C C . SER B 1 60 ? -4.027 -31.078 -54.375 1 20.19 60 SER B C 1
ATOM 2827 O O . SER B 1 60 ? -4.23 -31.156 -53.156 1 20.19 60 SER B O 1
ATOM 2829 N N . THR B 1 61 ? -2.787 -30.781 -54.781 1 21.83 61 THR B N 1
ATOM 2830 C CA . THR B 1 61 ? -1.644 -30.094 -54.188 1 21.83 61 THR B CA 1
ATOM 2831 C C . THR B 1 61 ? -1.981 -28.641 -53.875 1 21.83 61 THR B C 1
ATOM 2833 O O . THR B 1 61 ? -2.146 -27.828 -54.812 1 21.83 61 THR B O 1
ATOM 2836 N N . GLY B 1 62 ? -3.113 -28.281 -53.312 1 19.94 62 GLY B N 1
ATOM 2837 C CA . GLY B 1 62 ? -3.422 -26.859 -53.156 1 19.94 62 GLY B CA 1
ATOM 2838 C C . GLY B 1 62 ? -2.316 -26.078 -52.469 1 19.94 62 GLY B C 1
A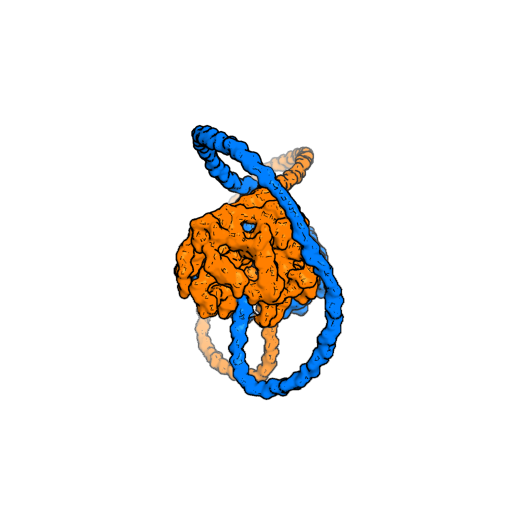TOM 2839 O O . GLY B 1 62 ? -1.782 -26.5 -51.469 1 19.94 62 GLY B O 1
ATOM 2840 N N . THR B 1 63 ? -1.532 -25.344 -53.312 1 21.92 63 THR B N 1
ATOM 2841 C CA . THR B 1 63 ? -0.496 -24.375 -52.969 1 21.92 63 THR B CA 1
ATOM 2842 C C . THR B 1 63 ? -1.013 -23.344 -51.969 1 21.92 63 THR B C 1
ATOM 2844 O O . THR B 1 63 ? -1.988 -22.641 -52.219 1 21.92 63 THR B O 1
ATOM 2847 N N . ARG B 1 64 ? -0.921 -23.656 -50.719 1 21.64 64 ARG B N 1
ATOM 2848 C CA . ARG B 1 64 ? -1.318 -22.703 -49.656 1 21.64 64 ARG B CA 1
ATOM 2849 C C . ARG B 1 64 ? -0.518 -21.422 -49.75 1 21.64 64 ARG B C 1
ATOM 2851 O O . ARG B 1 64 ? 0.71 -21.438 -49.656 1 21.64 64 ARG B O 1
ATOM 2858 N N . GLU B 1 65 ? -1.02 -20.516 -50.625 1 22.31 65 GLU B N 1
ATOM 2859 C CA . GLU B 1 65 ? -0.534 -19.141 -50.594 1 22.31 65 GLU B CA 1
ATOM 2860 C C . GLU B 1 65 ? -0.333 -18.641 -49.188 1 22.31 65 GLU B C 1
ATOM 2862 O O . GLU B 1 65 ? -1.233 -18.75 -48.344 1 22.31 65 GLU B O 1
ATOM 2867 N N . THR B 1 66 ? 0.912 -18.672 -48.719 1 21.75 66 THR B N 1
ATOM 2868 C CA . THR B 1 66 ? 1.398 -18.094 -47.469 1 21.75 66 THR B CA 1
ATOM 2869 C C . THR B 1 66 ? 0.958 -16.641 -47.344 1 21.75 66 THR B C 1
ATOM 2871 O O . THR B 1 66 ? 1.289 -15.805 -48.188 1 21.75 66 THR B O 1
ATOM 2874 N N . SER B 1 67 ? -0.328 -16.438 -46.938 1 22.77 67 SER B N 1
ATOM 2875 C CA . SER B 1 67 ? -0.786 -15.078 -46.625 1 22.77 67 SER B CA 1
ATOM 2876 C C . SER B 1 67 ? 0.276 -14.305 -45.844 1 22.77 67 SER B C 1
ATOM 2878 O O . SER B 1 67 ? 0.934 -14.852 -44.969 1 22.77 67 SER B O 1
ATOM 2880 N N . THR B 1 68 ? 0.833 -13.289 -46.5 1 25.06 68 THR B N 1
ATOM 2881 C CA . THR B 1 68 ? 1.705 -12.211 -46.062 1 25.06 68 THR B CA 1
ATOM 2882 C C . THR B 1 68 ? 1.249 -11.664 -44.688 1 25.06 68 THR B C 1
ATOM 2884 O O . THR B 1 68 ? 0.068 -11.367 -44.5 1 25.06 68 THR B O 1
ATOM 2887 N N . GLY B 1 69 ? 1.957 -12.078 -43.625 1 20.73 69 GLY B N 1
ATOM 2888 C CA . GLY B 1 69 ? 1.783 -11.656 -42.25 1 20.73 69 GLY B CA 1
ATOM 2889 C C . GLY B 1 69 ? 1.613 -10.156 -42.094 1 20.73 69 GLY B C 1
ATOM 2890 O O . GLY B 1 69 ? 2.383 -9.383 -42.688 1 20.73 69 GLY B O 1
ATOM 2891 N N . SER B 1 70 ? 0.332 -9.664 -42.125 1 25.52 70 SER B N 1
ATOM 2892 C CA . SER B 1 70 ? 0.016 -8.281 -41.781 1 25.52 70 SER B CA 1
ATOM 2893 C C . SER B 1 70 ? 0.906 -7.773 -40.656 1 25.52 70 SER B C 1
ATOM 2895 O O . SER B 1 70 ? 1.149 -8.484 -39.688 1 25.52 70 SER B O 1
ATOM 2897 N N . SER B 1 71 ? 1.768 -6.812 -41 1 26.62 71 SER B N 1
ATOM 2898 C CA . SER B 1 71 ? 2.545 -6.016 -40.062 1 26.62 71 SER B CA 1
ATOM 2899 C C . SER B 1 71 ? 1.696 -5.582 -38.875 1 26.62 71 SER B C 1
ATOM 2901 O O . SER B 1 71 ? 0.762 -4.793 -39.031 1 26.62 71 SER B O 1
ATOM 2903 N N . ARG B 1 72 ? 1.436 -6.527 -38.031 1 26.02 72 ARG B N 1
ATOM 2904 C CA . ARG B 1 72 ? 0.771 -6.168 -36.781 1 26.02 72 ARG B CA 1
ATOM 2905 C C . ARG B 1 72 ? 1.36 -4.891 -36.188 1 26.02 72 ARG B C 1
ATOM 2907 O O . ARG B 1 72 ? 2.516 -4.875 -35.75 1 26.02 72 ARG B O 1
ATOM 2914 N N . GLU B 1 73 ? 0.935 -3.695 -36.781 1 27.5 73 GLU B N 1
ATOM 2915 C CA . GLU B 1 73 ? 1.19 -2.416 -36.094 1 27.5 73 GLU B CA 1
ATOM 2916 C C . GLU B 1 73 ? 1.067 -2.541 -34.594 1 27.5 73 GLU B C 1
ATOM 2918 O O . GLU B 1 73 ? 0.033 -2.975 -34.094 1 27.5 73 GLU B O 1
ATOM 2923 N N . THR B 1 74 ? 2.084 -2.898 -33.969 1 27.11 74 THR B N 1
ATOM 2924 C CA . THR B 1 74 ? 2.188 -2.775 -32.5 1 27.11 74 THR B CA 1
ATOM 2925 C C . THR B 1 74 ? 1.501 -1.5 -32.031 1 27.11 74 THR B C 1
ATOM 2927 O O . THR B 1 74 ? 1.903 -0.395 -32.375 1 27.11 74 THR B O 1
ATOM 2930 N N . SER B 1 75 ? 0.179 -1.499 -32.031 1 26.88 75 SER B N 1
ATOM 2931 C CA . SER B 1 75 ? -0.543 -0.391 -31.406 1 26.88 75 SER B CA 1
ATOM 2932 C C . SER B 1 75 ? 0.228 0.177 -30.219 1 26.88 75 SER B C 1
ATOM 2934 O O . SER B 1 75 ? 0.546 -0.547 -29.281 1 26.88 75 SER B O 1
ATOM 2936 N N . ALA B 1 76 ? 1.051 1.2 -30.469 1 32.12 76 ALA B N 1
ATOM 2937 C CA . ALA B 1 76 ? 1.646 2.051 -29.438 1 32.12 76 ALA B CA 1
ATOM 2938 C C . ALA B 1 76 ? 0.694 2.236 -28.266 1 32.12 76 ALA B C 1
ATOM 2940 O O . ALA B 1 76 ? -0.487 2.533 -28.453 1 32.12 76 ALA B O 1
ATOM 2941 N N . SER B 1 77 ? 0.714 1.495 -27.25 1 32.84 77 SER B N 1
ATOM 2942 C CA . SER B 1 77 ? 0.041 1.77 -25.984 1 32.84 77 SER B CA 1
ATOM 2943 C C . SER B 1 77 ? -0.145 3.268 -25.766 1 32.84 77 SER B C 1
ATOM 2945 O O . SER B 1 77 ? 0.832 4.008 -25.625 1 32.84 77 SER B O 1
ATOM 2947 N N . ARG B 1 78 ? -1.032 3.951 -26.469 1 34.94 78 ARG B N 1
ATOM 2948 C CA . ARG B 1 78 ? -1.305 5.371 -26.266 1 34.94 78 ARG B CA 1
ATOM 2949 C C . ARG B 1 78 ? -1.22 5.734 -24.781 1 34.94 78 ARG B C 1
ATOM 2951 O O . ARG B 1 78 ? -1.804 5.055 -23.938 1 34.94 78 ARG B O 1
ATOM 2958 N N . ALA B 1 79 ? -0.249 6.559 -24.359 1 42.62 79 ALA B N 1
ATOM 2959 C CA . ALA B 1 79 ? -0.031 7.133 -23.031 1 42.62 79 ALA B CA 1
ATOM 2960 C C . ALA B 1 79 ? -1.336 7.652 -22.438 1 42.62 79 ALA B C 1
ATOM 2962 O O . ALA B 1 79 ? -2.143 8.266 -23.141 1 42.62 79 ALA B O 1
ATOM 2963 N N . PRO B 1 80 ? -1.865 7.262 -21.312 1 47.91 80 PRO B N 1
ATOM 2964 C CA . PRO B 1 80 ? -3.096 7.77 -20.703 1 47.91 80 PRO B CA 1
ATOM 2965 C C . PRO B 1 80 ? -3.201 9.289 -20.781 1 47.91 80 PRO B C 1
ATOM 2967 O O . PRO B 1 80 ? -2.189 9.992 -20.672 1 47.91 80 PRO B O 1
ATOM 2970 N N . SER B 1 81 ? -4.227 9.953 -21.422 1 58.84 81 SER B N 1
ATOM 2971 C CA . SER B 1 81 ? -4.473 11.336 -21.828 1 58.84 81 SER B CA 1
ATOM 2972 C C . SER B 1 81 ? -4.734 12.234 -20.625 1 58.84 81 SER B C 1
ATOM 2974 O O . SER B 1 81 ? -4.805 13.453 -20.75 1 58.84 81 SER B O 1
ATOM 2976 N N . GLY B 1 82 ? -4.41 12.008 -19.391 1 73.5 82 GLY B N 1
ATOM 2977 C CA . GLY B 1 82 ? -4.559 12.922 -18.281 1 73.5 82 GLY B CA 1
ATOM 2978 C C . GLY B 1 82 ? -3.275 13.117 -17.484 1 73.5 82 GLY B C 1
ATOM 2979 O O . GLY B 1 82 ? -2.223 12.602 -17.875 1 73.5 82 GLY B O 1
ATOM 2980 N N . PRO B 1 83 ? -3.334 14.266 -16.719 1 86.38 83 PRO B N 1
ATOM 2981 C CA . PRO B 1 83 ? -2.154 14.469 -15.875 1 86.38 83 PRO B CA 1
ATOM 2982 C C . PRO B 1 83 ? -1.656 13.172 -15.234 1 86.38 83 PRO B C 1
ATOM 2984 O O . PRO B 1 83 ? -2.461 12.32 -14.852 1 86.38 83 PRO B O 1
ATOM 2987 N N . GLN B 1 84 ? -0.367 13.094 -15.312 1 88.56 84 GLN B N 1
ATOM 2988 C CA . GLN B 1 84 ? 0.248 11.883 -14.781 1 88.56 84 GLN B CA 1
ATOM 2989 C C . GLN B 1 84 ? 1.165 12.203 -13.602 1 88.56 84 GLN B C 1
ATOM 2991 O O . GLN B 1 84 ? 1.784 13.266 -13.57 1 88.56 84 GLN B O 1
ATOM 2996 N N . ALA B 1 85 ? 1.159 11.266 -12.633 1 93.19 85 ALA B N 1
ATOM 2997 C CA . ALA B 1 85 ? 2.152 11.359 -11.57 1 93.19 85 ALA B CA 1
ATOM 2998 C C . ALA B 1 85 ? 3.562 11.461 -12.141 1 93.19 85 ALA B C 1
ATOM 3000 O O . ALA B 1 85 ? 3.861 10.875 -13.18 1 93.19 85 ALA B O 1
ATOM 3001 N N . GLN B 1 86 ? 4.363 12.258 -11.477 1 96.44 86 GLN B N 1
ATOM 3002 C CA . GLN B 1 86 ? 5.754 12.406 -11.906 1 96.44 86 GLN B CA 1
ATOM 3003 C C . GLN B 1 86 ? 6.703 11.75 -10.906 1 96.44 86 GLN B C 1
ATOM 3005 O O . GLN B 1 86 ? 6.797 12.18 -9.758 1 96.44 86 GLN B O 1
ATOM 3010 N N . HIS B 1 87 ? 7.375 10.695 -11.328 1 95.62 87 HIS B N 1
ATOM 3011 C CA . HIS B 1 87 ? 8.312 9.945 -10.508 1 95.62 87 HIS B CA 1
ATOM 3012 C C . HIS B 1 87 ? 9.586 10.742 -10.242 1 95.62 87 HIS B C 1
ATOM 3014 O O . HIS B 1 87 ? 10.648 10.406 -10.766 1 95.62 87 HIS B O 1
ATOM 3020 N N . LYS B 1 88 ? 9.422 11.844 -9.492 1 98.06 88 LYS B N 1
ATOM 3021 C CA . LYS B 1 88 ? 10.492 12.773 -9.172 1 98.06 88 LYS B CA 1
ATOM 3022 C C . LYS B 1 88 ? 10.414 13.227 -7.719 1 98.06 88 LYS B C 1
ATOM 3024 O O . LYS B 1 88 ? 9.336 13.234 -7.125 1 98.06 88 LYS B O 1
ATOM 3029 N N . LEU B 1 89 ? 11.609 13.523 -7.191 1 98.38 89 LEU B N 1
ATOM 3030 C CA . LEU B 1 89 ? 11.672 14.047 -5.828 1 98.38 89 LEU B CA 1
ATOM 3031 C C . LEU B 1 89 ? 11.797 15.562 -5.832 1 98.38 89 LEU B C 1
ATOM 3033 O O . LEU B 1 89 ? 10.859 16.266 -6.199 1 98.38 89 LEU B O 1
ATOM 3037 N N . ALA B 1 90 ? 12.969 16.141 -5.754 1 98.75 90 ALA B N 1
ATOM 3038 C CA . ALA B 1 90 ? 13.164 17.578 -5.648 1 98.75 90 ALA B CA 1
ATOM 3039 C C . ALA B 1 90 ? 12.633 18.297 -6.891 1 98.75 90 ALA B C 1
ATOM 3041 O O . ALA B 1 90 ? 12.195 19.453 -6.812 1 98.75 90 ALA B O 1
ATOM 3042 N N . ASP B 1 91 ? 12.609 17.609 -8.023 1 98.56 91 ASP B N 1
ATOM 3043 C CA . ASP B 1 91 ? 12.234 18.25 -9.281 1 98.56 91 ASP B CA 1
ATOM 3044 C C . ASP B 1 91 ? 10.781 17.938 -9.641 1 98.56 91 ASP B C 1
ATOM 3046 O O . ASP B 1 91 ? 10.367 18.141 -10.781 1 98.56 91 ASP B O 1
ATOM 3050 N N . ASN B 1 92 ? 10.07 17.406 -8.664 1 98.75 92 ASN B N 1
ATOM 3051 C CA . ASN B 1 92 ? 8.648 17.188 -8.914 1 98.75 92 ASN B CA 1
ATOM 3052 C C . ASN B 1 92 ? 7.922 18.516 -9.172 1 98.75 92 ASN B C 1
ATOM 3054 O O . ASN B 1 92 ? 8.172 19.5 -8.492 1 98.75 92 ASN B O 1
ATOM 3058 N N . PRO B 1 93 ? 6.969 18.547 -10.094 1 98.56 93 PRO B N 1
ATOM 3059 C CA . PRO B 1 93 ? 6.238 19.781 -10.414 1 98.56 93 PRO B CA 1
ATOM 3060 C C . PRO B 1 93 ? 5.523 20.375 -9.195 1 98.56 93 PRO B C 1
ATOM 3062 O O . PRO B 1 93 ? 5.238 21.578 -9.172 1 98.56 93 PRO B O 1
ATOM 3065 N N . LEU B 1 94 ? 5.309 19.609 -8.211 1 98.44 94 LEU B N 1
ATOM 3066 C CA . LEU B 1 94 ? 4.629 20.062 -7.004 1 98.44 94 LEU B CA 1
ATOM 3067 C C . LEU B 1 94 ? 5.391 21.219 -6.348 1 98.44 94 LEU B C 1
ATOM 3069 O O . LEU B 1 94 ? 4.785 22.094 -5.727 1 98.44 94 LEU B O 1
ATOM 3073 N N . TRP B 1 95 ? 6.707 21.188 -6.578 1 98.12 95 TRP B N 1
ATOM 3074 C CA . TRP B 1 95 ? 7.543 22.094 -5.789 1 98.12 95 TRP B CA 1
ATOM 3075 C C . TRP B 1 95 ? 8.062 23.25 -6.645 1 98.12 95 TRP B C 1
ATOM 3077 O O . TRP B 1 95 ? 8.609 24.219 -6.117 1 98.12 95 TRP B O 1
ATOM 3087 N N . LEU B 1 96 ? 7.945 23.266 -7.922 1 97.75 96 LEU B N 1
ATOM 3088 C CA . LEU B 1 96 ? 8.836 24 -8.805 1 97.75 96 LEU B CA 1
ATOM 3089 C C . LEU B 1 96 ? 8.391 25.453 -8.938 1 97.75 96 LEU B C 1
ATOM 3091 O O . LEU B 1 96 ? 9.211 26.344 -9.156 1 97.75 96 LEU B O 1
ATOM 3095 N N . ASP B 1 97 ? 7.129 25.719 -8.867 1 97.56 97 ASP B N 1
ATOM 3096 C CA . ASP B 1 97 ? 6.656 27.094 -8.93 1 97.56 97 ASP B CA 1
ATOM 3097 C C . ASP B 1 97 ? 6.672 27.75 -7.551 1 97.56 97 ASP B C 1
ATOM 3099 O O . ASP B 1 97 ? 5.871 27.391 -6.684 1 97.56 97 ASP B O 1
ATOM 3103 N N . PRO B 1 98 ? 7.539 28.766 -7.316 1 96.81 98 PRO B N 1
ATOM 3104 C CA . PRO B 1 98 ? 7.688 29.359 -5.984 1 96.81 98 PRO B CA 1
ATOM 3105 C C . PRO B 1 98 ? 6.461 30.156 -5.559 1 96.81 98 PRO B C 1
ATOM 3107 O O . PRO B 1 98 ? 6.34 30.547 -4.391 1 96.81 98 PRO B O 1
ATOM 3110 N N . ASP B 1 99 ? 5.539 30.359 -6.453 1 96.81 99 ASP B N 1
ATOM 3111 C CA . ASP B 1 99 ? 4.406 31.219 -6.148 1 96.81 99 ASP B CA 1
ATOM 3112 C C . ASP B 1 99 ? 3.164 30.406 -5.809 1 96.81 99 ASP B C 1
ATOM 3114 O O . ASP B 1 99 ? 2.156 30.953 -5.355 1 96.81 99 ASP B O 1
ATOM 3118 N N . VAL B 1 100 ? 3.314 29.094 -5.996 1 97.75 100 VAL B N 1
ATOM 3119 C CA . VAL B 1 100 ? 2.141 28.25 -5.793 1 97.75 100 VAL B CA 1
ATOM 3120 C C . VAL B 1 100 ? 1.969 27.953 -4.309 1 97.75 100 VAL B C 1
ATOM 3122 O O . VAL B 1 100 ? 2.9 27.484 -3.652 1 97.75 100 VAL B O 1
ATOM 3125 N N . GLY B 1 101 ? 0.84 28.312 -3.736 1 98.06 101 GLY B N 1
ATOM 3126 C CA . GLY B 1 101 ? 0.376 27.953 -2.406 1 98.06 101 GLY B CA 1
ATOM 3127 C C . GLY B 1 101 ? -1.073 27.516 -2.381 1 98.06 101 GLY B C 1
ATOM 3128 O O . GLY B 1 101 ? -1.723 27.438 -3.426 1 98.06 101 GLY B O 1
ATOM 3129 N N . LEU B 1 102 ? -1.523 27.094 -1.206 1 98.5 102 LEU B N 1
ATOM 3130 C CA . LEU B 1 102 ? -2.941 26.766 -1.078 1 98.5 102 LEU B CA 1
ATOM 3131 C C . LEU B 1 102 ? -3.783 28.047 -1.041 1 98.5 102 LEU B C 1
ATOM 3133 O O . LEU B 1 102 ? -3.398 29.031 -0.409 1 98.5 102 LEU B O 1
ATOM 3137 N N . PRO B 1 103 ? -4.855 28.078 -1.807 1 97.38 103 PRO B N 1
ATOM 3138 C CA . PRO B 1 103 ? -5.738 29.25 -1.729 1 97.38 103 PRO B CA 1
ATOM 3139 C C . PRO B 1 103 ? -6.336 29.453 -0.337 1 97.38 103 PRO B C 1
ATOM 3141 O O . PRO B 1 103 ? -6.633 28.469 0.355 1 97.38 103 PRO B O 1
ATOM 3144 N N . ASN B 1 104 ? -6.484 30.734 -0.007 1 95.56 104 ASN B N 1
ATOM 3145 C CA . ASN B 1 104 ? -7.199 31.047 1.225 1 95.56 104 ASN B CA 1
ATOM 3146 C C . ASN B 1 104 ? -8.695 30.766 1.089 1 95.56 104 ASN B C 1
ATOM 3148 O O . ASN B 1 104 ? -9.336 31.25 0.147 1 95.56 104 ASN B O 1
ATOM 3152 N N . GLN B 1 105 ? -9.164 29.922 1.952 1 94.5 105 GLN B N 1
ATOM 3153 C CA . GLN B 1 105 ? -10.602 29.672 1.932 1 94.5 105 GLN B CA 1
ATOM 3154 C C . GLN B 1 105 ? -11.109 29.281 3.316 1 94.5 105 GLN B C 1
ATOM 3156 O O . GLN B 1 105 ? -10.383 28.672 4.109 1 94.5 105 GLN B O 1
ATOM 3161 N N . PRO B 1 106 ? -12.32 29.75 3.572 1 96.56 106 PRO B N 1
ATOM 3162 C CA . PRO B 1 106 ? -12.914 29.297 4.836 1 96.56 106 PRO B CA 1
ATOM 3163 C C . PRO B 1 106 ? -13.266 27.812 4.824 1 96.56 106 PRO B C 1
ATOM 3165 O O . PRO B 1 106 ? -13.68 27.281 3.793 1 96.56 106 PRO B O 1
ATOM 3168 N N . CYS B 1 107 ? -13.07 27.125 5.898 1 97.62 107 CYS B N 1
ATOM 3169 C CA . CYS B 1 107 ? -13.516 25.75 6.105 1 97.62 107 CYS B CA 1
ATOM 3170 C C . CYS B 1 107 ? -14.547 25.672 7.227 1 97.62 107 CYS B C 1
ATOM 3172 O O . CYS B 1 107 ? -14.305 26.188 8.328 1 97.62 107 CYS B O 1
ATOM 3174 N N . ASN B 1 108 ? -15.664 25.188 6.941 1 97.56 108 ASN B N 1
ATOM 3175 C CA . ASN B 1 108 ? -16.688 24.969 7.945 1 97.56 108 ASN B CA 1
ATOM 3176 C C . ASN B 1 108 ? -16.672 23.531 8.453 1 97.56 108 ASN B C 1
ATOM 3178 O O . ASN B 1 108 ? -17.031 22.594 7.723 1 97.56 108 ASN B O 1
ATOM 3182 N N . LEU B 1 109 ? -16.328 23.406 9.719 1 98.25 109 LEU B N 1
ATOM 3183 C CA . LEU B 1 109 ? -16.125 22.078 10.289 1 98.25 109 LEU B CA 1
ATOM 3184 C C . LEU B 1 109 ? -17.188 21.766 11.336 1 98.25 109 LEU B C 1
ATOM 3186 O O . LEU B 1 109 ? -17.625 22.672 12.062 1 98.25 109 LEU B O 1
ATOM 3190 N N . SER B 1 110 ? -17.547 20.5 11.391 1 98.06 110 SER B N 1
ATOM 3191 C CA . SER B 1 110 ? -18.344 20.047 12.523 1 98.06 110 SER B CA 1
ATOM 3192 C C . SER B 1 110 ? -17.594 20.219 13.836 1 98.06 110 SER B C 1
ATOM 3194 O O . SER B 1 110 ? -16.359 20.125 13.867 1 98.06 110 SER B O 1
ATOM 3196 N N . ARG B 1 111 ? -18.359 20.453 14.867 1 96.5 111 ARG B N 1
ATOM 3197 C CA . ARG B 1 111 ? -17.75 20.672 16.172 1 96.5 111 ARG B CA 1
ATOM 3198 C C . ARG B 1 111 ? -17.062 19.391 16.672 1 96.5 111 ARG B C 1
ATOM 3200 O O . ARG B 1 111 ? -17.594 18.297 16.516 1 96.5 111 ARG B O 1
ATOM 3207 N N . TRP B 1 112 ? -15.906 19.594 17.234 1 96.44 112 TRP B N 1
ATOM 3208 C CA . TRP B 1 112 ? -15.18 18.469 17.828 1 96.44 112 TRP B CA 1
ATOM 3209 C C . TRP B 1 112 ? -15.742 18.125 19.203 1 96.44 112 TRP B C 1
ATOM 3211 O O . TRP B 1 112 ? -16.094 19.016 19.984 1 96.44 112 TRP B O 1
ATOM 3221 N N . ALA B 1 113 ? -15.859 16.875 19.453 1 95 113 ALA B N 1
ATOM 3222 C CA . ALA B 1 113 ? -15.961 16.266 20.781 1 95 113 ALA B CA 1
ATOM 3223 C C . ALA B 1 113 ? -15.141 14.992 20.859 1 95 113 ALA B C 1
ATOM 3225 O O . ALA B 1 113 ? -14.93 14.305 19.859 1 95 113 ALA B O 1
ATOM 3226 N N . SER B 1 114 ? -14.641 14.75 22.062 1 93.38 114 SER B N 1
ATOM 3227 C CA . SER B 1 114 ? -13.719 13.633 22.219 1 93.38 114 SER B CA 1
ATOM 3228 C C . SER B 1 114 ? -14.469 12.305 22.297 1 93.38 114 SER B C 1
ATOM 3230 O O . SER B 1 114 ? -14.383 11.594 23.297 1 93.38 114 SER B O 1
ATOM 3232 N N . ASN B 1 115 ? -15.125 11.961 21.25 1 94.94 115 ASN B N 1
ATOM 3233 C CA . ASN B 1 115 ? -15.758 10.664 21.047 1 94.94 115 ASN B CA 1
ATOM 3234 C C . ASN B 1 115 ? -15.758 10.258 19.578 1 94.94 115 ASN B C 1
ATOM 3236 O O . ASN B 1 115 ? -15.578 11.102 18.703 1 94.94 115 ASN B O 1
ATOM 3240 N N . PRO B 1 116 ? -15.953 8.992 19.312 1 94.81 116 PRO B N 1
ATOM 3241 C CA . PRO B 1 116 ? -15.773 8.484 17.953 1 94.81 116 PRO B CA 1
ATOM 3242 C C . PRO B 1 116 ? -16.703 9.148 16.953 1 94.81 116 PRO B C 1
ATOM 3244 O O . PRO B 1 116 ? -16.281 9.531 15.859 1 94.81 116 PRO B O 1
ATOM 3247 N N . SER B 1 117 ? -17.953 9.375 17.266 1 96.69 117 SER B N 1
ATOM 3248 C CA . SER B 1 117 ? -18.938 9.93 16.328 1 96.69 117 SER B CA 1
ATOM 3249 C C . SER B 1 117 ? -18.609 11.375 15.969 1 96.69 117 SER B C 1
ATOM 3251 O O . SER B 1 117 ? -18.641 11.75 14.797 1 96.69 117 SER B O 1
ATOM 3253 N N . ALA B 1 118 ? -18.297 12.141 16.922 1 97.31 118 ALA B N 1
ATOM 3254 C CA . ALA B 1 118 ? -17.969 13.547 16.688 1 97.31 118 ALA B CA 1
ATOM 3255 C C . ALA B 1 118 ? -16.656 13.695 15.93 1 97.31 118 ALA B C 1
ATOM 3257 O O . ALA B 1 118 ? -16.5 14.594 15.102 1 97.31 118 ALA B O 1
ATOM 3258 N N . SER B 1 119 ? -15.727 12.844 16.297 1 96.88 119 SER B N 1
ATOM 3259 C CA . SER B 1 119 ? -14.438 12.891 15.617 1 96.88 119 SER B CA 1
ATOM 3260 C C . SER B 1 119 ? -14.594 12.609 14.125 1 96.88 119 SER B C 1
ATOM 3262 O O . SER B 1 119 ? -14.023 13.312 13.297 1 96.88 119 SER B O 1
ATOM 3264 N N . SER B 1 120 ? -15.352 11.609 13.789 1 97.75 120 SER B N 1
ATOM 3265 C CA . SER B 1 120 ? -15.547 11.289 12.375 1 97.75 120 SER B CA 1
ATOM 3266 C C . SER B 1 120 ? -16.281 12.406 11.648 1 97.75 120 SER B C 1
ATOM 3268 O O . SER B 1 120 ? -15.961 12.734 10.508 1 97.75 120 SER B O 1
ATOM 3270 N N . ALA B 1 121 ? -17.281 13.023 12.273 1 98.19 121 ALA B N 1
ATOM 3271 C CA . ALA B 1 121 ? -18 14.141 11.672 1 98.19 121 ALA B CA 1
ATOM 3272 C C . ALA B 1 121 ? -17.078 15.32 11.422 1 98.19 121 ALA B C 1
ATOM 3274 O O . ALA B 1 121 ? -17.203 16.016 10.406 1 98.19 121 ALA B O 1
ATOM 3275 N N . PHE B 1 122 ? -16.219 15.562 12.383 1 98.5 122 PHE B N 1
ATOM 3276 C CA . PHE B 1 122 ? -15.242 16.625 12.273 1 98.5 122 PHE B CA 1
ATOM 3277 C C . PHE B 1 122 ? -14.359 16.438 11.047 1 98.5 122 PHE B C 1
ATOM 3279 O O . PHE B 1 122 ? -14.227 17.344 10.219 1 98.5 122 PHE B O 1
ATOM 3286 N N . PHE B 1 123 ? -13.828 15.234 10.844 1 98.56 123 PHE B N 1
ATOM 3287 C CA . PHE B 1 123 ? -12.938 14.953 9.727 1 98.56 123 PHE B CA 1
ATOM 3288 C C . PHE B 1 123 ? -13.711 14.93 8.414 1 98.56 123 PHE B C 1
ATOM 3290 O O . PHE B 1 123 ? -13.227 15.398 7.387 1 98.56 123 PHE B O 1
ATOM 3297 N N . GLU B 1 124 ? -14.914 14.422 8.43 1 98.38 124 GLU B N 1
ATOM 3298 C CA . GLU B 1 124 ? -15.742 14.375 7.23 1 98.38 124 GLU B CA 1
ATOM 3299 C C . GLU B 1 124 ? -16.062 15.781 6.73 1 98.38 124 GLU B C 1
ATOM 3301 O O . GLU B 1 124 ? -16.172 16 5.52 1 98.38 124 GLU B O 1
ATOM 3306 N N . SER B 1 125 ? -16.203 16.625 7.66 1 98.44 125 SER B N 1
ATOM 3307 C CA . SER B 1 125 ? -16.5 18 7.273 1 98.44 125 SER B CA 1
ATOM 3308 C C . SER B 1 125 ? -15.242 18.719 6.824 1 98.44 125 SER B C 1
ATOM 3310 O O . SER B 1 125 ? -15.312 19.688 6.055 1 98.44 125 SER B O 1
ATOM 3312 N N . ALA B 1 126 ? -14.094 18.297 7.32 1 98.62 126 ALA B N 1
ATOM 3313 C CA . ALA B 1 126 ? -12.828 18.938 6.961 1 98.62 126 ALA B CA 1
ATOM 3314 C C . ALA B 1 126 ? -12.367 18.5 5.57 1 98.62 126 ALA B C 1
ATOM 3316 O O . ALA B 1 126 ? -11.734 19.266 4.852 1 98.62 126 ALA B O 1
ATOM 3317 N N . ARG B 1 127 ? -12.664 17.297 5.156 1 98.62 127 ARG B N 1
ATOM 3318 C CA . ARG B 1 127 ? -12.125 16.672 3.955 1 98.62 127 ARG B CA 1
ATOM 3319 C C . ARG B 1 127 ? -12.477 17.469 2.711 1 98.62 127 ARG B C 1
ATOM 3321 O O . ARG B 1 127 ? -11.609 17.766 1.884 1 98.62 127 ARG B O 1
ATOM 3328 N N . PRO B 1 128 ? -13.727 17.953 2.52 1 98.19 128 PRO B N 1
ATOM 3329 C CA . PRO B 1 128 ? -14.047 18.719 1.312 1 98.19 128 PRO B CA 1
ATOM 3330 C C . PRO B 1 128 ? -13.234 20 1.194 1 98.19 128 PRO B C 1
ATOM 3332 O O . PRO B 1 128 ? -12.922 20.438 0.084 1 98.19 128 PRO B O 1
ATOM 3335 N N . CYS B 1 129 ? -12.914 20.578 2.312 1 98.19 129 CYS B N 1
ATOM 3336 C CA . CYS B 1 129 ? -12.07 21.766 2.283 1 98.19 129 CYS B CA 1
ATOM 3337 C C . CYS B 1 129 ? -10.68 21.438 1.76 1 98.19 129 CYS B C 1
ATOM 3339 O O . CYS B 1 129 ? -10.141 22.172 0.918 1 98.19 129 CYS B O 1
ATOM 3341 N N . LEU B 1 130 ? -10.102 20.344 2.266 1 98.75 130 LEU B N 1
ATOM 3342 C CA . LEU B 1 130 ? -8.805 19.891 1.778 1 98.75 130 LEU B CA 1
ATOM 3343 C C . LEU B 1 130 ? -8.883 19.484 0.31 1 98.75 130 LEU B C 1
ATOM 3345 O O . LEU B 1 130 ? -7.992 19.812 -0.479 1 98.75 130 LEU B O 1
ATOM 3349 N N . ASP B 1 131 ? -9.977 18.844 -0.055 1 98.62 131 ASP B N 1
ATOM 3350 C CA . ASP B 1 131 ? -10.18 18.484 -1.457 1 98.62 131 ASP B CA 1
ATOM 3351 C C . ASP B 1 131 ? -10.109 19.719 -2.35 1 98.62 131 ASP B C 1
ATOM 3353 O O . ASP B 1 131 ? -9.438 19.719 -3.383 1 98.62 131 ASP B O 1
ATOM 3357 N N . SER B 1 132 ? -10.758 20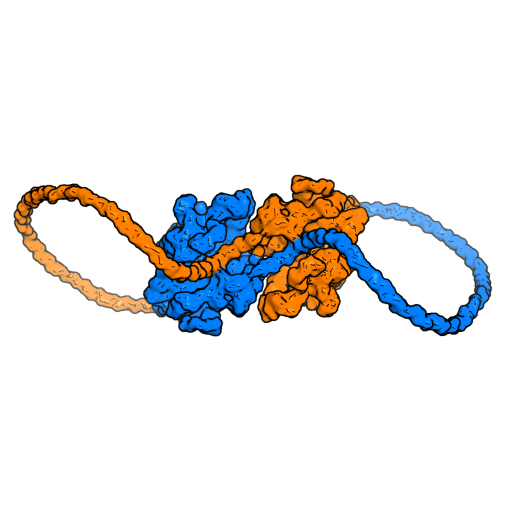.656 -1.967 1 97.88 132 SER B N 1
ATOM 3358 C CA . SER B 1 132 ? -10.914 21.859 -2.775 1 97.88 132 SER B CA 1
ATOM 3359 C C . SER B 1 132 ? -9.57 22.547 -3 1 97.88 132 SER B C 1
ATOM 3361 O O . SER B 1 132 ? -9.219 22.875 -4.133 1 97.88 132 SER B O 1
ATOM 3363 N N . VAL B 1 133 ? -8.836 22.75 -1.985 1 98.25 133 VAL B N 1
ATOM 3364 C CA . VAL B 1 133 ? -7.609 23.531 -2.113 1 98.25 133 VAL B CA 1
ATOM 3365 C C . VAL B 1 133 ? -6.547 22.703 -2.844 1 98.25 133 VAL B C 1
ATOM 3367 O O . VAL B 1 133 ? -5.805 23.234 -3.674 1 98.25 133 VAL B O 1
ATOM 3370 N N . TRP B 1 134 ? -6.461 21.438 -2.564 1 98.62 134 TRP B N 1
ATOM 3371 C CA . TRP B 1 134 ? -5.438 20.609 -3.195 1 98.62 134 TRP B CA 1
ATOM 3372 C C . TRP B 1 134 ? -5.785 20.328 -4.652 1 98.62 134 TRP B C 1
ATOM 3374 O O . TRP B 1 134 ? -4.898 20.219 -5.5 1 98.62 134 TRP B O 1
ATOM 3384 N N . GLN B 1 135 ? -7.105 20.188 -4.949 1 97.88 135 GLN B N 1
ATOM 3385 C CA . GLN B 1 135 ? -7.492 20.031 -6.348 1 97.88 135 GLN B CA 1
ATOM 3386 C C . GLN B 1 135 ? -6.992 21.203 -7.188 1 97.88 135 GLN B C 1
ATOM 3388 O O . GLN B 1 135 ? -6.523 21 -8.312 1 97.88 135 GLN B O 1
ATOM 3393 N N . GLN B 1 136 ? -7.074 22.328 -6.707 1 97.44 136 GLN B N 1
ATOM 3394 C CA . GLN B 1 136 ? -6.645 23.516 -7.434 1 97.44 136 GLN B CA 1
ATOM 3395 C C . GLN B 1 136 ? -5.133 23.516 -7.645 1 97.44 136 GLN B C 1
ATOM 3397 O O . GLN B 1 136 ? -4.656 23.797 -8.75 1 97.44 136 GLN B O 1
ATOM 3402 N N . VAL B 1 137 ? -4.406 23.203 -6.605 1 98.31 137 VAL B N 1
ATOM 3403 C CA . VAL B 1 137 ? -2.949 23.203 -6.691 1 98.31 137 VAL B CA 1
ATOM 3404 C C . VAL B 1 137 ? -2.496 22.109 -7.656 1 98.31 137 VAL B C 1
ATOM 3406 O O . VAL B 1 137 ? -1.629 22.344 -8.5 1 98.31 1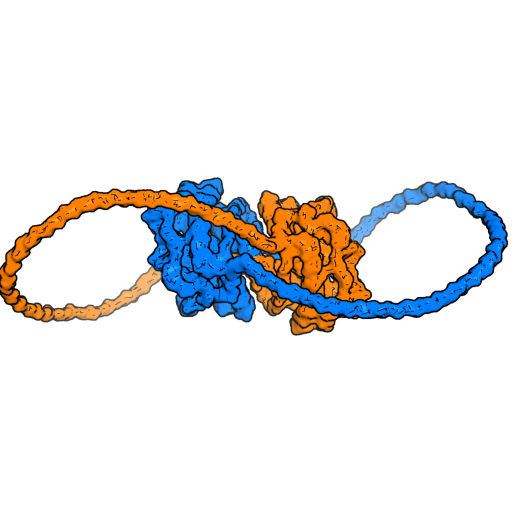37 VAL B O 1
ATOM 3409 N N . MET B 1 138 ? -3.072 20.906 -7.523 1 98.25 138 MET B N 1
ATOM 3410 C CA . MET B 1 138 ? -2.688 19.781 -8.375 1 98.25 138 MET B CA 1
ATOM 3411 C C . MET B 1 138 ? -3.037 20.062 -9.828 1 98.25 138 MET B C 1
ATOM 3413 O O . MET B 1 138 ? -2.258 19.734 -10.734 1 98.25 138 MET B O 1
ATOM 3417 N N . SER B 1 139 ? -4.145 20.688 -10.07 1 96.38 139 SER B N 1
ATOM 3418 C CA . SER B 1 139 ? -4.523 21.078 -11.422 1 96.38 139 SER B CA 1
ATOM 3419 C C . SER B 1 139 ? -3.545 22.109 -12 1 96.38 139 SER B C 1
ATOM 3421 O O . SER B 1 139 ? -3.094 21.969 -13.133 1 96.38 139 SER B O 1
ATOM 3423 N N . TYR B 1 140 ? -3.254 23.016 -11.227 1 96.5 140 TYR B N 1
ATOM 3424 C CA . TYR B 1 140 ? -2.354 24.078 -11.672 1 96.5 140 TYR B CA 1
ATOM 3425 C C . TYR B 1 140 ? -0.985 23.516 -12.031 1 96.5 140 TYR B C 1
ATOM 3427 O O . TYR B 1 140 ? -0.359 23.969 -13 1 96.5 140 TYR B O 1
ATOM 3435 N N . THR B 1 141 ? -0.55 22.562 -11.25 1 97.38 141 THR B N 1
ATOM 3436 C CA . THR B 1 141 ? 0.772 21.984 -11.453 1 97.38 141 THR B CA 1
ATOM 3437 C C . THR B 1 141 ? 0.702 20.797 -12.414 1 97.38 141 THR B C 1
ATOM 3439 O O . THR B 1 141 ? 1.686 20.078 -12.594 1 97.38 141 THR B O 1
ATOM 3442 N N . LYS B 1 142 ? -0.466 20.516 -12.984 1 96.31 142 LYS B N 1
ATOM 3443 C CA . LYS B 1 142 ? -0.715 19.484 -13.984 1 96.31 142 LYS B CA 1
ATOM 3444 C C . LYS B 1 142 ? -0.416 18.094 -13.43 1 96.31 142 LYS B C 1
ATOM 3446 O O . LYS B 1 142 ? 0.211 17.266 -14.102 1 96.31 142 LYS B O 1
ATOM 3451 N N . LEU B 1 143 ? -0.799 17.938 -12.234 1 97.19 143 LEU B N 1
ATOM 3452 C CA . LEU B 1 143 ? -0.723 16.641 -11.562 1 97.19 143 LEU B CA 1
ATOM 3453 C C . LEU B 1 143 ? -2.115 16.062 -11.336 1 97.19 143 LEU B C 1
ATOM 3455 O O . LEU B 1 143 ? -3.1 16.797 -11.289 1 97.19 143 LEU B O 1
ATOM 3459 N N . PRO B 1 144 ? -2.197 14.789 -11.297 1 95.19 144 PRO B N 1
ATOM 3460 C CA . PRO B 1 144 ? -3.521 14.188 -11.117 1 95.19 144 PRO B CA 1
ATOM 3461 C C . PRO B 1 144 ? -4.098 14.422 -9.727 1 95.19 144 PRO B C 1
ATOM 3463 O O . PRO B 1 144 ? -3.348 14.625 -8.766 1 95.19 144 PRO B O 1
ATOM 3466 N N . PHE B 1 145 ? -5.395 14.398 -9.711 1 95.62 145 PHE B N 1
ATOM 3467 C CA . PHE B 1 145 ? -6.062 14.547 -8.422 1 95.62 145 PHE B CA 1
ATOM 3468 C C . PHE B 1 145 ? -7.281 13.633 -8.336 1 95.62 145 PHE B C 1
ATOM 3470 O O . PHE B 1 145 ? -8.016 13.484 -9.312 1 95.62 145 PHE B O 1
ATOM 3477 N N . ARG B 1 146 ? -7.371 12.984 -7.211 1 94.81 146 ARG B N 1
ATOM 3478 C CA . ARG B 1 146 ? -8.531 12.195 -6.809 1 94.81 146 ARG B CA 1
ATOM 3479 C C . ARG B 1 146 ? -8.836 12.383 -5.328 1 94.81 146 ARG B C 1
ATOM 3481 O O . ARG B 1 146 ? -7.934 12.602 -4.523 1 94.81 146 ARG B O 1
ATOM 3488 N N . ILE B 1 147 ? -10.141 12.32 -5.023 1 97.19 147 ILE B N 1
ATOM 3489 C CA . ILE B 1 147 ? -10.562 12.461 -3.635 1 97.19 147 ILE B CA 1
ATOM 3490 C C . ILE B 1 147 ? -10.242 11.172 -2.871 1 97.19 147 ILE B C 1
ATOM 3492 O O . ILE B 1 147 ? -10.547 10.07 -3.338 1 97.19 147 ILE B O 1
ATOM 3496 N N . PRO B 1 148 ? -9.508 11.281 -1.744 1 97.56 148 PRO B N 1
ATOM 3497 C CA . PRO B 1 148 ? -9.25 10.078 -0.949 1 97.56 148 PRO B CA 1
ATOM 3498 C C . PRO B 1 148 ? -10.484 9.586 -0.202 1 97.56 148 PRO B C 1
ATOM 3500 O O . PRO B 1 148 ? -11.43 10.352 0.009 1 97.56 148 PRO B O 1
ATOM 3503 N N . THR B 1 149 ? -10.438 8.32 0.161 1 95.69 149 THR B N 1
ATOM 3504 C CA . THR B 1 149 ? -11.375 7.785 1.142 1 95.69 149 THR B CA 1
ATOM 3505 C C . THR B 1 149 ? -10.898 8.086 2.561 1 95.69 149 THR B C 1
ATOM 3507 O O . THR B 1 149 ? -9.703 8.219 2.805 1 95.69 149 THR B O 1
ATOM 3510 N N . VAL B 1 150 ? -11.844 8.297 3.482 1 97.56 150 VAL B N 1
ATOM 3511 C CA . VAL B 1 150 ? -11.508 8.398 4.898 1 97.56 150 VAL B CA 1
ATOM 3512 C C . VAL B 1 150 ? -12.203 7.289 5.68 1 97.56 150 VAL B C 1
ATOM 3514 O O . VAL B 1 150 ? -13.406 7.059 5.5 1 97.56 150 VAL B O 1
ATOM 3517 N N . LYS B 1 151 ? -11.43 6.578 6.453 1 95.69 151 LYS B N 1
ATOM 3518 C CA . LYS B 1 151 ? -11.984 5.52 7.293 1 95.69 151 LYS B CA 1
ATOM 3519 C C . LYS B 1 151 ? -11.68 5.766 8.766 1 95.69 151 LYS B C 1
ATOM 3521 O O . LYS B 1 151 ? -10.672 6.398 9.102 1 95.69 151 LYS B O 1
ATOM 3526 N N . TYR B 1 152 ? -12.523 5.25 9.625 1 94.94 152 TYR B N 1
ATOM 3527 C CA . TYR B 1 152 ? -12.461 5.469 11.062 1 94.94 152 TYR B CA 1
ATOM 3528 C C . TYR B 1 152 ? -12.484 4.145 11.82 1 94.94 152 TYR B C 1
ATOM 3530 O O . TYR B 1 152 ? -13.453 3.832 12.516 1 94.94 152 TYR B O 1
ATOM 3538 N N . PRO B 1 153 ? -11.328 3.479 11.727 1 90.06 153 PRO B N 1
ATOM 3539 C CA . PRO B 1 153 ? -11.305 2.188 12.414 1 90.06 153 PRO B CA 1
ATOM 3540 C C . PRO B 1 153 ? -11.625 2.309 13.906 1 90.06 153 PRO B C 1
ATOM 3542 O O . PRO B 1 153 ? -11.203 3.273 14.555 1 90.06 153 PRO B O 1
ATOM 3545 N N . SER B 1 154 ? -12.352 1.318 14.375 1 87 154 SER B N 1
ATOM 3546 C CA . SER B 1 154 ? -12.641 1.264 15.805 1 87 154 SER B CA 1
ATOM 3547 C C . SER B 1 154 ? -11.688 0.324 16.531 1 87 154 SER B C 1
ATOM 3549 O O . SER B 1 154 ? -11.148 -0.609 15.93 1 87 154 SER B O 1
ATOM 3551 N N . GLY B 1 155 ? -11.469 0.653 17.75 1 82.56 155 GLY B N 1
ATOM 3552 C CA . GLY B 1 155 ? -10.633 -0.216 18.562 1 82.56 155 GLY B CA 1
ATOM 3553 C C . GLY B 1 155 ? -9.148 0.081 18.438 1 82.56 155 GLY B C 1
ATOM 3554 O O . GLY B 1 155 ? -8.758 1.021 17.734 1 82.56 155 GLY B O 1
ATOM 3555 N N . LYS B 1 156 ? -8.336 -0.75 19.141 1 82.62 156 LYS B N 1
ATOM 3556 C CA . LYS B 1 156 ? -6.895 -0.521 19.219 1 82.62 156 LYS B CA 1
ATOM 3557 C C . LYS B 1 156 ? -6.16 -1.339 18.156 1 82.62 156 LYS B C 1
ATOM 3559 O O . LYS B 1 156 ? -4.984 -1.092 17.875 1 82.62 156 LYS B O 1
ATOM 3564 N N . ASN B 1 157 ? -6.883 -2.287 17.609 1 80.12 157 ASN B N 1
ATOM 3565 C CA . ASN B 1 157 ? -6.312 -3.143 16.578 1 80.12 157 ASN B CA 1
ATOM 3566 C C . ASN B 1 157 ? -7.129 -3.082 15.2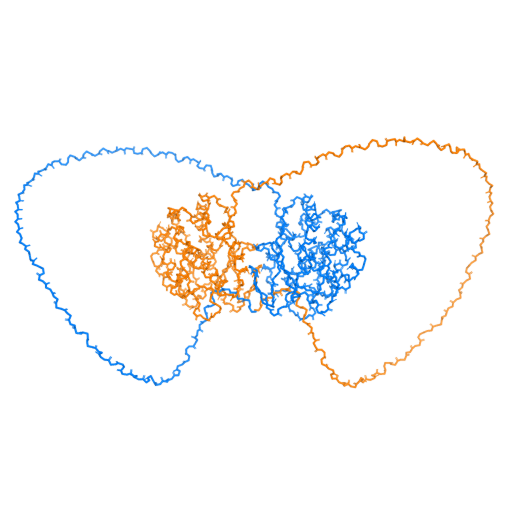89 1 80.12 157 ASN B C 1
ATOM 3568 O O . ASN B 1 157 ? -8.352 -3.225 15.312 1 80.12 157 ASN B O 1
ATOM 3572 N N . TRP B 1 158 ? -6.496 -2.732 14.203 1 81.62 158 TRP B N 1
ATOM 3573 C CA . TRP B 1 158 ? -7.145 -2.678 12.891 1 81.62 158 TRP B CA 1
ATOM 3574 C C . TRP B 1 158 ? -6.133 -2.898 11.773 1 81.62 158 TRP B C 1
ATOM 3576 O O . TRP B 1 158 ? -4.922 -2.904 12.016 1 81.62 158 TRP B O 1
ATOM 3586 N N . SER B 1 159 ? -6.664 -3.182 10.625 1 81.88 159 SER B N 1
ATOM 3587 C CA . SER B 1 159 ? -5.801 -3.506 9.492 1 81.88 159 SER B CA 1
ATOM 3588 C C . SER B 1 159 ? -6.164 -2.68 8.266 1 81.88 159 SER B C 1
ATOM 3590 O O . SER B 1 159 ? -7.281 -2.17 8.164 1 81.88 159 SER B O 1
ATOM 3592 N N . SER B 1 160 ? -5.195 -2.486 7.465 1 84.62 160 SER B N 1
ATOM 3593 C CA . SER B 1 160 ? -5.305 -1.834 6.164 1 84.62 160 SER B CA 1
ATOM 3594 C C . SER B 1 160 ? -4.477 -2.561 5.113 1 84.62 160 SER B C 1
ATOM 3596 O O . SER B 1 160 ? -3.65 -3.416 5.445 1 84.62 160 SER B O 1
ATOM 3598 N N . PRO B 1 161 ? -4.707 -2.193 3.848 1 81.75 161 PRO B N 1
ATOM 3599 C CA . PRO B 1 161 ? -3.861 -2.789 2.811 1 81.75 161 PRO B CA 1
ATOM 3600 C C . PRO B 1 161 ? -2.377 -2.496 3.018 1 81.75 161 PRO B C 1
ATOM 3602 O O . PRO B 1 161 ? -1.523 -3.164 2.43 1 81.75 161 PRO B O 1
ATOM 3605 N N . CYS B 1 162 ? -2.053 -1.539 3.824 1 82.06 162 CYS B N 1
ATOM 3606 C CA . CYS B 1 162 ? -0.663 -1.146 4.031 1 82.06 162 CYS B CA 1
ATOM 3607 C C . CYS B 1 162 ? -0.117 -1.734 5.324 1 82.06 162 CYS B C 1
ATOM 3609 O O . CYS B 1 162 ? 1.017 -1.446 5.715 1 82.06 162 CYS B O 1
ATOM 3611 N N . GLY B 1 163 ? -0.947 -2.514 5.973 1 78.69 163 GLY B N 1
ATOM 3612 C CA . GLY B 1 163 ? -0.457 -3.164 7.176 1 78.69 163 GLY B CA 1
ATOM 3613 C C . GLY B 1 163 ? -1.407 -3.037 8.352 1 78.69 163 GLY B C 1
ATOM 3614 O O . GLY B 1 163 ? -2.475 -2.434 8.234 1 78.69 163 GLY B O 1
ATOM 3615 N N . ASP B 1 164 ? -0.893 -3.572 9.461 1 74.44 164 ASP B N 1
ATOM 3616 C CA . ASP B 1 164 ? -1.718 -3.639 10.656 1 74.44 164 ASP B CA 1
ATOM 3617 C C . ASP B 1 164 ? -1.275 -2.598 11.688 1 74.44 164 ASP B C 1
ATOM 3619 O O . ASP B 1 164 ? -0.093 -2.26 11.766 1 74.44 164 ASP B O 1
ATOM 3623 N N . ALA B 1 165 ? -2.309 -2.121 12.305 1 78.69 165 ALA B N 1
ATOM 3624 C CA . ALA B 1 165 ? -2.084 -1.28 13.477 1 78.69 165 ALA B CA 1
ATOM 3625 C C . ALA B 1 165 ? -2.477 -2.012 14.758 1 78.69 165 ALA B C 1
ATOM 3627 O O . ALA B 1 165 ? -3.531 -2.648 14.82 1 78.69 165 ALA B O 1
ATOM 3628 N N . SER B 1 166 ? -1.47 -1.967 15.711 1 76.31 166 SER B N 1
ATOM 3629 C CA . SER B 1 166 ? -1.74 -2.676 16.953 1 76.31 166 SER B CA 1
ATOM 3630 C C . SER B 1 166 ? -1.596 -1.753 18.156 1 76.31 166 SER B C 1
ATOM 3632 O O . SER B 1 166 ? -0.771 -0.838 18.156 1 76.31 166 SER B O 1
ATOM 3634 N N . GLY B 1 167 ? -2.445 -2.07 19.156 1 72.69 167 GLY B N 1
ATOM 3635 C CA . GLY B 1 167 ? -2.285 -1.451 20.453 1 72.69 167 GLY B CA 1
ATOM 3636 C C . GLY B 1 167 ? -2.701 0.007 20.484 1 72.69 167 GLY B C 1
ATOM 3637 O O . GLY B 1 167 ? -2.387 0.732 21.438 1 72.69 167 GLY B O 1
ATOM 3638 N N . GLY B 1 168 ? -3.299 0.447 19.422 1 71.5 168 GLY B N 1
ATOM 3639 C CA . GLY B 1 168 ? -3.723 1.837 19.375 1 71.5 168 GLY B CA 1
ATOM 3640 C C . GLY B 1 168 ? -2.568 2.809 19.203 1 71.5 168 GLY B C 1
ATOM 3641 O O . GLY B 1 168 ? -2.691 3.988 19.547 1 71.5 168 GLY B O 1
ATOM 3642 N N . ALA B 1 169 ? -1.557 2.412 18.703 1 72.81 169 ALA B N 1
ATOM 3643 C CA . ALA B 1 169 ? -0.33 3.203 18.688 1 72.81 169 ALA B CA 1
ATOM 3644 C C . ALA B 1 169 ? -0.257 4.082 17.453 1 72.81 169 ALA B C 1
ATOM 3646 O O . ALA B 1 169 ? 0.554 5.012 17.375 1 72.81 169 ALA B O 1
ATOM 3647 N N . VAL B 1 170 ? -1.138 3.842 16.594 1 77.31 170 VAL B N 1
ATOM 3648 C CA . VAL B 1 170 ? -1.12 4.609 15.344 1 77.31 170 VAL B CA 1
ATOM 3649 C C . VAL B 1 170 ? -2.137 5.746 15.43 1 77.31 170 VAL B C 1
ATOM 3651 O O . VAL B 1 170 ? -3.342 5.504 15.523 1 77.31 170 VAL B O 1
ATOM 3654 N N . ALA B 1 171 ? -1.651 6.961 15.469 1 82.94 171 ALA B N 1
ATOM 3655 C CA . ALA B 1 171 ? -2.537 8.125 15.539 1 82.94 171 ALA B CA 1
ATOM 3656 C C . ALA B 1 171 ? -3.4 8.234 14.289 1 82.94 171 ALA B C 1
ATOM 3658 O O . ALA B 1 171 ? -4.621 8.391 14.383 1 82.94 171 ALA B O 1
ATOM 3659 N N . ALA B 1 172 ? -2.801 8.203 13.211 1 92.38 172 ALA B N 1
ATOM 3660 C CA . ALA B 1 172 ? -3.408 8.242 11.883 1 92.38 172 ALA B CA 1
ATOM 3661 C C . ALA B 1 172 ? -2.451 7.695 10.828 1 92.38 172 ALA B C 1
ATOM 3663 O O . ALA B 1 172 ? -1.26 7.516 11.094 1 92.38 172 ALA B O 1
ATOM 3664 N N . PHE B 1 173 ? -3.115 7.414 9.711 1 90.5 173 PHE B N 1
ATOM 3665 C CA . PHE B 1 173 ? -2.311 6.711 8.719 1 90.5 173 PHE B CA 1
ATOM 3666 C C . PHE B 1 173 ? -2.895 6.887 7.324 1 90.5 173 PHE B C 1
ATOM 3668 O O . PHE B 1 173 ? -4.105 6.758 7.133 1 90.5 173 PHE B O 1
ATOM 3675 N N . TYR B 1 174 ? -2.031 7.301 6.406 1 94.81 174 TYR B N 1
ATOM 3676 C CA . TYR B 1 174 ? -2.441 7.258 5.008 1 94.81 174 TYR B CA 1
ATOM 3677 C C . TYR B 1 174 ? -1.934 5.992 4.328 1 94.81 174 TYR B C 1
ATOM 3679 O O . TYR B 1 174 ? -0.75 5.66 4.422 1 94.81 174 TYR B O 1
ATOM 3687 N N . CYS B 1 175 ? -2.857 5.305 3.723 1 91.56 175 CYS B N 1
ATOM 3688 C CA . CYS B 1 175 ? -2.494 4.141 2.926 1 91.56 175 CYS B CA 1
ATOM 3689 C C . CYS B 1 175 ? -2.672 4.418 1.438 1 91.56 175 CYS B C 1
ATOM 3691 O O . CYS B 1 175 ? -3.799 4.551 0.958 1 91.56 175 CYS B O 1
ATOM 3693 N N . SER B 1 176 ? -1.643 4.395 0.66 1 91.12 176 SER B N 1
ATOM 3694 C CA . SER B 1 176 ? -1.683 4.75 -0.755 1 91.12 176 SER B CA 1
ATOM 3695 C C . SER B 1 176 ? -2.262 3.613 -1.593 1 91.12 176 SER B C 1
ATOM 3697 O O . SER B 1 176 ? -2.674 3.824 -2.734 1 91.12 176 SER B O 1
ATOM 3699 N N . GLN B 1 177 ? -2.277 2.355 -1 1 84.5 177 GLN B N 1
ATOM 3700 C CA . GLN B 1 177 ? -2.766 1.21 -1.761 1 84.5 177 GLN B CA 1
ATOM 3701 C C . GLN B 1 177 ? -4.242 1.373 -2.113 1 84.5 177 GLN B C 1
ATOM 3703 O O . GLN B 1 177 ? -4.68 0.943 -3.182 1 84.5 177 GLN B O 1
ATOM 3708 N N . ASN B 1 178 ? -4.949 1.929 -1.219 1 86.81 178 ASN B N 1
ATOM 3709 C CA . ASN B 1 178 ? -6.363 2.164 -1.476 1 86.81 178 ASN B CA 1
ATOM 3710 C C . ASN B 1 178 ? -6.723 3.641 -1.328 1 86.81 178 ASN B C 1
ATOM 3712 O O . ASN B 1 178 ? -7.891 3.986 -1.143 1 86.81 178 ASN B O 1
ATOM 3716 N N . GLU B 1 179 ? -5.652 4.469 -1.28 1 92.19 179 GLU B N 1
ATOM 3717 C CA . GLU B 1 179 ? -5.801 5.918 -1.197 1 92.19 179 GLU B CA 1
ATOM 3718 C C . GLU B 1 179 ? -6.77 6.309 -0.083 1 92.19 179 GLU B C 1
ATOM 3720 O O . GLU B 1 179 ? -7.723 7.051 -0.317 1 92.19 179 GLU B O 1
ATOM 3725 N N . THR B 1 180 ? -6.426 5.895 1.103 1 95.31 180 THR B N 1
ATOM 3726 C CA . THR B 1 180 ? -7.336 6.055 2.229 1 95.31 180 THR B CA 1
ATOM 3727 C C . THR B 1 180 ? -6.617 6.668 3.426 1 95.31 180 THR B C 1
ATOM 3729 O O . THR B 1 180 ? -5.496 6.266 3.756 1 95.31 180 THR B O 1
ATOM 3732 N N . LEU B 1 181 ? -7.242 7.68 3.992 1 97.62 181 LEU B N 1
ATOM 3733 C CA . LEU B 1 181 ? -6.836 8.18 5.301 1 97.62 181 LEU B CA 1
ATOM 3734 C C . LEU B 1 181 ? -7.523 7.398 6.418 1 97.62 181 LEU B C 1
ATOM 3736 O O . LEU B 1 181 ? -8.75 7.375 6.5 1 97.62 181 LEU B O 1
ATOM 3740 N N . TYR B 1 182 ? -6.738 6.754 7.234 1 94.38 182 TYR B N 1
ATOM 3741 C CA . TYR B 1 182 ? -7.258 6.062 8.406 1 94.38 182 TYR B CA 1
ATOM 3742 C C . TYR B 1 182 ? -7.113 6.922 9.656 1 94.38 182 TYR B C 1
ATOM 3744 O O . TYR B 1 182 ? -6 7.289 10.039 1 94.38 182 TYR B O 1
ATOM 3752 N N . MET B 1 183 ? -8.25 7.211 10.266 1 96.25 183 MET B N 1
ATOM 3753 C CA . MET B 1 183 ? -8.312 8.062 11.453 1 96.25 183 MET B CA 1
ATOM 3754 C C . MET B 1 183 ? -8.945 7.32 12.625 1 96.25 183 MET B C 1
ATOM 3756 O O . MET B 1 183 ? -10.078 7.609 13.008 1 96.25 183 MET B O 1
ATOM 3760 N N . PRO B 1 184 ? -8.18 6.457 13.273 1 93.69 184 PRO B N 1
ATOM 3761 C CA . PRO B 1 184 ? -8.727 5.738 14.43 1 93.69 184 PRO B CA 1
ATOM 3762 C C . PRO B 1 184 ? -8.836 6.621 15.672 1 93.69 184 PRO B C 1
ATOM 3764 O O . PRO B 1 184 ? -7.836 7.148 16.156 1 93.69 184 PRO B O 1
ATOM 3767 N N . TYR B 1 185 ? -10.023 6.703 16.203 1 93.44 185 TYR B N 1
ATOM 3768 C CA . TYR B 1 185 ? -10.242 7.562 17.359 1 93.44 185 TYR B CA 1
ATOM 3769 C C . TYR B 1 185 ? -9.328 7.168 18.516 1 93.44 185 TYR B C 1
ATOM 3771 O O . TYR B 1 185 ? -8.75 8.031 19.188 1 93.44 185 TYR B O 1
ATOM 3779 N N . GLU B 1 186 ? -9.18 5.875 18.75 1 90.75 186 GLU B N 1
ATOM 3780 C CA . GLU B 1 186 ? -8.391 5.379 19.875 1 90.75 186 GLU B CA 1
ATOM 3781 C C . GLU B 1 186 ? -6.922 5.762 19.734 1 90.75 186 GLU B C 1
ATOM 3783 O O . GLU B 1 186 ? -6.188 5.805 20.719 1 90.75 186 GLU B O 1
ATOM 3788 N N . GLY B 1 187 ? -6.555 6.043 18.547 1 90.44 187 GLY B N 1
ATOM 3789 C CA . GLY B 1 187 ? -5.168 6.402 18.297 1 90.44 187 GLY B CA 1
ATOM 3790 C C . GLY B 1 187 ? -4.914 7.895 18.375 1 90.44 187 GLY B C 1
ATOM 3791 O O . GLY B 1 187 ? -3.768 8.328 18.5 1 90.44 187 GLY B O 1
ATOM 3792 N N . LEU B 1 188 ? -5.891 8.727 18.344 1 92.19 188 LEU B N 1
ATOM 3793 C CA . LEU B 1 188 ? -5.758 10.172 18.234 1 92.19 188 LEU B CA 1
ATOM 3794 C C . LEU B 1 188 ? -5.34 10.781 19.562 1 92.19 188 LEU B C 1
ATOM 3796 O O . LEU B 1 188 ? -5.125 11.992 19.672 1 92.19 188 LEU B O 1
ATOM 3800 N N . GLN B 1 189 ? -5.188 10.023 20.531 1 88.38 189 GLN B N 1
ATOM 3801 C CA . GLN B 1 189 ? -4.746 10.477 21.844 1 88.38 189 GLN B CA 1
ATOM 3802 C C . GLN B 1 189 ? -5.664 11.578 22.391 1 88.38 189 GLN B C 1
ATOM 3804 O O . GLN B 1 189 ? -5.191 12.609 22.875 1 88.38 189 GLN B O 1
ATOM 3809 N N . ALA B 1 190 ? -6.871 11.406 22.266 1 90.75 190 ALA B N 1
ATOM 3810 C CA . ALA B 1 190 ? -7.855 12.375 22.734 1 90.75 190 ALA B CA 1
ATOM 3811 C C . ALA B 1 190 ? -7.809 12.508 24.266 1 90.75 190 ALA B C 1
ATOM 3813 O O . ALA B 1 190 ? -8.172 13.555 24.812 1 90.75 190 ALA B O 1
ATOM 3814 N N . ASP B 1 191 ? -7.297 11.516 24.859 1 89.19 191 ASP B N 1
ATOM 3815 C CA . ASP B 1 191 ? -7.133 11.594 26.297 1 89.19 191 ASP B CA 1
ATOM 3816 C C . ASP B 1 191 ? -6.012 12.555 26.688 1 89.19 191 ASP B C 1
ATOM 3818 O O . ASP B 1 191 ? -6.039 13.156 27.766 1 89.19 191 ASP B O 1
ATOM 3822 N N . GLN B 1 192 ? -5.129 12.672 25.844 1 88.62 192 GLN B N 1
ATOM 3823 C CA . GLN B 1 192 ? -3.98 13.531 26.094 1 88.62 192 GLN B CA 1
ATOM 3824 C C . GLN B 1 192 ? -4.281 14.977 25.688 1 88.62 192 GLN B C 1
ATOM 3826 O O . GLN B 1 192 ? -3.969 15.914 26.422 1 88.62 192 GLN B O 1
ATOM 3831 N N . TYR B 1 193 ? -4.836 15.164 24.562 1 92.19 193 TYR B N 1
ATOM 3832 C CA . TYR B 1 193 ? -4.988 16.516 24.016 1 92.19 193 TYR B CA 1
ATOM 3833 C C . TYR B 1 193 ? -6.352 17.094 24.375 1 92.19 193 TYR B C 1
ATOM 3835 O O . TYR B 1 193 ? -6.531 18.312 24.375 1 92.19 193 TYR B O 1
ATOM 3843 N N . GLY B 1 194 ? -7.277 16.25 24.625 1 91.88 194 GLY B N 1
ATOM 3844 C CA . GLY B 1 194 ? -8.602 16.734 25 1 91.88 194 GLY B CA 1
ATOM 3845 C C . GLY B 1 194 ? -9.328 17.422 23.859 1 91.88 194 GLY B C 1
ATOM 3846 O O . GLY B 1 194 ? -9.266 16.984 22.719 1 91.88 194 GLY B O 1
ATOM 3847 N N . ASN B 1 195 ? -10.109 18.469 24.203 1 93.25 195 ASN B N 1
ATOM 3848 C CA . ASN B 1 195 ? -10.953 19.141 23.219 1 93.25 195 ASN B CA 1
ATOM 3849 C C . ASN B 1 195 ? -10.18 20.219 22.469 1 93.25 195 ASN B C 1
ATOM 3851 O O . ASN B 1 195 ? -10.539 21.406 22.516 1 93.25 195 ASN B O 1
ATOM 3855 N N . LYS B 1 196 ? -9.195 19.859 21.781 1 96.75 196 LYS B N 1
ATOM 3856 C CA . LYS B 1 196 ? -8.352 20.734 20.969 1 96.75 196 LYS B CA 1
ATOM 3857 C C . LYS B 1 196 ? -8.391 20.328 19.5 1 96.75 196 LYS B C 1
ATOM 3859 O O . LYS B 1 196 ? -7.426 19.766 18.984 1 96.75 196 LYS B O 1
ATOM 3864 N N . PRO B 1 197 ? -9.445 20.75 18.797 1 97.62 197 PRO B N 1
ATOM 3865 C CA . PRO B 1 197 ? -9.664 20.281 17.438 1 97.62 197 PRO B CA 1
ATOM 3866 C C . PRO B 1 197 ? -8.508 20.625 16.5 1 97.62 197 PRO B C 1
ATOM 3868 O O . PRO B 1 197 ? -8.273 19.922 15.508 1 97.62 197 PRO B O 1
ATOM 3871 N N . GLY B 1 198 ? -7.777 21.734 16.828 1 98.25 198 GLY B N 1
ATOM 3872 C CA . GLY B 1 198 ? -6.648 22.109 15.992 1 98.25 198 GLY B CA 1
ATOM 3873 C C . GLY B 1 198 ? -5.586 21.031 15.898 1 98.25 198 GLY B C 1
ATOM 3874 O O . GLY B 1 198 ? -4.961 20.859 14.852 1 98.25 198 GLY B O 1
ATOM 3875 N N . VAL B 1 199 ? -5.383 20.297 17 1 97.88 199 VAL B N 1
ATOM 3876 C CA . VAL B 1 199 ? -4.395 19.219 17.062 1 97.88 199 VAL B CA 1
ATOM 3877 C C . VAL B 1 199 ? -4.77 18.125 16.062 1 97.88 199 VAL B C 1
ATOM 3879 O O . VAL B 1 199 ? -3.928 17.672 15.281 1 97.88 199 VAL B O 1
ATOM 3882 N N . TYR B 1 200 ? -6.02 17.781 16.047 1 97.88 200 TYR B N 1
ATOM 3883 C CA . TYR B 1 200 ? -6.504 16.672 15.242 1 97.88 200 TYR B CA 1
ATOM 3884 C C . TYR B 1 200 ? -6.613 17.078 13.773 1 97.88 200 TYR B C 1
ATOM 3886 O O . TYR B 1 200 ? -6.395 16.266 12.875 1 97.88 200 TYR B O 1
ATOM 3894 N N . LEU B 1 201 ? -6.949 18.344 13.539 1 98.5 201 LEU B N 1
ATOM 3895 C CA . LEU B 1 201 ? -6.996 18.844 12.172 1 98.5 201 LEU B CA 1
ATOM 3896 C C . LEU B 1 201 ? -5.613 18.812 11.531 1 98.5 201 LEU B C 1
ATOM 3898 O O . LEU B 1 201 ? -5.48 18.5 10.344 1 98.5 201 LEU B O 1
ATOM 3902 N N . ALA B 1 202 ? -4.625 19.156 12.32 1 98.62 202 ALA B N 1
ATOM 3903 C CA . ALA B 1 202 ? -3.254 19.125 11.82 1 98.62 202 ALA B CA 1
ATOM 3904 C C . ALA B 1 202 ? -2.832 17.703 11.438 1 98.62 202 ALA B C 1
ATOM 3906 O O . ALA B 1 202 ? -2.162 17.5 10.422 1 98.62 202 ALA B O 1
ATOM 3907 N N . VAL B 1 203 ? -3.207 16.75 12.227 1 98.12 203 VAL B N 1
ATOM 3908 C CA . VAL B 1 203 ? -2.918 15.352 11.93 1 98.12 203 VAL B CA 1
ATOM 3909 C C . VAL B 1 203 ? -3.625 14.938 10.641 1 98.12 203 VAL B C 1
ATOM 3911 O O . VAL B 1 203 ? -3.037 14.266 9.789 1 98.12 203 VAL B O 1
ATOM 3914 N N . PHE B 1 204 ? -4.883 15.328 10.516 1 98.56 204 PHE B N 1
ATOM 3915 C CA . PHE B 1 204 ? -5.672 15.023 9.328 1 98.56 204 PHE B CA 1
ATOM 3916 C C . PHE B 1 204 ? -5.031 15.625 8.086 1 98.56 204 PHE B C 1
ATOM 3918 O O . PHE B 1 204 ? -4.918 14.953 7.059 1 98.56 204 PHE B O 1
ATOM 3925 N N . ALA B 1 205 ? -4.602 16.828 8.18 1 98.88 205 ALA B N 1
ATOM 3926 C CA . ALA B 1 205 ? -3.947 17.531 7.074 1 98.88 205 ALA B CA 1
ATOM 3927 C C . ALA B 1 205 ? -2.619 16.859 6.719 1 98.88 205 ALA B C 1
ATOM 3929 O O . ALA B 1 205 ? -2.236 16.812 5.551 1 98.88 205 ALA B O 1
ATOM 3930 N N . HIS B 1 206 ? -1.904 16.375 7.703 1 98.75 206 HIS B N 1
ATOM 3931 C CA . HIS B 1 206 ? -0.664 15.641 7.496 1 98.75 206 HIS B CA 1
ATOM 3932 C C . HIS B 1 206 ? -0.906 14.383 6.676 1 98.75 206 HIS B C 1
ATOM 3934 O O . HIS B 1 206 ? -0.192 14.117 5.703 1 98.75 206 HIS B O 1
ATOM 3940 N N . GLU B 1 207 ? -1.94 13.617 7.074 1 98.25 207 GLU B N 1
ATOM 3941 C CA . GLU B 1 207 ? -2.266 12.406 6.328 1 98.25 207 GLU B CA 1
ATOM 3942 C C . GLU B 1 207 ? -2.727 12.742 4.914 1 98.25 207 GLU B C 1
ATOM 3944 O O . GLU B 1 207 ? -2.441 12 3.971 1 98.25 207 GLU B O 1
ATOM 3949 N N . TYR B 1 208 ? -3.439 13.82 4.742 1 98.81 208 TYR B N 1
ATOM 3950 C CA . TYR B 1 208 ? -3.848 14.258 3.41 1 98.81 208 TYR B CA 1
ATOM 3951 C C . TYR B 1 208 ? -2.637 14.617 2.561 1 98.81 208 TYR B C 1
ATOM 3953 O O . TYR B 1 208 ? -2.623 14.375 1.352 1 98.81 208 TYR B O 1
ATOM 3961 N N . ALA B 1 209 ? -1.663 15.25 3.203 1 98.81 209 ALA B N 1
ATOM 3962 C CA . ALA B 1 209 ? -0.436 15.586 2.488 1 98.81 209 ALA B CA 1
ATOM 3963 C C . ALA B 1 209 ? 0.237 14.336 1.927 1 98.81 209 ALA B C 1
ATOM 3965 O O . ALA B 1 209 ? 0.813 14.375 0.837 1 98.81 209 ALA B O 1
ATOM 3966 N N . HIS B 1 210 ? 0.206 13.266 2.67 1 98.44 210 HIS B N 1
ATOM 3967 C CA . HIS B 1 210 ? 0.714 12.008 2.133 1 98.44 210 HIS B CA 1
ATOM 3968 C C . HIS B 1 210 ? -0.057 11.594 0.886 1 98.44 210 HIS B C 1
ATOM 3970 O O . HIS B 1 210 ? 0.521 11.023 -0.045 1 98.44 210 HIS B O 1
ATOM 3976 N N . HIS B 1 211 ? -1.347 11.812 0.848 1 98.38 211 HIS B N 1
ATOM 3977 C CA . HIS B 1 211 ? -2.15 11.562 -0.343 1 98.38 211 HIS B CA 1
ATOM 3978 C C . HIS B 1 211 ? -1.664 12.398 -1.523 1 98.38 211 HIS B C 1
ATOM 3980 O O . HIS B 1 211 ? -1.547 11.891 -2.641 1 98.38 211 HIS B O 1
ATOM 3986 N N . VAL B 1 212 ? -1.355 13.602 -1.259 1 98.75 212 VAL B N 1
ATOM 3987 C CA . VAL B 1 212 ? -0.831 14.5 -2.285 1 98.75 212 VAL B CA 1
ATOM 3988 C C . VAL B 1 212 ? 0.518 13.977 -2.781 1 98.75 212 VAL B C 1
ATOM 3990 O O . VAL B 1 212 ? 0.783 13.977 -3.986 1 98.75 212 VAL B O 1
ATOM 3993 N N . GLN B 1 213 ? 1.341 13.523 -1.835 1 98.38 213 GLN B N 1
ATOM 3994 C CA . GLN B 1 213 ? 2.631 12.953 -2.203 1 98.38 213 GLN B CA 1
ATOM 3995 C C . GLN B 1 213 ? 2.451 11.719 -3.09 1 98.38 213 GLN B C 1
ATOM 3997 O O . GLN B 1 213 ? 3.225 11.508 -4.023 1 98.38 213 GLN B O 1
ATOM 4002 N N . ALA B 1 214 ? 1.448 10.977 -2.777 1 96.38 214 ALA B N 1
ATOM 4003 C CA . ALA B 1 214 ? 1.181 9.773 -3.564 1 96.38 214 ALA B CA 1
ATOM 4004 C C . ALA B 1 214 ? 0.739 10.133 -4.98 1 96.38 214 ALA B C 1
ATOM 4006 O O . ALA B 1 214 ? 1.284 9.617 -5.957 1 96.38 214 ALA B O 1
ATOM 4007 N N . LEU B 1 215 ? -0.168 11.062 -5.141 1 96.56 215 LEU B N 1
ATOM 4008 C CA . LEU B 1 215 ? -0.747 11.422 -6.434 1 96.56 215 LEU B CA 1
ATOM 4009 C C . LEU B 1 215 ? 0.271 12.148 -7.305 1 96.56 215 LEU B C 1
ATOM 4011 O O . LEU B 1 215 ? 0.254 12.008 -8.531 1 96.56 215 LEU B O 1
ATOM 4015 N N . SER B 1 216 ? 1.179 12.852 -6.699 1 98.06 216 SER B N 1
ATOM 4016 C CA . SER B 1 216 ? 2.156 13.625 -7.453 1 98.06 216 SER B CA 1
ATOM 4017 C C . SER B 1 216 ? 3.273 12.742 -7.992 1 98.06 216 SER B C 1
ATOM 4019 O O . SER B 1 216 ? 4.023 13.148 -8.883 1 98.06 216 SER B O 1
ATOM 4021 N N . GLY B 1 217 ? 3.416 11.586 -7.379 1 96.81 217 GLY B N 1
ATOM 4022 C CA . GLY B 1 217 ? 4.504 10.695 -7.754 1 96.81 217 GLY B CA 1
ATOM 4023 C C . GLY B 1 217 ? 5.703 10.797 -6.828 1 96.81 217 GLY B C 1
ATOM 4024 O O . GLY B 1 217 ? 6.629 9.984 -6.914 1 96.81 217 GLY B O 1
ATOM 4025 N N . VAL B 1 218 ? 5.668 11.703 -5.898 1 98.25 218 VAL B N 1
ATOM 4026 C CA . VAL B 1 218 ? 6.75 11.898 -4.938 1 98.25 218 VAL B CA 1
ATOM 4027 C C . VAL B 1 218 ? 6.895 10.648 -4.062 1 98.25 218 VAL B C 1
ATOM 4029 O O . VAL B 1 218 ? 8.008 10.195 -3.801 1 98.25 218 VAL B O 1
ATOM 4032 N N . MET B 1 219 ? 5.812 10.125 -3.639 1 96.5 219 MET B N 1
ATOM 4033 C CA . MET B 1 219 ? 5.84 8.984 -2.732 1 96.5 219 MET B CA 1
ATOM 4034 C C . MET B 1 219 ? 6.492 7.773 -3.398 1 96.5 219 MET B C 1
ATOM 4036 O O . MET B 1 219 ? 7.312 7.09 -2.787 1 96.5 219 MET B O 1
ATOM 4040 N N . GLU B 1 220 ? 6.137 7.516 -4.637 1 93.56 220 GLU B N 1
ATOM 4041 C CA . GLU B 1 220 ? 6.742 6.391 -5.348 1 93.56 220 GLU B CA 1
ATOM 4042 C C . GLU B 1 220 ? 8.242 6.598 -5.535 1 93.56 220 GLU B C 1
ATOM 4044 O O . GLU B 1 220 ? 9.031 5.672 -5.328 1 93.56 220 GLU B O 1
ATOM 4049 N N . ALA B 1 221 ? 8.609 7.789 -5.914 1 96.38 221 ALA B N 1
ATOM 4050 C CA . ALA B 1 221 ? 10.023 8.117 -6.074 1 96.38 221 ALA B CA 1
ATOM 4051 C C . ALA B 1 221 ? 10.781 7.949 -4.762 1 96.38 221 ALA B C 1
ATOM 4053 O O . ALA B 1 221 ? 11.906 7.434 -4.746 1 96.38 221 ALA B O 1
ATOM 4054 N N . TYR B 1 222 ? 10.188 8.359 -3.693 1 97 222 TYR B N 1
ATOM 4055 C CA . TYR B 1 222 ? 10.734 8.234 -2.35 1 97 222 TYR B CA 1
ATOM 4056 C C . TYR B 1 222 ? 10.984 6.77 -2 1 97 222 TYR B C 1
ATOM 4058 O O . TYR B 1 222 ? 12.07 6.406 -1.544 1 97 222 TYR B O 1
ATOM 4066 N N . TRP B 1 223 ? 10.031 5.996 -2.125 1 93 223 TRP B N 1
ATOM 4067 C CA . TRP B 1 223 ? 10.156 4.594 -1.747 1 93 223 TRP B CA 1
ATOM 4068 C C . TRP B 1 223 ? 11.242 3.9 -2.568 1 93 223 TRP B C 1
ATOM 4070 O O . TRP B 1 223 ? 11.984 3.062 -2.051 1 93 223 TRP B O 1
ATOM 4080 N N . ASP B 1 224 ? 11.328 4.234 -3.879 1 92.5 224 ASP B N 1
ATOM 4081 C CA . ASP B 1 224 ? 12.383 3.664 -4.715 1 92.5 224 ASP B CA 1
ATOM 4082 C C . ASP B 1 224 ? 13.766 4.09 -4.223 1 92.5 224 ASP B C 1
ATOM 4084 O O . ASP B 1 224 ? 14.672 3.266 -4.109 1 92.5 224 ASP B O 1
ATOM 4088 N N . ALA B 1 225 ? 13.844 5.344 -3.922 1 94.75 225 ALA B N 1
ATOM 4089 C CA . ALA B 1 225 ? 15.117 5.863 -3.432 1 94.75 225 ALA B CA 1
ATOM 4090 C C . ALA B 1 225 ? 15.508 5.207 -2.107 1 94.75 225 ALA B C 1
ATOM 4092 O O . ALA B 1 225 ? 16.672 4.855 -1.896 1 94.75 225 ALA B O 1
ATOM 4093 N N . ARG B 1 226 ? 14.57 5.062 -1.238 1 92.81 226 ARG B N 1
ATOM 4094 C CA . ARG B 1 226 ? 14.812 4.453 0.064 1 92.81 226 ARG B CA 1
ATOM 4095 C C . ARG B 1 226 ? 15.234 2.994 -0.086 1 92.81 226 ARG B C 1
ATOM 4097 O O . ARG B 1 226 ? 16.156 2.535 0.589 1 92.81 226 ARG B O 1
ATOM 4104 N N . TYR B 1 227 ? 14.578 2.332 -0.932 1 88 227 TYR B N 1
ATOM 4105 C CA . TYR B 1 227 ? 14.914 0.938 -1.202 1 88 227 TYR B CA 1
ATOM 4106 C C . TYR B 1 227 ? 16.344 0.808 -1.728 1 88 227 TYR B C 1
ATOM 4108 O O . TYR B 1 227 ? 17.109 -0.023 -1.246 1 88 227 TYR B O 1
ATOM 4116 N N . ASP B 1 228 ? 16.688 1.647 -2.691 1 90.19 228 ASP B N 1
ATOM 4117 C CA . ASP B 1 228 ? 18.016 1.612 -3.311 1 90.19 228 ASP B CA 1
ATOM 4118 C C . ASP B 1 228 ? 19.109 1.896 -2.283 1 90.19 228 ASP B C 1
ATOM 4120 O O . ASP B 1 228 ? 20.188 1.315 -2.348 1 90.19 228 ASP B O 1
ATOM 4124 N N . ALA B 1 229 ? 18.812 2.715 -1.336 1 91.5 229 ALA B N 1
ATOM 4125 C CA . ALA B 1 229 ? 19.797 3.121 -0.328 1 91.5 229 ALA B CA 1
ATOM 4126 C C . ALA B 1 229 ? 19.906 2.074 0.777 1 91.5 229 ALA B C 1
ATOM 4128 O O . ALA B 1 229 ? 20.859 2.084 1.555 1 91.5 229 ALA B O 1
ATOM 4129 N N . GLY B 1 230 ? 19.016 1.193 0.827 1 86.12 230 GLY B N 1
ATOM 4130 C CA . GLY B 1 230 ? 18.828 0.377 2.014 1 86.12 230 GLY B CA 1
ATOM 4131 C C . GLY B 1 230 ? 17.859 0.999 3.012 1 86.12 230 GLY B C 1
ATOM 4132 O O . GLY B 1 230 ? 18.188 2.002 3.652 1 86.12 230 GLY B O 1
ATOM 4133 N N . VAL B 1 231 ? 16.797 0.49 3.295 1 83.06 231 VAL B N 1
ATOM 4134 C CA . VAL B 1 231 ? 15.672 1.081 3.996 1 83.06 231 VAL B CA 1
ATOM 4135 C C . VAL B 1 231 ? 16.094 1.532 5.391 1 83.06 231 VAL B C 1
ATOM 4137 O O . VAL B 1 231 ? 15.656 2.578 5.875 1 83.06 231 VAL B O 1
ATOM 4140 N N . ASP B 1 232 ? 17.016 0.827 6.008 1 84.31 232 ASP B N 1
ATOM 4141 C CA . ASP B 1 232 ? 17.375 1.16 7.383 1 84.31 232 ASP B CA 1
ATOM 4142 C C . ASP B 1 232 ? 18.766 1.811 7.445 1 84.31 232 ASP B C 1
ATOM 4144 O O . ASP B 1 232 ? 19.281 2.074 8.531 1 84.31 232 ASP B O 1
ATOM 4148 N N . SER B 1 233 ? 19.312 1.974 6.258 1 90.25 233 SER B N 1
ATOM 4149 C CA . SER B 1 233 ? 20.562 2.727 6.238 1 90.25 233 SER B CA 1
ATOM 4150 C C . SER B 1 233 ? 20.344 4.18 6.648 1 90.25 233 SER B C 1
ATOM 4152 O O . SER B 1 233 ? 19.203 4.641 6.727 1 90.25 233 SER B O 1
ATOM 4154 N N . SER B 1 234 ? 21.422 4.875 6.941 1 93.69 234 SER B N 1
ATOM 4155 C CA . SER B 1 234 ? 21.328 6.297 7.258 1 93.69 234 SER B CA 1
ATOM 4156 C C . SER B 1 234 ? 20.656 7.074 6.125 1 93.69 234 SER B C 1
ATOM 4158 O O . SER B 1 234 ? 19.828 7.949 6.367 1 93.69 234 SER B O 1
ATOM 4160 N N . GLU B 1 235 ? 21.047 6.695 4.906 1 95.38 235 GLU B N 1
ATOM 4161 C CA . GLU B 1 235 ? 20.469 7.355 3.74 1 95.38 235 GLU B CA 1
ATOM 4162 C C . GLU B 1 235 ? 18.984 7.004 3.58 1 95.38 235 GLU B C 1
ATOM 4164 O O . GLU B 1 235 ? 18.172 7.859 3.234 1 95.38 235 GLU B O 1
ATOM 4169 N N . GLY B 1 236 ? 18.672 5.73 3.807 1 93.44 236 GLY B N 1
ATOM 4170 C CA . GLY B 1 236 ? 17.281 5.312 3.746 1 93.44 236 GLY B CA 1
ATOM 4171 C C . GLY B 1 236 ? 16.406 6 4.781 1 93.44 236 GLY B C 1
ATOM 4172 O O . GLY B 1 236 ? 15.297 6.426 4.477 1 93.44 236 GLY B O 1
ATOM 4173 N N . LEU B 1 237 ? 16.938 6.148 5.953 1 93.75 237 LEU B N 1
ATOM 4174 C CA . LEU B 1 237 ? 16.203 6.816 7.023 1 93.75 237 LEU B CA 1
ATOM 4175 C C . LEU B 1 237 ? 16.078 8.312 6.746 1 93.75 237 LEU B C 1
ATOM 4177 O O . LEU B 1 237 ? 15.078 8.93 7.105 1 93.75 237 LEU B O 1
ATOM 4181 N N . GLU B 1 238 ? 17.047 8.867 6.105 1 97.12 238 GLU B N 1
ATOM 4182 C CA . GLU B 1 238 ? 16.938 10.273 5.727 1 97.12 238 GLU B CA 1
ATOM 4183 C C . GLU B 1 238 ? 15.82 10.484 4.711 1 97.12 238 GLU B C 1
ATOM 4185 O O . GLU B 1 238 ? 15.102 11.484 4.773 1 97.12 238 GLU B O 1
ATOM 4190 N N . MET B 1 239 ? 15.688 9.531 3.779 1 96.81 239 MET B N 1
ATOM 4191 C CA . MET B 1 239 ? 14.594 9.625 2.822 1 96.81 239 MET B CA 1
ATOM 4192 C C . MET B 1 239 ? 13.242 9.641 3.539 1 96.81 239 MET B C 1
ATOM 4194 O O . MET B 1 239 ? 12.352 10.398 3.168 1 96.81 239 MET B O 1
ATOM 4198 N N . SER B 1 240 ? 13.18 8.852 4.539 1 95.38 240 SER B N 1
ATOM 4199 C CA . SER B 1 240 ? 11.945 8.812 5.316 1 95.38 240 SER B CA 1
ATOM 4200 C C . SER B 1 240 ? 11.695 10.141 6.027 1 95.38 240 SER B C 1
ATOM 4202 O O . SER B 1 240 ? 10.578 10.648 6.027 1 95.38 240 SER B O 1
ATOM 4204 N N . ARG B 1 241 ? 12.703 10.703 6.613 1 97.75 241 ARG B N 1
ATOM 4205 C CA . ARG B 1 241 ? 12.547 11.977 7.305 1 97.75 241 ARG B CA 1
ATOM 4206 C C . ARG B 1 241 ? 12.133 13.078 6.336 1 97.75 241 ARG B C 1
ATOM 4208 O O . ARG B 1 241 ? 11.289 13.914 6.656 1 97.75 241 ARG B O 1
ATOM 4215 N N . ARG B 1 242 ? 12.703 13.07 5.148 1 98.69 242 ARG B N 1
ATOM 4216 C CA . ARG B 1 242 ? 12.328 14.078 4.156 1 98.69 242 ARG B CA 1
ATOM 4217 C C . ARG B 1 242 ? 10.859 13.953 3.779 1 98.69 242 ARG B C 1
ATOM 4219 O O . ARG B 1 242 ? 10.156 14.961 3.65 1 98.69 242 ARG B O 1
ATOM 4226 N N . ASN B 1 243 ? 10.414 12.711 3.621 1 98.12 243 ASN B N 1
ATOM 4227 C CA . ASN B 1 243 ? 9.016 12.477 3.299 1 98.12 243 ASN B CA 1
ATOM 4228 C C . ASN B 1 243 ? 8.094 12.961 4.418 1 98.12 243 ASN B C 1
ATOM 4230 O O . ASN B 1 243 ? 7.105 13.648 4.16 1 98.12 243 ASN B O 1
ATOM 4234 N N . GLU B 1 244 ? 8.469 12.656 5.609 1 98.06 244 GLU B N 1
ATOM 4235 C CA . GLU B 1 244 ? 7.656 13 6.77 1 98.06 244 GLU B CA 1
ATOM 4236 C C . GLU B 1 244 ? 7.645 14.5 7.02 1 98.06 244 GLU B C 1
ATOM 4238 O O . GLU B 1 244 ? 6.594 15.086 7.301 1 98.06 244 GLU B O 1
ATOM 4243 N N . LEU B 1 245 ? 8.742 15.094 6.941 1 98.75 245 LEU B N 1
ATOM 4244 C CA . LEU B 1 245 ? 8.844 16.516 7.25 1 98.75 245 LEU B CA 1
ATOM 4245 C C . LEU B 1 245 ? 8.211 17.359 6.148 1 98.75 245 LEU B C 1
ATOM 4247 O O . LEU B 1 245 ? 7.648 18.422 6.418 1 98.75 245 LEU B O 1
ATOM 4251 N N . SER B 1 246 ? 8.289 16.844 4.922 1 98.81 246 SER B N 1
ATOM 4252 C CA . SER B 1 246 ? 7.535 17.5 3.859 1 98.81 246 SER B CA 1
ATOM 4253 C C . SER B 1 246 ? 6.035 17.469 4.133 1 98.81 246 SER B C 1
ATOM 4255 O O . SER B 1 246 ? 5.332 18.453 3.92 1 98.81 246 SER B O 1
ATOM 4257 N N . ALA B 1 247 ? 5.562 16.359 4.586 1 98.75 247 ALA B N 1
ATOM 4258 C CA . ALA B 1 247 ? 4.152 16.234 4.949 1 98.75 247 ALA B CA 1
ATOM 4259 C C . ALA B 1 247 ? 3.807 17.156 6.117 1 98.75 247 ALA B C 1
ATOM 4261 O O . ALA B 1 247 ? 2.725 17.75 6.152 1 98.75 247 ALA B O 1
ATOM 4262 N N . GLN B 1 248 ? 4.727 17.25 7.02 1 98.62 248 GLN B N 1
ATOM 4263 C CA . GLN B 1 248 ? 4.57 18.188 8.133 1 98.62 248 GLN B CA 1
ATOM 4264 C C . GLN B 1 248 ? 4.41 19.625 7.633 1 98.62 248 GLN B C 1
ATOM 4266 O O . GLN B 1 248 ? 3.521 20.344 8.086 1 98.62 248 GLN B O 1
ATOM 4271 N N . CYS B 1 249 ? 5.266 20.016 6.781 1 98.88 249 CYS B N 1
ATOM 4272 C CA . CYS B 1 249 ? 5.242 21.359 6.203 1 98.88 249 CYS B CA 1
ATOM 4273 C C . CYS B 1 249 ? 3.928 21.609 5.477 1 98.88 249 CYS B C 1
ATOM 4275 O O . CYS B 1 249 ? 3.316 22.672 5.645 1 98.88 249 CYS B O 1
ATOM 4277 N N . LEU B 1 250 ? 3.434 20.641 4.742 1 98.94 250 LEU B N 1
ATOM 4278 C CA . LEU B 1 250 ? 2.203 20.781 3.971 1 98.94 250 LEU B CA 1
ATOM 4279 C C . LEU B 1 250 ? 0.988 20.844 4.891 1 98.94 250 LEU B C 1
ATOM 4281 O O . LEU B 1 250 ? 0.008 21.531 4.594 1 98.94 250 LEU B O 1
ATOM 4285 N N . SER B 1 251 ? 1.045 20.094 5.957 1 98.81 251 SER B N 1
ATOM 4286 C CA . SER B 1 251 ? 0.018 20.234 6.988 1 98.81 251 SER B CA 1
ATOM 4287 C C . SER B 1 251 ? -0.084 21.672 7.492 1 98.81 251 SER B C 1
ATOM 4289 O O . SER B 1 251 ? -1.18 22.219 7.574 1 98.81 251 SER B O 1
ATOM 4291 N N . GLY B 1 252 ? 1.042 22.25 7.812 1 98.81 252 GLY B N 1
ATOM 4292 C CA . GLY B 1 252 ? 1.075 23.641 8.234 1 98.81 252 GLY B CA 1
ATOM 4293 C C . GLY B 1 252 ? 0.552 24.594 7.176 1 98.81 252 GLY B C 1
ATOM 4294 O O . GLY B 1 252 ? -0.172 25.547 7.492 1 98.81 252 GLY B O 1
ATOM 4295 N N . THR B 1 253 ? 0.932 24.328 5.934 1 98.81 253 THR B N 1
ATOM 4296 C CA . THR B 1 253 ? 0.471 25.156 4.824 1 98.81 253 THR B CA 1
ATOM 4297 C C . THR B 1 253 ? -1.054 25.203 4.785 1 98.81 253 THR B C 1
ATOM 4299 O O . THR B 1 253 ? -1.639 26.266 4.547 1 98.81 253 THR B O 1
ATOM 4302 N N . PHE B 1 254 ? -1.686 24.109 5.027 1 98.75 254 PHE B N 1
ATOM 4303 C CA . PHE B 1 254 ? -3.143 24.062 5.004 1 98.75 254 PHE B CA 1
ATOM 4304 C C . PHE B 1 254 ? -3.729 24.938 6.113 1 98.75 254 PHE B C 1
ATOM 4306 O O . PHE B 1 254 ? -4.582 25.781 5.855 1 98.75 254 PHE B O 1
ATOM 4313 N N . LEU B 1 255 ? -3.273 24.703 7.332 1 98.62 255 LEU B N 1
ATOM 4314 C CA . LEU B 1 255 ? -3.848 25.469 8.438 1 98.62 255 LEU B CA 1
ATOM 4315 C C . LEU B 1 255 ? -3.529 26.953 8.305 1 98.62 255 LEU B C 1
ATOM 4317 O O . LEU B 1 255 ? -4.367 27.797 8.617 1 98.62 255 LEU B O 1
ATOM 4321 N N . GLY B 1 256 ? -2.359 27.266 7.82 1 98.25 256 GLY B N 1
ATOM 4322 C CA . GLY B 1 256 ? -2.018 28.656 7.57 1 98.25 256 GLY B CA 1
ATOM 4323 C C . GLY B 1 256 ? -2.92 29.312 6.543 1 98.25 256 GLY B C 1
ATOM 4324 O O . GLY B 1 256 ? -3.244 30.5 6.66 1 98.25 256 GLY B O 1
ATOM 4325 N N . SER B 1 257 ? -3.334 28.562 5.594 1 97.94 257 SER B N 1
ATOM 4326 C CA . SER B 1 257 ? -4.148 29.094 4.516 1 97.94 257 SER B CA 1
ATOM 4327 C C . SER B 1 257 ? -5.602 29.281 4.953 1 97.94 257 SER B C 1
ATOM 4329 O O . SER B 1 257 ? -6.348 30.047 4.348 1 97.94 257 SER B O 1
ATOM 4331 N N . THR B 1 258 ? -5.973 28.609 5.977 1 97.69 258 THR B N 1
ATOM 4332 C CA . THR B 1 258 ? -7.398 28.547 6.281 1 97.69 258 THR B CA 1
ATOM 4333 C C . THR B 1 258 ? -7.711 29.328 7.559 1 97.69 258 THR B C 1
ATOM 4335 O O . THR B 1 258 ? -8.852 29.75 7.77 1 97.69 258 THR B O 1
ATOM 4338 N N . VAL B 1 259 ? -6.766 29.547 8.406 1 97.94 259 VAL B N 1
ATOM 4339 C CA . VAL B 1 259 ? -6.988 30.172 9.695 1 97.94 259 VAL B CA 1
ATOM 4340 C C . VAL B 1 259 ? -7.48 31.609 9.492 1 97.94 259 VAL B C 1
ATOM 4342 O O . VAL B 1 259 ? -6.93 32.344 8.68 1 97.94 259 VAL B O 1
ATOM 4345 N N . GLY B 1 260 ? -8.57 31.938 10.219 1 95.75 260 GLY B N 1
ATOM 4346 C CA . GLY B 1 260 ? -9.07 33.312 10.258 1 95.75 260 GLY B CA 1
ATOM 4347 C C . GLY B 1 260 ? -9.68 33.75 8.938 1 95.75 260 GLY B C 1
ATOM 4348 O O . GLY B 1 260 ? -9.727 34.969 8.656 1 95.75 260 GLY B O 1
ATOM 4349 N N . ARG B 1 261 ? -10.141 32.812 8.148 1 95.44 261 ARG B N 1
ATOM 4350 C CA . ARG B 1 261 ? -10.68 33.156 6.832 1 95.44 261 ARG B CA 1
ATOM 4351 C C . ARG B 1 261 ? -12.203 33.094 6.844 1 95.44 261 ARG B C 1
ATOM 4353 O O . ARG B 1 261 ? -12.836 33.031 5.785 1 95.44 261 ARG B O 1
ATOM 4360 N N . GLY B 1 262 ? -12.828 33.188 8.031 1 94.44 262 GLY B N 1
ATOM 4361 C CA . GLY B 1 262 ? -14.273 33.25 8.141 1 94.44 262 GLY B CA 1
ATOM 4362 C C . GLY B 1 262 ? -14.922 31.906 8.422 1 94.44 262 GLY B C 1
ATOM 4363 O O . GLY B 1 262 ? -16.141 31.828 8.617 1 94.44 262 GLY B O 1
ATOM 4364 N N . GLY B 1 263 ? -14.266 30.812 8.5 1 95.88 263 GLY B N 1
ATOM 4365 C CA . GLY B 1 263 ? -14.789 29.5 8.812 1 95.88 263 GLY B CA 1
ATOM 4366 C C . GLY B 1 263 ? -14.508 29.062 10.242 1 95.88 263 GLY B C 1
ATOM 4367 O O . GLY B 1 263 ? -14.352 29.906 11.133 1 95.88 263 GLY B O 1
ATOM 4368 N N . SER B 1 264 ? -14.57 27.734 10.461 1 97.56 264 SER B N 1
ATOM 4369 C CA . SER B 1 264 ? -14.453 27.156 11.797 1 97.56 264 SER B CA 1
ATOM 4370 C C . SER B 1 264 ? -13.008 27.203 12.289 1 97.56 264 SER B C 1
ATOM 4372 O O . SER B 1 264 ? -12.758 27.062 13.492 1 97.56 264 SER B O 1
ATOM 4374 N N . VAL B 1 265 ? -12.078 27.375 11.383 1 98.19 265 VAL B N 1
ATOM 4375 C CA . VAL B 1 265 ? -10.672 27.359 11.789 1 98.19 265 VAL B CA 1
ATOM 4376 C C . VAL B 1 265 ? -10.266 28.734 12.281 1 98.19 265 VAL B C 1
ATOM 4378 O O . VAL B 1 265 ? -9.82 29.578 11.484 1 98.19 265 VAL B O 1
ATOM 4381 N N . ASP B 1 266 ? -10.273 28.906 13.578 1 97.44 266 ASP B N 1
ATOM 4382 C CA . ASP B 1 266 ? -9.961 30.203 14.18 1 97.44 266 ASP B CA 1
ATOM 4383 C C . ASP B 1 266 ? -8.562 30.203 14.789 1 97.44 266 ASP B C 1
ATOM 4385 O O . ASP B 1 266 ? -7.816 29.234 14.633 1 97.44 266 ASP B O 1
ATOM 4389 N N . GLN B 1 267 ? -8.227 31.266 15.367 1 97.62 267 GLN B N 1
ATOM 4390 C CA . GLN B 1 267 ? -6.875 31.438 15.891 1 97.62 267 GLN B CA 1
ATOM 4391 C C . GLN B 1 267 ? -6.605 30.484 17.047 1 97.62 267 GLN B C 1
ATOM 4393 O O . GLN B 1 267 ? -5.469 30.047 17.25 1 97.62 267 GLN B O 1
ATOM 4398 N N . ALA B 1 268 ? -7.672 30.125 17.812 1 96.94 268 ALA B N 1
ATOM 4399 C CA . ALA B 1 268 ? -7.496 29.172 18.906 1 96.94 268 ALA B CA 1
ATOM 4400 C C . ALA B 1 268 ? -7.109 27.797 18.375 1 96.94 268 ALA B C 1
ATOM 4402 O O . ALA B 1 268 ? -6.176 27.172 18.891 1 96.94 268 ALA B O 1
ATOM 4403 N N . MET B 1 269 ? -7.801 27.344 17.344 1 97.5 269 MET B N 1
ATOM 4404 C CA . MET B 1 269 ? -7.484 26.078 16.703 1 97.5 269 MET B CA 1
ATOM 4405 C C . MET B 1 269 ? -6.07 26.094 16.125 1 97.5 269 MET B C 1
ATOM 4407 O O . MET B 1 269 ? -5.336 25.109 16.25 1 97.5 269 MET B O 1
ATOM 4411 N N . TYR B 1 270 ? -5.773 27.188 15.555 1 98.19 270 TYR B N 1
ATOM 4412 C CA . TYR B 1 270 ? -4.457 27.344 14.945 1 98.19 270 TYR B CA 1
ATOM 4413 C C . TYR B 1 270 ? -3.355 27.297 15.992 1 98.19 270 TYR B C 1
ATOM 4415 O O . TYR B 1 270 ? -2.328 26.641 15.797 1 98.19 270 TYR B O 1
ATOM 4423 N N . ARG B 1 271 ? -3.543 27.938 17.094 1 97.94 271 ARG B N 1
ATOM 4424 C CA . ARG B 1 271 ? -2.566 27.953 18.172 1 97.94 271 ARG B CA 1
ATOM 4425 C C . ARG B 1 271 ? -2.387 26.547 18.766 1 97.94 271 ARG B C 1
ATOM 4427 O O . ARG B 1 271 ? -1.267 26.156 19.094 1 97.94 271 ARG B O 1
ATOM 4434 N N . ASP B 1 272 ? -3.512 25.875 18.938 1 97.69 272 ASP B N 1
ATOM 4435 C CA . ASP B 1 272 ? -3.43 24.516 19.438 1 97.69 272 ASP B CA 1
ATOM 4436 C C . ASP B 1 272 ? -2.631 23.625 18.5 1 97.69 272 ASP B C 1
ATOM 4438 O O . ASP B 1 272 ? -1.819 22.797 18.938 1 97.69 272 ASP B O 1
ATOM 4442 N N . ALA B 1 273 ? -2.9 23.734 17.234 1 98.31 273 ALA B N 1
ATOM 4443 C CA . ALA B 1 273 ? -2.129 23 16.234 1 98.31 273 ALA B CA 1
ATOM 4444 C C . ALA B 1 273 ? -0.652 23.375 16.297 1 98.31 273 ALA B C 1
ATOM 4446 O O . ALA B 1 273 ? 0.219 22.5 16.344 1 98.31 273 ALA B O 1
ATOM 4447 N N . TRP B 1 274 ? -0.402 24.625 16.328 1 97.88 274 TRP B N 1
ATOM 4448 C CA . TRP B 1 274 ? 0.948 25.188 16.359 1 97.88 274 TRP B CA 1
ATOM 4449 C C . TRP B 1 274 ? 1.742 24.625 17.531 1 97.88 274 TRP B C 1
ATOM 4451 O O . TRP B 1 274 ? 2.93 24.312 17.406 1 97.88 274 TRP B O 1
ATOM 4461 N N . GLY B 1 275 ? 1.149 24.422 18.594 1 96.81 275 GLY B N 1
ATOM 4462 C CA . GLY B 1 275 ? 1.817 24.031 19.828 1 96.81 275 GLY B CA 1
ATOM 4463 C C . GLY B 1 275 ? 1.89 22.531 20.016 1 96.81 275 GLY B C 1
ATOM 4464 O O . GLY B 1 275 ? 2.383 22.062 21.047 1 96.81 275 GLY B O 1
ATOM 4465 N N . SER B 1 276 ? 1.515 21.719 18.984 1 96.31 276 SER B N 1
ATOM 4466 C CA . SER B 1 276 ? 1.42 20.266 19.203 1 96.31 276 SER B CA 1
ATOM 4467 C C . SER B 1 276 ? 2.186 19.5 18.141 1 96.31 276 SER B C 1
ATOM 4469 O O . SER B 1 276 ? 1.85 18.359 17.828 1 96.31 276 SER B O 1
ATOM 4471 N N . GLN B 1 277 ? 3.223 20.062 17.531 1 97.06 277 GLN B N 1
ATOM 4472 C CA . GLN B 1 277 ? 3.832 19.469 16.344 1 97.06 277 GLN B CA 1
ATOM 4473 C C . GLN B 1 277 ? 5.125 18.75 16.688 1 97.06 277 GLN B C 1
ATOM 4475 O O . GLN B 1 277 ? 5.91 18.391 15.812 1 97.06 277 GLN B O 1
ATOM 4480 N N . ASP B 1 278 ? 5.367 18.547 17.969 1 93.38 278 ASP B N 1
ATOM 4481 C CA . ASP B 1 278 ? 6.535 17.781 18.406 1 93.38 278 ASP B CA 1
ATOM 4482 C C . ASP B 1 278 ? 6.32 16.281 18.219 1 93.38 278 ASP B C 1
ATOM 4484 O O . ASP B 1 278 ? 6.391 15.516 19.172 1 93.38 278 ASP B O 1
ATOM 4488 N N . ARG B 1 279 ? 6.164 15.859 17.016 1 87.31 279 ARG B N 1
ATOM 4489 C CA . ARG B 1 279 ? 5.809 14.484 16.672 1 87.31 279 ARG B CA 1
ATOM 4490 C C . ARG B 1 279 ? 6.949 13.797 15.922 1 87.31 279 ARG B C 1
ATOM 4492 O O . ARG B 1 279 ? 6.715 13.062 14.961 1 87.31 279 ARG B O 1
ATOM 4499 N N . GLY B 1 280 ? 8.102 14.109 16.266 1 91.19 280 GLY B N 1
ATOM 4500 C CA . GLY B 1 280 ? 9.273 13.5 15.672 1 91.19 280 GLY B CA 1
ATOM 4501 C C . GLY B 1 280 ? 9.688 12.211 16.359 1 91.19 280 GLY B C 1
ATOM 4502 O O . GLY B 1 280 ? 8.836 11.43 16.781 1 91.19 280 GLY B O 1
ATOM 4503 N N . ASP B 1 281 ? 10.984 11.82 16.406 1 89.81 281 ASP B N 1
ATOM 4504 C CA . ASP B 1 281 ? 11.555 10.531 16.797 1 89.81 281 ASP B CA 1
ATOM 4505 C C . ASP B 1 281 ? 11.805 10.477 18.297 1 89.81 281 ASP B C 1
ATOM 4507 O O . ASP B 1 281 ? 12.617 9.68 18.766 1 89.81 281 ASP B O 1
ATOM 4511 N N . HIS B 1 282 ? 11.156 11.133 19.156 1 82.62 282 HIS B N 1
ATOM 4512 C CA . HIS B 1 282 ? 11.5 11.234 20.578 1 82.62 282 HIS B CA 1
ATOM 4513 C C . HIS B 1 282 ? 11.211 9.93 21.312 1 82.62 282 HIS B C 1
ATOM 4515 O O . HIS B 1 282 ? 11.68 9.719 22.438 1 82.62 282 HIS B O 1
ATOM 4521 N N . ASN B 1 283 ? 10.492 9.023 20.781 1 72.75 283 ASN B N 1
ATOM 4522 C CA . ASN B 1 283 ? 10.18 7.781 21.484 1 72.75 283 ASN B CA 1
ATOM 4523 C C . ASN B 1 283 ? 11.125 6.656 21.078 1 72.75 283 ASN B C 1
ATOM 4525 O O . ASN B 1 283 ? 10.828 5.477 21.297 1 72.75 283 ASN B O 1
ATOM 4529 N N . GLY B 1 284 ? 12.188 6.969 20.672 1 75.75 284 GLY B N 1
ATOM 4530 C CA . GLY B 1 284 ? 13.109 5.941 20.219 1 75.75 284 GLY B CA 1
ATOM 4531 C C . GLY B 1 284 ? 12.977 5.633 18.734 1 75.75 284 GLY B C 1
ATOM 4532 O O . GLY B 1 284 ? 12.016 6.059 18.094 1 75.75 284 GLY B O 1
ATOM 4533 N N . GLY B 1 285 ? 14 5.059 18.141 1 70.88 285 GLY B N 1
ATOM 4534 C CA . GLY B 1 285 ? 14.109 4.836 16.719 1 70.88 285 GLY B CA 1
ATOM 4535 C C . GLY B 1 285 ? 13.008 3.953 16.156 1 70.88 285 GLY B C 1
ATOM 4536 O O . GLY B 1 285 ? 12.055 3.617 16.875 1 70.88 285 GLY B O 1
ATOM 4537 N N . PRO B 1 286 ? 12.938 3.887 14.992 1 78.44 286 PRO B N 1
ATOM 4538 C CA . PRO B 1 286 ? 13.953 4.348 14.039 1 78.44 286 PRO B CA 1
ATOM 4539 C C . PRO B 1 286 ? 13.891 5.852 13.789 1 78.44 286 PRO B C 1
ATOM 4541 O O . PRO B 1 286 ? 12.852 6.477 14.023 1 78.44 286 PRO B O 1
ATOM 4544 N N . ARG B 1 287 ? 14.977 6.449 13.398 1 89.75 287 ARG B N 1
ATOM 4545 C CA . ARG B 1 287 ? 15.07 7.867 13.07 1 89.75 287 ARG B CA 1
ATOM 4546 C C . ARG B 1 287 ? 14.461 8.164 11.703 1 89.75 287 ARG B C 1
ATOM 4548 O O . ARG B 1 287 ? 15.18 8.516 10.766 1 89.75 287 ARG B O 1
ATOM 4555 N N . ASP B 1 288 ? 13.156 8.086 11.648 1 90.94 288 ASP B N 1
ATOM 4556 C CA . ASP B 1 288 ? 12.531 8.141 10.336 1 90.94 288 ASP B CA 1
ATOM 4557 C C . ASP B 1 288 ? 11.523 9.281 10.258 1 90.94 288 ASP B C 1
ATOM 4559 O O . ASP B 1 288 ? 10.898 9.5 9.211 1 90.94 288 ASP B O 1
ATOM 4563 N N . HIS B 1 289 ? 11.406 10.164 11.32 1 93.81 289 HIS B N 1
ATOM 4564 C CA . HIS B 1 289 ? 10.445 11.258 11.289 1 93.81 289 HIS B CA 1
ATOM 4565 C C . HIS B 1 289 ? 11.141 12.602 11.492 1 93.81 289 HIS B C 1
ATOM 4567 O O . HIS B 1 289 ? 10.492 13.648 11.445 1 93.81 289 HIS B O 1
ATOM 4573 N N . GLY B 1 290 ? 12.391 12.578 11.781 1 94.88 290 GLY B N 1
ATOM 4574 C CA . GLY B 1 290 ? 13.062 13.797 12.203 1 94.88 290 GLY B CA 1
ATOM 4575 C C . GLY B 1 290 ? 12.922 14.078 13.688 1 94.88 290 GLY B C 1
ATOM 4576 O O . GLY B 1 290 ? 12.078 13.477 14.352 1 94.88 290 GLY B O 1
ATOM 4577 N N . THR B 1 291 ? 13.766 14.93 14.164 1 95.31 291 THR B N 1
ATOM 4578 C CA . THR B 1 291 ? 13.641 15.328 15.562 1 95.31 291 THR B CA 1
ATOM 4579 C C . THR B 1 291 ? 12.336 16.094 15.789 1 95.31 291 THR B C 1
ATOM 4581 O O . THR B 1 291 ? 11.742 16.609 14.836 1 95.31 291 THR B O 1
ATOM 4584 N N . ASP B 1 292 ? 11.984 16.234 17.062 1 95.69 292 ASP B N 1
ATOM 4585 C CA . ASP B 1 292 ? 10.836 17.062 17.391 1 95.69 292 ASP B CA 1
ATOM 4586 C C . ASP B 1 292 ? 11.016 18.484 16.891 1 95.69 292 ASP B C 1
ATOM 4588 O O . ASP B 1 292 ? 10.078 19.094 16.375 1 95.69 292 ASP B O 1
ATOM 4592 N N . ALA B 1 293 ? 12.188 19 17.078 1 97 293 ALA B N 1
ATOM 4593 C CA . ALA B 1 293 ? 12.484 20.375 16.656 1 97 293 ALA B CA 1
ATOM 4594 C C . ALA B 1 293 ? 12.258 20.547 15.164 1 97 293 ALA B C 1
ATOM 4596 O O . ALA B 1 293 ? 11.719 21.562 14.719 1 97 293 ALA B O 1
ATOM 4597 N N . HIS B 1 294 ? 12.68 19.547 14.383 1 98.19 294 HIS B N 1
ATOM 4598 C CA . HIS B 1 294 ? 12.5 19.641 12.938 1 98.19 294 HIS B CA 1
ATOM 4599 C C . HIS B 1 294 ? 11.031 19.484 12.555 1 98.19 294 HIS B C 1
ATOM 4601 O O . HIS B 1 294 ? 10.547 20.156 11.641 1 98.19 294 HIS B O 1
ATOM 4607 N N . ALA B 1 295 ? 10.359 18.609 13.258 1 98 295 ALA B N 1
ATOM 4608 C CA . ALA B 1 295 ? 8.922 18.453 13.008 1 98 295 ALA B CA 1
ATOM 4609 C C . ALA B 1 295 ? 8.188 19.766 13.258 1 98 295 ALA B C 1
ATOM 4611 O O . ALA B 1 295 ? 7.371 20.203 12.438 1 98 295 ALA B O 1
ATOM 4612 N N . ILE B 1 296 ? 8.484 20.406 14.383 1 98.31 296 ILE B N 1
ATOM 4613 C CA . ILE B 1 296 ? 7.887 21.688 14.734 1 98.31 296 ILE B CA 1
ATOM 4614 C C . ILE B 1 296 ? 8.258 22.734 13.695 1 98.31 296 ILE B C 1
ATOM 4616 O O . ILE B 1 296 ? 7.383 23.438 13.18 1 98.31 296 ILE B O 1
ATOM 4620 N N . SER B 1 297 ? 9.484 22.797 13.344 1 98.44 297 SER B N 1
ATOM 4621 C CA . SER B 1 297 ? 9.984 23.859 12.477 1 98.44 297 SER B CA 1
ATOM 4622 C C . SER B 1 297 ? 9.383 23.766 11.086 1 98.44 297 SER B C 1
ATOM 4624 O O . SER B 1 297 ? 9 24.781 10.5 1 98.44 297 SER B O 1
ATOM 4626 N N . TRP B 1 298 ? 9.312 22.562 10.531 1 98.81 298 TRP B N 1
ATOM 4627 C CA . TRP B 1 298 ? 8.781 22.406 9.18 1 98.81 298 TRP B CA 1
ATOM 4628 C C . TRP B 1 298 ? 7.281 22.703 9.148 1 98.81 298 TRP B C 1
ATOM 4630 O O . TRP B 1 298 ? 6.777 23.297 8.188 1 98.81 298 TRP B O 1
ATOM 4640 N N . TRP B 1 299 ? 6.578 22.297 10.188 1 98.88 299 TRP B N 1
ATOM 4641 C CA . TRP B 1 299 ? 5.16 22.641 10.234 1 98.88 299 TRP B CA 1
ATOM 4642 C C . TRP B 1 299 ? 4.957 24.141 10.273 1 98.88 299 TRP B C 1
ATOM 4644 O O . TRP B 1 299 ? 4.164 24.688 9.5 1 98.88 299 TRP B O 1
ATOM 4654 N N . GLN B 1 300 ? 5.664 24.812 11.164 1 98.81 300 GLN B N 1
ATOM 4655 C CA . GLN B 1 300 ? 5.527 26.25 11.336 1 98.81 300 GLN B CA 1
ATOM 4656 C C . GLN B 1 300 ? 5.965 27 10.078 1 98.81 300 GLN B C 1
ATOM 4658 O O . GLN B 1 300 ? 5.363 28 9.703 1 98.81 300 GLN B O 1
ATOM 4663 N N . HIS B 1 301 ? 7.012 26.453 9.484 1 98.69 301 HIS B N 1
ATOM 4664 C CA . HIS B 1 301 ? 7.484 27.016 8.227 1 98.69 301 HIS B CA 1
ATOM 4665 C C . HIS B 1 301 ? 6.398 26.984 7.16 1 98.69 301 HIS B C 1
ATOM 4667 O O . HIS B 1 301 ? 6.121 27.984 6.508 1 98.69 301 HIS B O 1
ATOM 4673 N N . GLY B 1 302 ? 5.738 25.891 7 1 98.81 302 GLY B N 1
ATOM 4674 C CA . GLY B 1 302 ? 4.633 25.766 6.062 1 98.81 302 GLY B CA 1
ATOM 4675 C C . GLY B 1 302 ? 3.465 26.672 6.406 1 98.81 302 GLY B C 1
ATOM 4676 O O . GLY B 1 302 ? 2.91 27.344 5.531 1 98.81 302 GLY B O 1
ATOM 4677 N N . ALA B 1 303 ? 3.154 26.766 7.664 1 98.75 303 ALA B N 1
ATOM 4678 C CA . ALA B 1 303 ? 2.025 27.562 8.133 1 98.75 303 ALA B CA 1
ATOM 4679 C C . ALA B 1 303 ? 2.246 29.047 7.844 1 98.75 303 ALA B C 1
ATOM 4681 O O . ALA B 1 303 ? 1.295 29.766 7.555 1 98.75 303 ALA B O 1
ATOM 4682 N N . GLN B 1 304 ? 3.473 29.438 7.914 1 98.31 304 GLN B N 1
ATOM 4683 C CA . GLN B 1 304 ? 3.797 30.859 7.766 1 98.31 304 GLN B CA 1
ATOM 4684 C C . GLN B 1 304 ? 3.973 31.219 6.293 1 98.31 304 GLN B C 1
ATOM 4686 O O . GLN B 1 304 ? 3.553 32.312 5.867 1 98.31 304 GLN B O 1
ATOM 4691 N N . LYS B 1 305 ? 4.535 30.297 5.48 1 98.31 305 LYS B N 1
ATOM 4692 C CA . LYS B 1 305 ? 4.941 30.656 4.129 1 98.31 305 LYS B CA 1
ATOM 4693 C C . LYS B 1 305 ? 3.828 30.375 3.123 1 98.31 305 LYS B C 1
ATOM 4695 O O . LYS B 1 305 ? 3.625 31.141 2.18 1 98.31 305 LYS B O 1
ATOM 4700 N N . ASN B 1 306 ? 3.123 29.188 3.25 1 98.25 306 ASN B N 1
ATOM 4701 C CA . ASN B 1 306 ? 2.066 28.734 2.35 1 98.25 306 ASN B CA 1
ATOM 4702 C C . ASN B 1 306 ? 2.531 28.75 0.896 1 98.25 306 ASN B C 1
ATOM 4704 O O . ASN B 1 306 ? 1.872 29.328 0.031 1 98.25 306 ASN B O 1
ATOM 4708 N N . ARG B 1 307 ? 3.652 28.219 0.67 1 98.44 307 ARG B N 1
ATOM 4709 C CA . ARG B 1 307 ? 4.227 28.016 -0.655 1 98.44 307 ARG B CA 1
ATOM 4710 C C . ARG B 1 307 ? 4.742 26.578 -0.807 1 98.44 307 ARG B C 1
ATOM 4712 O O . ARG B 1 307 ? 5.512 26.109 0.027 1 98.44 307 ARG B O 1
ATOM 4719 N N . MET B 1 308 ? 4.34 25.969 -1.912 1 98.75 308 MET B N 1
ATOM 4720 C CA . MET B 1 308 ? 4.715 24.562 -2.139 1 98.75 308 MET B CA 1
ATOM 4721 C C . MET B 1 308 ? 6.234 24.422 -2.18 1 98.75 308 MET B C 1
ATOM 4723 O O . MET B 1 308 ? 6.781 23.484 -1.601 1 98.75 308 MET B O 1
ATOM 4727 N N . ALA B 1 309 ? 6.891 25.344 -2.799 1 98.69 309 ALA B N 1
ATOM 4728 C CA . ALA B 1 309 ? 8.344 25.281 -2.947 1 98.69 309 ALA B CA 1
ATOM 4729 C C . ALA B 1 309 ? 9.031 25.297 -1.587 1 98.69 309 ALA B C 1
ATOM 4731 O O . ALA B 1 309 ? 10.102 24.703 -1.423 1 98.69 309 ALA B O 1
ATOM 4732 N N . GLN B 1 310 ? 8.383 25.859 -0.629 1 98.56 310 GLN B N 1
ATOM 4733 C CA . GLN B 1 310 ? 8.938 25.984 0.716 1 98.56 310 GLN B CA 1
ATOM 4734 C C . GLN B 1 310 ? 8.859 24.672 1.467 1 98.56 310 GLN B C 1
ATOM 4736 O O . GLN B 1 310 ? 9.492 24.5 2.514 1 98.56 310 GLN B O 1
ATOM 4741 N N . CYS B 1 311 ? 8.156 23.703 0.938 1 98.81 311 CYS B N 1
ATOM 4742 C CA . CYS B 1 311 ? 7.984 22.422 1.601 1 98.81 311 CYS B CA 1
ATOM 4743 C C . CYS B 1 311 ? 8.758 21.328 0.876 1 98.81 311 CYS B C 1
ATOM 4745 O O . CYS B 1 311 ? 8.516 20.141 1.091 1 98.81 311 CYS B O 1
ATOM 4747 N N . ASN B 1 312 ? 9.695 21.734 -0.038 1 98.88 312 ASN B N 1
ATOM 4748 C CA . ASN B 1 312 ? 10.539 20.797 -0.779 1 98.88 312 ASN B CA 1
ATOM 4749 C C . ASN B 1 312 ? 11.711 20.312 0.07 1 98.88 312 ASN B C 1
ATOM 4751 O O . ASN B 1 312 ? 12.859 20.703 -0.162 1 98.88 312 ASN B O 1
ATOM 4755 N N . THR B 1 313 ? 11.445 19.375 0.895 1 98.88 313 THR B N 1
ATOM 4756 C CA . THR B 1 313 ? 12.461 18.844 1.788 1 98.88 313 THR B CA 1
ATOM 4757 C C . THR B 1 313 ? 13.516 18.062 1.002 1 98.88 313 THR B C 1
ATOM 4759 O O . THR B 1 313 ? 14.609 17.812 1.506 1 98.88 313 THR B O 1
ATOM 4762 N N . TRP B 1 314 ? 13.266 17.688 -0.187 1 98.69 314 TRP B N 1
ATOM 4763 C CA . TRP B 1 314 ? 14.156 16.891 -1.028 1 98.69 314 TRP B CA 1
ATOM 4764 C C . TRP B 1 314 ? 15.336 17.734 -1.507 1 98.69 314 TRP B C 1
ATOM 4766 O O . TRP B 1 314 ? 16.375 17.188 -1.904 1 98.69 314 TRP B O 1
ATOM 4776 N N . ALA B 1 315 ? 15.133 19.031 -1.488 1 98.31 315 ALA B N 1
ATOM 4777 C CA . ALA B 1 315 ? 16.188 19.938 -1.893 1 98.31 315 ALA B CA 1
ATOM 4778 C C . ALA B 1 315 ? 16.859 20.578 -0.677 1 98.31 315 ALA B C 1
ATOM 4780 O O . ALA B 1 315 ? 17.797 21.359 -0.818 1 98.31 315 ALA B O 1
ATOM 4781 N N . ALA B 1 316 ? 16.406 20.25 0.526 1 98.56 316 ALA B N 1
ATOM 4782 C CA . ALA B 1 316 ? 16.953 20.844 1.744 1 98.56 316 ALA B CA 1
ATOM 4783 C C . ALA B 1 316 ? 18.266 20.172 2.146 1 98.56 316 ALA B C 1
ATOM 4785 O O . ALA B 1 316 ? 18.547 19.047 1.73 1 98.56 316 ALA B O 1
ATOM 4786 N N . ASN B 1 317 ? 19.016 20.875 2.975 1 98.06 317 ASN B N 1
ATOM 4787 C CA . ASN B 1 317 ? 20.219 20.266 3.543 1 98.06 317 ASN B CA 1
ATOM 4788 C C . ASN B 1 317 ? 19.875 19.125 4.5 1 98.06 317 ASN B C 1
ATOM 4790 O O . ASN B 1 317 ? 18.844 19.172 5.168 1 98.06 317 ASN B O 1
ATOM 4794 N N . SER B 1 318 ? 20.797 18.141 4.57 1 97.62 318 SER B N 1
ATOM 4795 C CA . SER B 1 318 ? 20.578 17 5.465 1 97.62 318 SER B CA 1
ATOM 4796 C C . SER B 1 318 ? 20.391 17.453 6.906 1 97.62 318 SER B C 1
ATOM 4798 O O . SER B 1 318 ? 19.656 16.828 7.672 1 97.62 318 SER B O 1
ATOM 4800 N N . SER B 1 319 ? 20.984 18.578 7.305 1 97.12 319 SER B N 1
ATOM 4801 C CA . SER B 1 319 ? 20.891 19.094 8.664 1 97.12 319 SER B CA 1
ATOM 4802 C C . SER B 1 319 ? 19.5 19.625 8.969 1 97.12 319 SER B C 1
ATOM 4804 O O . SER B 1 319 ? 19.109 19.75 10.133 1 97.12 319 SER B O 1
ATOM 4806 N N . ASP B 1 320 ? 18.766 19.891 7.922 1 97.94 320 ASP B N 1
ATOM 4807 C CA . ASP B 1 320 ? 17.422 20.453 8.109 1 97.94 320 ASP B CA 1
ATOM 4808 C C . ASP B 1 320 ? 16.359 19.359 8.172 1 97.94 320 ASP B C 1
ATOM 4810 O O . ASP B 1 320 ? 15.188 19.641 8.414 1 97.94 320 ASP B O 1
ATOM 4814 N N . VAL B 1 321 ? 16.812 18.109 8 1 97.75 321 VAL B N 1
ATOM 4815 C CA . VAL B 1 321 ? 15.852 17.016 8.008 1 97.75 321 VAL B CA 1
ATOM 4816 C C . VAL B 1 321 ? 16.344 15.891 8.93 1 97.75 321 VAL B C 1
ATOM 4818 O O . VAL B 1 321 ? 15.938 14.734 8.781 1 97.75 321 VAL B O 1
ATOM 4821 N N . SER B 1 322 ? 17.156 16.234 9.906 1 93.62 322 SER B N 1
ATOM 4822 C CA . SER B 1 322 ? 17.75 15.234 10.789 1 93.62 322 SER B CA 1
ATOM 4823 C C . SER B 1 322 ? 16.844 14.977 12 1 93.62 322 SER B C 1
ATOM 4825 O O . SER B 1 322 ? 16.016 15.812 12.352 1 93.62 322 SER B O 1
#

Solvent-accessible surface area (backbone atoms only — not comparable to full-atom values): 35989 Å² total; per-residue (Å²): 113,57,78,66,81,34,59,51,80,67,82,77,78,79,77,76,81,73,80,79,74,76,73,79,70,84,76,79,80,80,80,72,77,92,78,86,86,71,88,77,80,85,83,85,84,85,87,82,86,76,84,73,82,82,79,77,71,81,70,81,77,74,78,75,75,77,74,76,78,71,81,71,71,73,72,70,78,74,74,80,91,59,56,50,55,38,78,26,60,60,78,19,58,75,28,66,49,71,80,44,40,57,63,73,44,52,37,66,48,47,70,71,43,87,44,64,70,34,42,51,44,21,51,61,37,42,46,59,48,54,47,53,36,49,46,52,46,27,52,75,50,51,26,36,77,78,84,67,47,78,44,65,51,66,63,39,56,47,62,50,90,45,42,48,40,42,82,26,39,39,28,48,44,57,30,72,61,74,38,28,37,37,49,21,54,62,17,56,44,44,86,76,63,46,91,40,59,21,43,56,50,40,53,51,36,24,32,48,30,47,51,51,31,46,40,40,14,32,42,56,33,45,51,52,52,16,50,74,54,32,49,84,32,73,65,8,20,42,46,38,5,28,54,43,32,23,19,32,6,44,14,19,17,53,51,43,29,22,44,71,47,82,36,63,39,32,66,68,33,48,50,44,26,67,74,61,36,67,64,26,33,82,68,49,76,70,68,36,35,15,34,33,67,40,22,33,48,32,18,52,48,17,27,72,64,35,28,36,35,80,35,41,43,68,68,48,59,70,82,69,37,70,117,56,79,65,81,33,58,53,79,67,82,79,81,79,78,76,82,77,82,82,77,78,72,79,79,82,83,82,92,77,91,91,84,88,92,85,90,79,90,87,83,91,81,90,86,88,90,85,88,76,86,79,82,83,82,78,78,78,72,80,77,72,78,75,74,76,75,78,78,73,78,72,70,73,72,70,78,74,72,76,93,58,57,52,54,38,79,25,61,59,79,18,58,75,28,67,48,69,81,43,39,56,62,73,44,53,38,67,49,46,71,70,43,87,46,62,70,33,43,51,45,22,51,61,35,42,46,58,49,54,47,53,36,49,46,52,48,27,53,73,51,51,26,36,76,79,86,65,46,78,44,64,52,66,66,39,57,48,60,52,90,44,41,49,42,43,82,27,38,36,29,50,43,57,31,72,61,72,39,28,36,37,47,21,53,63,18,56,42,44,85,76,63,47,90,43,59,20,43,56,49,39,52,52,35,24,32,49,29,48,50,51,30,47,40,39,13,32,44,57,33,44,51,53,51,17,48,75,53,32,50,83,32,73,64,8,20,41,47,37,6,28,55,42,31,23,19,32,6,44,14,20,17,51,52,44,28,23,44,70,48,81,35,61,38,32,66,68,32,48,50,44,26,68,73,60,35,67,64,27,33,82,68,48,75,70,68,36,36,16,34,32,68,39,23,34,48,32,18,53,48,16,28,74,64,35,28,38,35,79,34,41,42,67,70,49,58,70,84,70,39,71